Protein AF-0000000078875537 (afdb_homodimer)

pLDDT: mean 70.73, std 30.15, range [18.42, 98.0]

Radius of gyration: 32.85 Å; Cα contacts (8 Å, |Δi|>4): 963; chains: 2; bounding box: 61×87×139 Å

Solvent-accessible surface area (backbone atoms only — not comparable to full-atom values): 28571 Å² total; per-residue (Å²): 134,84,76,74,71,64,78,76,60,92,29,44,22,40,39,40,38,36,40,42,31,38,62,34,47,46,41,57,50,47,74,69,33,66,74,47,46,72,65,50,61,87,44,77,54,30,42,36,34,29,27,39,42,40,36,41,31,33,35,23,41,70,82,70,40,75,40,61,62,53,31,36,33,41,36,37,43,33,34,56,36,34,37,30,53,78,42,52,61,49,38,50,48,15,60,77,70,70,38,72,66,43,34,52,36,59,41,50,73,33,67,45,42,37,36,34,46,82,30,28,36,38,36,49,75,37,62,46,57,32,84,64,25,36,34,36,41,30,37,36,29,35,69,88,37,44,38,46,32,42,35,33,45,11,39,66,87,88,21,50,49,21,35,38,31,44,32,32,48,30,72,91,54,62,40,81,42,79,50,72,74,38,64,65,59,72,86,70,70,71,72,67,80,73,60,62,80,70,60,74,81,68,77,76,68,73,79,72,76,76,80,80,75,77,76,72,79,72,75,80,77,73,81,81,72,73,81,69,84,68,77,75,78,76,77,82,78,83,83,75,86,81,86,84,81,85,82,84,82,80,81,138,134,85,77,73,71,64,78,76,62,91,28,44,24,43,39,42,39,37,40,41,32,39,63,32,46,45,42,56,51,49,73,68,33,66,75,47,47,73,66,50,62,88,43,76,53,31,42,37,33,30,26,39,40,40,37,42,30,31,35,24,41,72,81,68,41,76,39,62,62,53,31,36,34,41,36,36,43,33,34,55,37,34,36,31,52,77,42,51,61,50,38,51,48,15,60,76,69,70,38,71,67,44,36,52,35,57,42,52,72,33,66,46,42,37,34,33,46,81,30,28,37,37,37,49,74,37,63,46,55,33,84,58,25,37,34,36,41,31,36,36,30,36,69,88,36,43,38,47,33,42,34,32,46,11,41,66,89,77,24,48,49,20,35,40,32,42,34,33,48,29,72,92,54,61,40,79,43,78,49,72,76,38,63,64,60,75,86,70,69,70,72,67,80,73,62,65,80,70,60,76,79,70,76,76,69,73,80,72,75,75,79,78,77,78,74,72,78,70,75,78,77,73,80,80,75,78,74,70,82,68,78,73,77,78,80,79,79,82,81,77,88,82,83,84,80,87,82,84,82,82,80,134

Organism: Nematostella vectensis (NCBI:txid45351)

InterPro domains:
  IPR052894 AsmA-related [PTHR30441] (9-179)

Foldseek 3Di:
DCPCPPPLDPQKDKDKDWDWFFFDWLCVVCVPDVLCVLQPVLCPQKTGTKIWTKIKIAMAGNVRHGPQQGIWMWTKIFFAWIFRAPQPVQCVVCVVVVNCQSHRWIWHGWIWIWIRHRQKIWIDWTWTDTNQWIKIKTAIAGSVFWDFIWMWIQDPDPRQWIWIWTWTDGSVDIDIDIDDTDGPDPPPPPPPCPVPVPPPPPVPPPPPPDPDDPPPPDPPPDDDPPPPDPPPPDDPDDDDDDDDDDDDDDDD/DCPCPPPLDPQKDKDKDWDWFAFDWLCVVCVPDVLCVLQPVLCPQKTGTKIWTKIKIAMAGNVRHGPQQGIWMWTKIWFAWIWRAPQPVQCVVCVVVVNCQSHRWIWHGWIWIWIRHRQKIWIDWTWTDGNQWIKIKTAIAGSVFWDWIWMWTQDPNPRQWIWIWTWTDGSVDIDIDIDDTDGPDPPPPPPPCPPPVPPPPPVPPPPPPDPDPPPPPPPPPDDDPPPPPPDPPDDPDPDDDDDDDPDPDPDD

Sequence (504 aa):
MNAMYKNEGKQKAYFDYAIKANDFDIKRAYNEINMFKEIVTAAENAEGIVSLDYKLKGVLNQNMEPVLPSLEGNGTLSVKQVKMKGFKLLNSVAQKTENDAIKDPDISKVAIKSTIKNNLLTIERFKFKVSGFRLRFEGQSSLDGKLNLKMRVGLPPLGLIGIPIKVTGTKDNPNINLGKKSDDLEETEYVDGVSPLTNPTDSTAVPVPAISKDSVPMPKTNPEEKVKDSVPMPKVPNDSIPKKKAEYFFCCMNAMYKNEGKQKAYFDYAIKANDFDIKRAYNEINMFKEIVTAAENAEGIVSLDYKLKGVLNQNMEPVLPSLEGNGTLSVKQVKMKGFKLLNSVAQKTENDAIKDPDISKVAIKSTIKNNLLTIERFKFKVSGFRLRFEGQSSLDGKLNLKMRVGLPPLGLIGIPIKVTGTKDNPNINLGKKSDDLEETEYVDGVSPLTNPTDSTAVPVPAISKDSVPMPKTNPEEKVKDSVPMPKVPNDSIPKKKAEYFFCC

Secondary structure (DSSP, 8-state):
---------S--EEEEEEEEEEEEEHHHHHHH-HHHHHH-GGGTTEEEEEEEEEEEEEEE-TTS-B-GGG-EEEEEEEEEEEEETT-HHHHHHHHHHT-GGGSS-EEEEEEEEEEEETTEEEEEEEEEEETTEEEEEEEEEETTSBEEEEEEEEPTTTT-EEEEEEEEEBSSSEEEEE---EE--S-----S------------------------------------------------------------/---------S--EEEEEEEEEEEEEHHHHHHH-HHHHHH-GGGTTEEEEEEEEEEEEEEE-TTS-B-GGG-EEEEEEEEEEEEETT-HHHHHHHHHHT-GGGSS-EEEEEEEEEEEETTEEEEEEEEEEETTEEEEEEEEEETTSBEEEEEEEEPTTT--EEEEEEEEEBSSSEEEEE---EE--S-----S------------------------------------------------------------

Structure (mmCIF, N/CA/C/O backbone):
data_AF-0000000078875537-model_v1
#
loop_
_entity.id
_entity.type
_entity.pdbx_description
1 polymer 'AsmA-like C-terminal domain-containing protein'
#
loop_
_atom_site.group_PDB
_atom_site.id
_atom_site.type_symbol
_atom_site.label_atom_id
_atom_site.label_alt_id
_atom_site.label_comp_id
_atom_site.label_asym_id
_atom_site.label_entity_id
_atom_site.label_seq_id
_atom_site.pdbx_PDB_ins_code
_atom_site.Cartn_x
_atom_site.Cartn_y
_atom_site.Cartn_z
_atom_site.occupancy
_atom_site.B_iso_or_equiv
_atom_site.auth_seq_id
_atom_site.auth_comp_id
_atom_site.auth_asym_id
_atom_site.auth_atom_id
_atom_site.pdbx_PDB_model_num
ATOM 1 N N . MET A 1 1 ? 5.023 25.688 -22.719 1 19.22 1 MET A N 1
ATOM 2 C CA . MET A 1 1 ? 5.785 24.578 -22.141 1 19.22 1 MET A CA 1
ATOM 3 C C . MET A 1 1 ? 5.09 23.25 -22.422 1 19.22 1 MET A C 1
ATOM 5 O O . MET A 1 1 ? 3.877 23.125 -22.25 1 19.22 1 MET A O 1
ATOM 9 N N . ASN A 1 2 ? 5.43 22.328 -23.344 1 20.16 2 ASN A N 1
ATOM 10 C CA . ASN A 1 2 ? 4.82 21.234 -24.094 1 20.16 2 ASN A CA 1
ATOM 11 C C . ASN A 1 2 ? 4.57 20.016 -23.203 1 20.16 2 ASN A C 1
ATOM 13 O O . ASN A 1 2 ? 5.512 19.438 -22.656 1 20.16 2 ASN A O 1
ATOM 17 N N . ALA A 1 3 ? 3.611 20.125 -22.312 1 25.53 3 ALA A N 1
ATOM 18 C CA . ALA A 1 3 ? 3.135 19.078 -21.406 1 25.53 3 ALA A CA 1
ATOM 19 C C . ALA A 1 3 ? 2.98 17.75 -22.141 1 25.53 3 ALA A C 1
ATOM 21 O O . ALA A 1 3 ? 2.072 17.578 -22.969 1 25.53 3 ALA A O 1
ATOM 22 N N . MET A 1 4 ? 4.031 17.266 -22.75 1 24.45 4 MET A N 1
ATOM 23 C CA . MET A 1 4 ? 4.078 15.961 -23.406 1 24.45 4 MET A CA 1
ATOM 24 C C . MET A 1 4 ? 3.371 14.906 -22.562 1 24.45 4 MET A C 1
ATOM 26 O O . MET A 1 4 ? 3.842 14.555 -21.484 1 24.45 4 MET A O 1
ATOM 30 N N . TYR A 1 5 ? 2.055 15.062 -22.297 1 28.66 5 TYR A N 1
ATOM 31 C CA . TYR A 1 5 ? 1.154 14 -21.859 1 28.66 5 TYR A CA 1
ATOM 32 C C . TYR A 1 5 ? 1.493 12.68 -22.547 1 28.66 5 TYR A C 1
ATOM 34 O O . TYR A 1 5 ? 1.204 12.492 -23.734 1 28.66 5 TYR A O 1
ATOM 42 N N . LYS A 1 6 ? 2.682 12.281 -22.406 1 33.56 6 LYS A N 1
ATOM 43 C CA . LYS A 1 6 ? 2.945 10.984 -23.031 1 33.56 6 LYS A CA 1
ATOM 44 C C . LYS A 1 6 ? 1.793 10.016 -22.797 1 33.56 6 LYS A C 1
ATOM 46 O O . LYS A 1 6 ? 1.137 10.062 -21.75 1 33.56 6 LYS A O 1
ATOM 51 N N . ASN A 1 7 ? 1.089 9.516 -23.766 1 32.88 7 ASN A N 1
ATOM 52 C CA . ASN A 1 7 ? 0.224 8.352 -23.922 1 32.88 7 ASN A CA 1
ATOM 53 C C . ASN A 1 7 ? 0.443 7.336 -22.812 1 32.88 7 ASN A C 1
ATOM 55 O O . ASN A 1 7 ? 1.449 6.621 -22.797 1 32.88 7 ASN A O 1
ATOM 59 N N . GLU A 1 8 ? 0.305 7.781 -21.516 1 41.09 8 GLU A N 1
ATOM 60 C CA . GLU A 1 8 ? 0.505 6.777 -20.484 1 41.09 8 GLU A CA 1
ATOM 61 C C . GLU A 1 8 ? -0.157 5.453 -20.859 1 41.09 8 GLU A C 1
ATOM 63 O O . GLU A 1 8 ? -1.349 5.418 -21.172 1 41.09 8 GLU A O 1
ATOM 68 N N . GLY A 1 9 ? 0.345 4.68 -21.609 1 45.47 9 GLY A N 1
ATOM 69 C CA . GLY A 1 9 ? -0.008 3.389 -22.188 1 45.47 9 GLY A CA 1
ATOM 70 C C . GLY A 1 9 ? -1.012 2.619 -21.344 1 45.47 9 GLY A C 1
ATOM 71 O O . GLY A 1 9 ? -1.398 3.07 -20.266 1 45.47 9 GLY A O 1
ATOM 72 N N . LYS A 1 10 ? -1.907 1.575 -21.891 1 57.06 10 LYS A N 1
ATOM 73 C CA . LYS A 1 10 ? -2.883 0.563 -21.5 1 57.06 10 LYS A CA 1
ATOM 74 C C . LYS A 1 10 ? -2.506 -0.07 -20.156 1 57.06 10 LYS A C 1
ATOM 76 O O . LYS A 1 10 ? -3.301 -0.801 -19.578 1 57.06 10 LYS A O 1
ATOM 81 N N . GLN A 1 11 ? -1.413 0.36 -19.594 1 66.56 11 GLN A N 1
ATOM 82 C CA . GLN A 1 11 ? -0.936 -0.355 -18.406 1 66.56 11 GLN A CA 1
ATOM 83 C C . GLN A 1 11 ? -1.129 0.478 -17.156 1 66.56 11 GLN A C 1
ATOM 85 O O . GLN A 1 11 ? -0.236 1.229 -16.75 1 66.56 11 GLN A O 1
ATOM 90 N N . LYS A 1 12 ? -2.438 0.54 -16.656 1 81.31 12 LYS A N 1
ATOM 91 C CA . LYS A 1 12 ? -2.787 1.233 -15.43 1 81.31 12 LYS A CA 1
ATOM 92 C C . LYS A 1 12 ? -3.426 0.278 -14.422 1 81.31 12 LYS A C 1
ATOM 94 O O . LYS A 1 12 ? -3.973 -0.758 -14.805 1 81.31 12 LYS A O 1
ATOM 99 N N . ALA A 1 13 ? -3.168 0.619 -13.133 1 89.31 13 ALA A N 1
ATOM 100 C CA . ALA A 1 13 ? -3.826 -0.09 -12.039 1 89.31 13 ALA A CA 1
ATOM 101 C C . ALA A 1 13 ? -4.723 0.85 -11.242 1 89.31 13 ALA A C 1
ATOM 103 O O . ALA A 1 13 ? -4.363 2.006 -11 1 89.31 13 ALA A O 1
ATOM 104 N N . TYR A 1 14 ? -5.895 0.365 -10.992 1 91.94 14 TYR A N 1
ATOM 105 C CA . TYR A 1 14 ? -6.801 1.078 -10.102 1 91.94 14 TYR A CA 1
ATOM 106 C C . TYR A 1 14 ? -6.746 0.5 -8.688 1 91.94 14 TYR A C 1
ATOM 108 O O . TYR A 1 14 ? -6.695 -0.719 -8.516 1 91.94 14 TYR A O 1
ATOM 116 N N . PHE A 1 15 ? -6.742 1.416 -7.754 1 91.44 15 PHE A N 1
ATOM 117 C CA . PHE A 1 15 ? -6.719 0.916 -6.383 1 91.44 15 PHE A CA 1
ATOM 118 C C . PHE A 1 15 ? -7.711 1.678 -5.512 1 91.44 15 PHE A C 1
ATOM 120 O O . PHE A 1 15 ? -8.086 2.807 -5.832 1 91.44 15 PHE A O 1
ATOM 127 N N . ASP A 1 16 ? -8.164 1.045 -4.48 1 93 16 ASP A N 1
ATOM 128 C CA . ASP A 1 16 ? -8.938 1.573 -3.361 1 93 16 ASP A CA 1
ATOM 129 C C . ASP A 1 16 ? -8.352 1.119 -2.027 1 93 16 ASP A C 1
ATOM 131 O O . ASP A 1 16 ? -8.18 -0.079 -1.794 1 93 16 ASP A O 1
ATOM 135 N N . TYR A 1 17 ? -8.078 2.08 -1.206 1 92.69 17 TYR A N 1
ATOM 136 C CA . TYR A 1 17 ? -7.391 1.799 0.048 1 92.69 17 TYR A CA 1
ATOM 137 C C . TYR A 1 17 ? -8.086 2.49 1.218 1 92.69 17 TYR A C 1
ATOM 139 O O . TYR A 1 17 ? -8.453 3.664 1.122 1 92.69 17 TYR A O 1
ATOM 147 N N . ALA A 1 18 ? -8.312 1.793 2.283 1 94.69 18 ALA A N 1
ATOM 148 C CA . ALA A 1 18 ? -8.781 2.322 3.562 1 94.69 18 ALA A CA 1
ATOM 149 C C . ALA A 1 18 ? -7.871 1.876 4.703 1 94.69 18 ALA A C 1
ATOM 151 O O . ALA A 1 18 ? -7.484 0.707 4.777 1 94.69 18 ALA A O 1
ATOM 152 N N . ILE A 1 19 ? -7.551 2.82 5.555 1 92.5 19 ILE A N 1
ATOM 153 C CA . ILE A 1 19 ? -6.672 2.484 6.672 1 92.5 19 ILE A CA 1
ATOM 154 C C . ILE A 1 19 ? -7.168 3.174 7.941 1 92.5 19 ILE A C 1
ATOM 156 O O . ILE A 1 19 ? -7.617 4.32 7.898 1 92.5 19 ILE A O 1
ATOM 160 N N . LYS A 1 20 ? -7.211 2.492 8.961 1 94.44 20 LYS A N 1
ATOM 161 C CA . LYS A 1 20 ? -7.414 2.986 10.32 1 94.44 20 LYS A CA 1
ATOM 162 C C . LYS A 1 20 ? -6.281 2.535 11.242 1 94.44 20 LYS A C 1
ATOM 164 O O . LYS A 1 20 ? -6.207 1.36 11.609 1 94.44 20 LYS A O 1
ATOM 169 N N . ALA A 1 21 ? -5.418 3.424 11.57 1 92.75 21 ALA A N 1
ATOM 170 C CA . ALA A 1 21 ? -4.25 3.146 12.406 1 92.75 21 ALA A CA 1
ATOM 171 C C . ALA A 1 21 ? -4.277 3.979 13.68 1 92.75 21 ALA A C 1
ATOM 173 O O . ALA A 1 21 ? -4.469 5.195 13.633 1 92.75 21 ALA A O 1
ATOM 174 N N . ASN A 1 22 ? -4.094 3.326 14.812 1 92.69 22 ASN A N 1
ATOM 175 C CA . ASN A 1 22 ? -4.117 4.023 16.094 1 92.69 22 ASN A CA 1
ATOM 176 C C . ASN A 1 22 ? -2.73 4.066 16.734 1 92.69 22 ASN A C 1
ATOM 178 O O . ASN A 1 22 ? -2.053 3.045 16.828 1 92.69 22 ASN A O 1
ATOM 182 N N . ASP A 1 23 ? -2.314 5.301 17.078 1 92.44 23 ASP A N 1
ATOM 183 C CA . ASP A 1 23 ? -1.137 5.547 17.906 1 92.44 23 ASP A CA 1
ATOM 184 C C . ASP A 1 23 ? 0.118 4.957 17.266 1 92.44 23 ASP A C 1
ATOM 186 O O . ASP A 1 23 ? 0.854 4.207 17.906 1 92.44 23 ASP A O 1
ATOM 190 N N . PHE A 1 24 ? 0.362 5.289 16.141 1 89.75 24 PHE A N 1
ATOM 191 C CA . PHE A 1 24 ? 1.556 4.82 15.445 1 89.75 24 PHE A CA 1
ATOM 192 C C . PHE A 1 24 ? 2.637 5.895 15.438 1 89.75 24 PHE A C 1
ATOM 194 O O . PHE A 1 24 ? 2.338 7.082 15.586 1 89.75 24 PHE A O 1
ATOM 201 N N . ASP A 1 25 ? 3.82 5.457 15.32 1 90.56 25 ASP A N 1
ATOM 202 C CA . ASP A 1 25 ? 4.969 6.348 15.195 1 90.56 25 ASP A CA 1
ATOM 203 C C . ASP A 1 25 ? 5.117 6.871 13.773 1 90.56 25 ASP A C 1
ATOM 205 O O . ASP A 1 25 ? 5.352 6.094 12.844 1 90.56 25 ASP A O 1
ATOM 209 N N . ILE A 1 26 ? 5.027 8.148 13.578 1 89.12 26 ILE A N 1
ATOM 210 C CA . ILE A 1 26 ? 4.961 8.734 12.234 1 89.12 26 ILE A CA 1
ATOM 211 C C . ILE A 1 26 ? 6.32 8.609 11.555 1 89.12 26 ILE A C 1
ATOM 213 O O . ILE A 1 26 ? 6.395 8.469 10.328 1 89.12 26 ILE A O 1
ATOM 217 N N . LYS A 1 27 ? 7.387 8.711 12.25 1 87.38 27 LYS A N 1
ATOM 218 C CA . LYS A 1 27 ? 8.711 8.547 11.664 1 87.38 27 LYS A CA 1
ATOM 219 C C . LYS A 1 27 ? 8.898 7.141 11.102 1 87.38 27 LYS A C 1
ATOM 221 O O . LYS A 1 27 ? 9.445 6.969 10.008 1 87.38 27 LYS A O 1
ATOM 226 N N . ARG A 1 28 ? 8.453 6.234 11.836 1 83.88 28 ARG A N 1
ATOM 227 C CA . ARG A 1 28 ? 8.539 4.848 11.391 1 83.88 28 ARG A CA 1
ATOM 228 C C . ARG A 1 28 ? 7.691 4.617 10.141 1 83.88 28 ARG A C 1
ATOM 230 O O . ARG A 1 28 ? 8.133 3.959 9.203 1 83.88 28 ARG A O 1
ATOM 237 N N . ALA A 1 29 ? 6.449 5.133 10.203 1 83.19 29 ALA A N 1
ATOM 238 C CA . ALA A 1 29 ? 5.566 4.988 9.047 1 83.19 29 ALA A CA 1
ATOM 239 C C . ALA A 1 29 ? 6.199 5.59 7.797 1 83.19 29 ALA A C 1
ATOM 241 O O . ALA A 1 29 ? 6.141 4.992 6.719 1 83.19 29 ALA A O 1
ATOM 242 N N . TYR A 1 30 ? 6.773 6.691 7.902 1 82.19 30 TYR A N 1
ATOM 243 C CA . TYR A 1 30 ? 7.41 7.383 6.789 1 82.19 30 TYR A CA 1
ATOM 244 C C . TYR A 1 30 ? 8.555 6.555 6.211 1 82.19 30 TYR A C 1
ATOM 246 O O . TYR A 1 30 ? 8.711 6.477 4.992 1 82.19 30 TYR A O 1
ATOM 254 N N . ASN A 1 31 ? 9.289 5.902 7.027 1 76.75 31 ASN A N 1
ATOM 255 C CA . ASN A 1 31 ? 10.469 5.152 6.594 1 76.75 31 ASN A CA 1
ATOM 256 C C . ASN A 1 31 ? 10.086 3.809 5.98 1 76.75 31 ASN A C 1
ATOM 258 O O . ASN A 1 31 ? 10.781 3.307 5.098 1 76.75 31 ASN A O 1
ATOM 262 N N . GLU A 1 32 ? 8.977 3.301 6.383 1 73.25 32 GLU A N 1
ATOM 263 C CA . GLU A 1 32 ? 8.641 1.931 6.008 1 73.25 32 GLU A CA 1
ATOM 264 C C . GLU A 1 32 ? 7.746 1.9 4.773 1 73.25 32 GLU A C 1
ATOM 266 O O . GLU A 1 32 ? 7.707 0.902 4.051 1 73.25 32 GLU A O 1
ATOM 271 N N . ILE A 1 33 ? 7.051 2.936 4.578 1 74.5 33 ILE A N 1
ATOM 272 C CA . ILE A 1 33 ? 6.062 2.91 3.502 1 74.5 33 ILE A CA 1
ATOM 273 C C . ILE A 1 33 ? 6.461 3.902 2.412 1 74.5 33 ILE A C 1
ATOM 275 O O . ILE A 1 33 ? 6.195 5.102 2.527 1 74.5 33 ILE A O 1
ATOM 279 N N . ASN A 1 34 ? 6.93 3.453 1.329 1 68.69 34 ASN A N 1
ATOM 280 C CA . ASN A 1 34 ? 7.426 4.289 0.241 1 68.69 34 ASN A CA 1
ATOM 281 C C . ASN A 1 34 ? 6.312 5.148 -0.356 1 68.69 34 ASN A C 1
ATOM 283 O O . ASN A 1 34 ? 6.527 6.32 -0.673 1 68.69 34 ASN A O 1
ATOM 287 N N . MET A 1 35 ? 5.121 4.531 -0.555 1 66.81 35 MET A N 1
ATOM 288 C CA . MET A 1 35 ? 4.02 5.281 -1.149 1 66.81 35 MET A CA 1
ATOM 289 C C . MET A 1 35 ? 3.693 6.52 -0.32 1 66.81 35 MET A C 1
ATOM 291 O O . MET A 1 35 ? 3.346 7.566 -0.869 1 66.81 35 MET A O 1
ATOM 295 N N . PHE A 1 36 ? 3.891 6.477 0.918 1 73.12 36 PHE A N 1
ATOM 296 C CA . PHE A 1 36 ? 3.609 7.605 1.799 1 73.12 36 PHE A CA 1
ATOM 297 C C . PHE A 1 36 ? 4.66 8.695 1.632 1 73.12 36 PHE A C 1
ATOM 299 O O . PHE A 1 36 ? 4.336 9.891 1.666 1 73.12 36 PHE A O 1
ATOM 306 N N . LYS A 1 37 ? 5.855 8.289 1.404 1 70.56 37 LYS A N 1
ATOM 307 C CA . LYS A 1 37 ? 6.93 9.258 1.216 1 70.56 37 LYS A CA 1
ATOM 308 C C . LYS A 1 37 ? 6.637 10.18 0.038 1 70.56 37 LYS A C 1
ATOM 310 O O . LYS A 1 37 ? 6.977 11.367 0.075 1 70.56 37 LYS A O 1
ATOM 315 N N . GLU A 1 38 ? 6.02 9.641 -0.873 1 64.5 38 GLU A N 1
ATOM 316 C CA . GLU A 1 38 ? 5.766 10.383 -2.104 1 64.5 38 GLU A CA 1
ATOM 317 C C . GLU A 1 38 ? 4.598 11.352 -1.932 1 64.5 38 GLU A C 1
ATOM 319 O O . GLU A 1 38 ? 4.52 12.367 -2.625 1 64.5 38 GLU A O 1
ATOM 324 N N . ILE A 1 39 ? 3.748 10.992 -0.978 1 63.97 39 ILE A N 1
ATOM 325 C CA . ILE A 1 39 ? 2.527 11.781 -0.867 1 63.97 39 ILE A CA 1
ATOM 326 C C . ILE A 1 39 ? 2.674 12.805 0.258 1 63.97 39 ILE A C 1
ATOM 328 O O . ILE A 1 39 ? 2.244 13.953 0.122 1 63.97 39 ILE A O 1
ATOM 332 N N . VAL A 1 40 ? 3.207 12.32 1.312 1 65.31 40 VAL A N 1
ATOM 333 C CA . VAL A 1 40 ? 3.199 13.188 2.484 1 65.31 40 VAL A CA 1
ATOM 334 C C . VAL A 1 40 ? 4.613 13.695 2.756 1 65.31 40 VAL A C 1
ATOM 336 O O . VAL A 1 40 ? 5.328 13.148 3.598 1 65.31 40 VAL A O 1
ATOM 339 N N . THR A 1 41 ? 5.023 14.727 2.223 1 62 41 THR A N 1
ATOM 340 C CA . THR A 1 41 ? 6.398 15.195 2.355 1 62 41 THR A CA 1
ATOM 341 C C . THR A 1 41 ? 6.566 16.016 3.629 1 62 41 THR A C 1
ATOM 343 O O . THR A 1 41 ? 7.672 16.141 4.16 1 62 41 THR A O 1
ATOM 346 N N . ALA A 1 42 ? 5.57 16.5 4.141 1 61.84 42 ALA A N 1
ATOM 347 C CA . ALA A 1 42 ? 5.699 17.375 5.309 1 61.84 42 ALA A CA 1
ATOM 348 C C . ALA A 1 42 ? 6.125 16.578 6.539 1 61.84 42 ALA A C 1
ATOM 350 O O . ALA A 1 42 ? 6.594 17.156 7.523 1 61.84 42 ALA A O 1
ATOM 351 N N . ALA A 1 43 ? 6.164 15.219 6.359 1 65.62 43 ALA A N 1
ATOM 352 C CA . ALA A 1 43 ? 6.332 14.391 7.551 1 65.62 43 ALA A CA 1
ATOM 353 C C . ALA A 1 43 ? 7.762 13.859 7.652 1 65.62 43 ALA A C 1
ATOM 355 O O . ALA A 1 43 ? 8.094 13.117 8.578 1 65.62 43 ALA A O 1
ATOM 356 N N . GLU A 1 44 ? 8.57 14.266 6.836 1 71.06 44 GLU A N 1
ATOM 357 C CA . GLU A 1 44 ? 9.906 13.688 6.766 1 71.06 44 GLU A CA 1
ATOM 358 C C . GLU A 1 44 ? 10.656 13.852 8.086 1 71.06 44 GLU A C 1
ATOM 360 O O . GLU A 1 44 ? 11.328 12.93 8.547 1 71.06 44 GLU A O 1
ATOM 365 N N . ASN A 1 45 ? 10.43 14.922 8.773 1 78.75 45 ASN A N 1
ATOM 366 C CA . ASN A 1 45 ? 11.18 15.172 10 1 78.75 45 ASN A CA 1
ATOM 367 C C . ASN A 1 45 ? 10.281 15.141 11.227 1 78.75 45 ASN A C 1
ATOM 369 O O . ASN A 1 45 ? 10.695 15.539 12.32 1 78.75 45 ASN A O 1
ATOM 373 N N . ALA A 1 46 ? 9.102 14.711 11.055 1 88 46 ALA A N 1
ATOM 374 C CA . ALA A 1 46 ? 8.148 14.633 12.156 1 88 46 ALA A CA 1
ATOM 375 C C . ALA A 1 46 ? 8.398 13.391 13.016 1 88 46 ALA A C 1
ATOM 377 O O . ALA A 1 46 ? 8.711 12.32 12.492 1 88 46 ALA A O 1
ATOM 378 N N . GLU A 1 47 ? 8.445 13.617 14.336 1 93 47 GLU A N 1
ATOM 379 C CA . GLU A 1 47 ? 8.578 12.523 15.289 1 93 47 GLU A CA 1
ATOM 380 C C . GLU A 1 47 ? 7.469 12.562 16.328 1 93 47 GLU A C 1
ATOM 382 O O . GLU A 1 47 ? 7.215 13.602 16.938 1 93 47 GLU A O 1
ATOM 387 N N . GLY A 1 48 ? 6.852 11.445 16.453 1 94.19 48 GLY A N 1
ATOM 388 C CA . GLY A 1 48 ? 5.789 11.391 17.453 1 94.19 48 GLY A CA 1
ATOM 389 C C . GLY A 1 48 ? 4.711 10.375 17.109 1 94.19 48 GLY A C 1
ATOM 390 O O . GLY A 1 48 ? 4.914 9.5 16.266 1 94.19 48 GLY A O 1
ATOM 391 N N . ILE A 1 49 ? 3.619 10.484 17.875 1 93.38 49 ILE A N 1
ATOM 392 C CA . ILE A 1 49 ? 2.553 9.492 17.797 1 93.38 49 ILE A CA 1
ATOM 393 C C . ILE A 1 49 ? 1.316 10.109 17.156 1 93.38 49 ILE A C 1
ATOM 395 O O . ILE A 1 49 ? 0.864 11.18 17.578 1 93.38 49 ILE A O 1
ATOM 399 N N . VAL A 1 50 ? 0.842 9.406 16.141 1 93.69 50 VAL A N 1
ATOM 400 C CA . VAL A 1 50 ? -0.348 9.875 15.445 1 93.69 50 VAL A CA 1
ATOM 401 C C . VAL A 1 50 ? -1.311 8.711 15.227 1 93.69 50 VAL A C 1
ATOM 403 O O . VAL A 1 50 ? -0.928 7.543 15.359 1 93.69 50 VAL A O 1
ATOM 406 N N . SER A 1 51 ? -2.539 9.008 15 1 94 51 SER A N 1
ATOM 407 C CA . SER A 1 51 ? -3.553 8.094 14.492 1 94 51 SER A CA 1
ATOM 408 C C . SER A 1 51 ? -4.082 8.547 13.133 1 94 51 SER A C 1
ATOM 410 O O . SER A 1 51 ? -4.191 9.742 12.875 1 94 51 SER A O 1
ATOM 412 N N . LEU A 1 52 ? -4.375 7.594 12.328 1 94 52 LEU A N 1
ATOM 413 C CA . LEU A 1 52 ? -4.844 7.883 10.984 1 94 52 LEU A CA 1
ATOM 414 C C . LEU A 1 52 ? -6.121 7.109 10.672 1 94 52 LEU A C 1
ATOM 416 O O . LEU A 1 52 ? -6.211 5.914 10.961 1 94 52 LEU A O 1
ATOM 420 N N . ASP A 1 53 ? -7.133 7.789 10.25 1 95.94 53 ASP A N 1
ATOM 421 C CA . ASP A 1 53 ? -8.336 7.254 9.609 1 95.94 53 ASP A CA 1
ATOM 422 C C . ASP A 1 53 ? -8.539 7.867 8.227 1 95.94 53 ASP A C 1
ATOM 424 O O . ASP A 1 53 ? -9.008 9 8.109 1 95.94 53 ASP A O 1
ATOM 428 N N . TYR A 1 54 ? -8.203 7.086 7.145 1 94.38 54 TYR A N 1
ATOM 429 C CA . TYR A 1 54 ? -8.156 7.691 5.82 1 94.38 54 TYR A CA 1
ATOM 430 C C . TYR A 1 54 ? -8.609 6.703 4.754 1 94.38 54 TYR A C 1
ATOM 432 O O . TYR A 1 54 ? -8.344 5.504 4.859 1 94.38 54 TYR A O 1
ATOM 440 N N . LYS A 1 55 ? -9.273 7.172 3.77 1 96.5 55 LYS A N 1
ATOM 441 C CA . LYS A 1 55 ? -9.617 6.453 2.547 1 96.5 55 LYS A CA 1
ATOM 442 C C . LYS A 1 55 ? -9.031 7.137 1.319 1 96.5 55 LYS A C 1
ATOM 444 O O . LYS A 1 55 ? -9.055 8.367 1.215 1 96.5 55 LYS A O 1
ATOM 449 N N . LEU A 1 56 ? -8.453 6.348 0.448 1 94.44 56 LEU A N 1
ATOM 450 C CA . LEU A 1 56 ? -7.793 6.871 -0.744 1 94.44 56 LEU A CA 1
ATOM 451 C C . LEU A 1 56 ? -8.023 5.949 -1.938 1 94.44 56 LEU A C 1
ATOM 453 O O . LEU A 1 56 ? -7.957 4.727 -1.806 1 94.44 56 LEU A O 1
ATOM 457 N N . LYS A 1 57 ? -8.336 6.469 -3.041 1 95.31 57 LYS A N 1
ATOM 458 C CA . LYS A 1 57 ? -8.414 5.711 -4.285 1 95.31 57 LYS A CA 1
ATOM 459 C C . LYS A 1 57 ? -7.742 6.461 -5.434 1 95.31 57 LYS A C 1
ATOM 461 O O . LYS A 1 57 ? -7.602 7.684 -5.383 1 95.31 57 LYS A O 1
ATOM 466 N N . GLY A 1 58 ? -7.289 5.734 -6.406 1 94.38 58 GLY A N 1
ATOM 467 C CA . GLY A 1 58 ? -6.629 6.383 -7.531 1 94.38 58 GLY A CA 1
ATOM 468 C C . GLY A 1 58 ? -6.043 5.398 -8.523 1 94.38 58 GLY A C 1
ATOM 469 O O . GLY A 1 58 ? -6.484 4.25 -8.609 1 94.38 58 GLY A O 1
ATOM 470 N N . VAL A 1 59 ? -5.191 5.977 -9.32 1 92.25 59 VAL A N 1
ATOM 471 C CA . VAL A 1 59 ? -4.582 5.215 -10.406 1 92.25 59 VAL A CA 1
ATOM 472 C C . VAL A 1 59 ? -3.074 5.117 -10.188 1 92.25 59 VAL A C 1
ATOM 474 O O . VAL A 1 59 ? -2.441 6.082 -9.75 1 92.25 59 VAL A O 1
ATOM 477 N N . LEU A 1 60 ? -2.553 3.926 -10.328 1 88.5 60 LEU A N 1
ATOM 478 C CA . LEU A 1 60 ? -1.109 3.729 -10.414 1 88.5 60 LEU A CA 1
ATOM 479 C C . LEU A 1 60 ? -0.664 3.615 -11.867 1 88.5 60 LEU A C 1
ATOM 481 O O . LEU A 1 60 ? -1.35 2.998 -12.688 1 88.5 60 LEU A O 1
ATOM 485 N N . ASN A 1 61 ? 0.46 4.199 -12.156 1 87.38 61 ASN A N 1
ATOM 486 C CA . ASN A 1 61 ? 0.994 4.105 -13.508 1 87.38 61 ASN A CA 1
ATOM 487 C C . ASN A 1 61 ? 1.743 2.795 -13.727 1 87.38 61 ASN A C 1
ATOM 489 O O . ASN A 1 61 ? 1.704 1.903 -12.875 1 87.38 61 ASN A O 1
ATOM 493 N N . GLN A 1 62 ? 2.412 2.652 -14.852 1 81.88 62 GLN A N 1
ATOM 494 C CA . GLN A 1 62 ? 3.088 1.419 -15.242 1 81.88 62 GLN A CA 1
ATOM 495 C C . GLN A 1 62 ? 4.215 1.078 -14.273 1 81.88 62 GLN A C 1
ATOM 497 O O . GLN A 1 62 ? 4.586 -0.088 -14.125 1 81.88 62 GLN A O 1
ATOM 502 N N . ASN A 1 63 ? 4.707 2.127 -13.641 1 78.69 63 ASN A N 1
ATOM 503 C CA . ASN A 1 63 ? 5.777 1.942 -12.672 1 78.69 63 ASN A CA 1
ATOM 504 C C . ASN A 1 63 ? 5.227 1.762 -11.258 1 78.69 63 ASN A C 1
ATOM 506 O O . ASN A 1 63 ? 5.98 1.779 -10.289 1 78.69 63 ASN A O 1
ATOM 510 N N . MET A 1 64 ? 3.914 1.604 -11.094 1 81.38 64 MET A N 1
ATOM 511 C CA . MET A 1 64 ? 3.211 1.414 -9.828 1 81.38 64 MET A CA 1
ATOM 512 C C . MET A 1 64 ? 3.367 2.637 -8.93 1 81.38 64 MET A C 1
ATOM 514 O O . MET A 1 64 ? 3.461 2.508 -7.707 1 81.38 64 MET A O 1
ATOM 518 N N . GLU A 1 65 ? 3.504 3.723 -9.562 1 83.12 65 GLU A N 1
ATOM 519 C CA . GLU A 1 65 ? 3.486 5 -8.859 1 83.12 65 GLU A CA 1
ATOM 520 C C . GLU A 1 65 ? 2.111 5.66 -8.945 1 83.12 65 GLU A C 1
ATOM 522 O O . GLU A 1 65 ? 1.442 5.578 -9.977 1 83.12 65 GLU A O 1
ATOM 527 N N . PRO A 1 66 ? 1.764 6.305 -7.887 1 85.94 66 PRO A N 1
ATOM 528 C CA . PRO A 1 66 ? 0.457 6.965 -7.945 1 85.94 66 PRO A CA 1
ATOM 529 C C . PRO A 1 66 ? 0.419 8.109 -8.953 1 85.94 66 PRO A C 1
ATOM 531 O O . PRO A 1 66 ? 1.377 8.883 -9.055 1 85.94 66 PRO A O 1
ATOM 534 N N . VAL A 1 67 ? -0.586 8.133 -9.75 1 90.31 67 VAL A N 1
ATOM 535 C CA . VAL A 1 67 ? -0.91 9.289 -10.578 1 90.31 67 VAL A CA 1
ATOM 536 C C . VAL A 1 67 ? -1.622 10.344 -9.727 1 90.31 67 VAL A C 1
ATOM 538 O O . VAL A 1 67 ? -2.83 10.25 -9.5 1 90.31 67 VAL A O 1
ATOM 541 N N . LEU A 1 68 ? -0.996 11.344 -9.359 1 90 68 LEU A N 1
ATOM 542 C CA . LEU A 1 68 ? -1.409 12.258 -8.297 1 90 68 LEU A CA 1
ATOM 543 C C . LEU A 1 68 ? -2.76 12.891 -8.625 1 90 68 LEU A C 1
ATOM 545 O O . LEU A 1 68 ? -3.668 12.883 -7.789 1 90 68 LEU A O 1
ATOM 549 N N . PRO A 1 69 ? -3.02 13.414 -9.875 1 93.06 69 PRO A N 1
ATOM 550 C CA . PRO A 1 69 ? -4.316 14.047 -10.141 1 93.06 69 PRO A CA 1
ATOM 551 C C . PRO A 1 69 ? -5.48 13.062 -10.055 1 93.06 69 PRO A C 1
ATOM 553 O O . PRO A 1 69 ? -6.641 13.469 -10.016 1 93.06 69 PRO A O 1
ATOM 556 N N . SER A 1 70 ? -5.172 11.75 -10.062 1 93.94 70 SER A N 1
ATOM 557 C CA . SER A 1 70 ? -6.223 10.742 -10.031 1 93.94 70 SER A CA 1
ATOM 558 C C . SER A 1 70 ? -6.703 10.484 -8.609 1 93.94 70 SER A C 1
ATOM 560 O O . SER A 1 70 ? -7.75 9.867 -8.406 1 93.94 70 SER A O 1
ATOM 562 N N . LEU A 1 71 ? -5.957 10.898 -7.648 1 94 71 LEU A N 1
ATOM 563 C CA . LEU A 1 71 ? -6.207 10.523 -6.262 1 94 71 LEU A CA 1
ATOM 564 C C . LEU A 1 71 ? -7.453 11.219 -5.727 1 94 71 LEU A C 1
ATOM 566 O O . LEU A 1 71 ? -7.672 12.406 -5.996 1 94 71 LEU A O 1
ATOM 570 N N . GLU A 1 72 ? -8.297 10.453 -5.113 1 97.31 72 GLU A N 1
ATOM 571 C CA . GLU A 1 72 ? -9.461 10.93 -4.371 1 97.31 72 GLU A CA 1
ATOM 572 C C . GLU A 1 72 ? -9.539 10.266 -2.996 1 97.31 72 GLU A C 1
ATOM 574 O O . GLU A 1 72 ? -9.367 9.055 -2.871 1 97.31 72 GLU A O 1
ATOM 579 N N . GLY A 1 73 ? -9.797 11.094 -2.008 1 96.94 73 GLY A N 1
ATOM 580 C CA . GLY A 1 73 ? -9.852 10.531 -0.669 1 96.94 73 GLY A CA 1
ATOM 581 C C . GLY A 1 73 ? -10.195 11.555 0.396 1 96.94 73 GLY A C 1
ATOM 582 O O . GLY A 1 73 ? -10.469 12.719 0.085 1 96.94 73 GLY A O 1
ATOM 583 N N . ASN A 1 74 ? -10.328 11.117 1.555 1 97.88 74 ASN A N 1
ATOM 584 C CA . ASN A 1 74 ? -10.57 11.953 2.727 1 97.88 74 ASN A CA 1
ATOM 585 C C . ASN A 1 74 ? -10.266 11.203 4.02 1 97.88 74 ASN A C 1
ATOM 587 O O . ASN A 1 74 ? -10.188 9.977 4.027 1 97.88 74 ASN A O 1
ATOM 591 N N . GLY A 1 75 ? -10.07 12 5.059 1 97.5 75 GLY A N 1
ATOM 592 C CA . GLY A 1 75 ? -9.82 11.375 6.348 1 97.5 75 GLY A CA 1
ATOM 593 C C . GLY A 1 75 ? -9.32 12.359 7.395 1 97.5 75 GLY A C 1
ATOM 594 O O . GLY A 1 75 ? -9.445 13.57 7.227 1 97.5 75 GLY A O 1
ATOM 595 N N . THR A 1 76 ? -8.906 11.758 8.484 1 97.94 76 THR A N 1
ATOM 596 C CA . THR A 1 76 ? -8.453 12.547 9.633 1 97.94 76 THR A CA 1
ATOM 597 C C . THR A 1 76 ? -7.109 12.039 10.141 1 97.94 76 THR A C 1
ATOM 599 O O . THR A 1 76 ? -6.934 10.836 10.344 1 97.94 76 THR A O 1
ATOM 602 N N . LEU A 1 77 ? -6.188 12.898 10.203 1 95.12 77 LEU A N 1
ATOM 603 C CA . LEU A 1 77 ? -4.957 12.672 10.953 1 95.12 77 LEU A CA 1
ATOM 604 C C . LEU A 1 77 ? -5.059 13.25 12.359 1 95.12 77 LEU A C 1
ATOM 606 O O . LEU A 1 77 ? -5.227 14.461 12.523 1 95.12 77 LEU A O 1
ATOM 610 N N . SER A 1 78 ? -5.004 12.359 13.32 1 96.62 78 SER A N 1
ATOM 611 C CA . SER A 1 78 ? -5.055 12.789 14.711 1 96.62 78 SER A CA 1
ATOM 612 C C . SER A 1 78 ? -3.668 12.781 15.344 1 96.62 78 SER A C 1
ATOM 614 O O . SER A 1 78 ? -3.07 11.719 15.523 1 96.62 78 SER A O 1
ATOM 616 N N . VAL A 1 79 ? -3.248 13.914 15.742 1 95.88 79 VAL A N 1
ATOM 617 C CA . VAL A 1 79 ? -1.93 14.062 16.344 1 95.88 79 VAL A CA 1
ATOM 618 C C . VAL A 1 79 ? -2.043 13.93 17.875 1 95.88 79 VAL A C 1
ATOM 620 O O . VAL A 1 79 ? -2.697 14.75 18.516 1 95.88 79 VAL A O 1
ATOM 623 N N . LYS A 1 80 ? -1.459 12.938 18.375 1 95.81 80 LYS A N 1
ATOM 624 C CA . LYS A 1 80 ? -1.385 12.812 19.828 1 95.81 80 LYS A CA 1
ATOM 625 C C . LYS A 1 80 ? -0.263 13.68 20.406 1 95.81 80 LYS A C 1
ATOM 627 O O . LYS A 1 80 ? -0.493 14.492 21.297 1 95.81 80 LYS A O 1
ATOM 632 N N . GLN A 1 81 ? 0.941 13.453 19.891 1 95.25 81 GLN A N 1
ATOM 633 C CA . GLN A 1 81 ? 2.111 14.258 20.219 1 95.25 81 GLN A CA 1
ATOM 634 C C . GLN A 1 81 ? 3.18 14.141 19.141 1 95.25 81 GLN A C 1
ATOM 636 O O . GLN A 1 81 ? 3.686 13.047 18.875 1 95.25 81 GLN A O 1
ATOM 641 N N . VAL A 1 82 ? 3.541 15.297 18.547 1 94.88 82 VAL A N 1
ATOM 642 C CA . VAL A 1 82 ? 4.516 15.273 17.469 1 94.88 82 VAL A CA 1
ATOM 643 C C . VAL A 1 82 ? 5.453 16.469 17.578 1 94.88 82 VAL A C 1
ATOM 645 O O . VAL A 1 82 ? 5.012 17.594 17.844 1 94.88 82 VAL A O 1
ATOM 648 N N . LYS A 1 83 ? 6.664 16.188 17.469 1 94.38 83 LYS A N 1
ATOM 649 C CA . LYS A 1 83 ? 7.684 17.234 17.328 1 94.38 83 LYS A CA 1
ATOM 650 C C . LYS A 1 83 ? 8.047 17.453 15.859 1 94.38 83 LYS A C 1
ATOM 652 O O . LYS A 1 83 ? 8.391 16.5 15.156 1 94.38 83 LYS A O 1
ATOM 657 N N . MET A 1 84 ? 7.965 18.625 15.477 1 91.12 84 MET A N 1
ATOM 658 C CA . MET A 1 84 ? 8.242 18.938 14.07 1 91.12 84 MET A CA 1
ATOM 659 C C . MET A 1 84 ? 9.508 19.766 13.938 1 91.12 84 MET A C 1
ATOM 661 O O . MET A 1 84 ? 9.445 20.953 13.617 1 91.12 84 MET A O 1
ATOM 665 N N . LYS A 1 85 ? 10.594 19.094 13.953 1 88.75 85 LYS A N 1
ATOM 666 C CA . LYS A 1 85 ? 11.867 19.781 13.789 1 88.75 85 LYS A CA 1
ATOM 667 C C . LYS A 1 85 ? 12.117 20.156 12.328 1 88.75 85 LYS A C 1
ATOM 669 O O . LYS A 1 85 ? 11.914 19.328 11.438 1 88.75 85 LYS A O 1
ATOM 674 N N . GLY A 1 86 ? 12.453 21.344 12.094 1 84.19 86 GLY A N 1
ATOM 675 C CA . GLY A 1 86 ? 12.812 21.766 10.75 1 84.19 86 GLY A CA 1
ATOM 676 C C . GLY A 1 86 ? 11.609 22.062 9.867 1 84.19 86 GLY A C 1
ATOM 677 O O . GLY A 1 86 ? 11.75 22.234 8.656 1 84.19 86 GLY A O 1
ATOM 678 N N . PHE A 1 87 ? 10.445 22.094 10.461 1 88.44 87 PHE A N 1
ATOM 679 C CA . PHE A 1 87 ? 9.266 22.438 9.672 1 88.44 87 PHE A CA 1
ATOM 680 C C . PHE A 1 87 ? 9.383 23.844 9.086 1 88.44 87 PHE A C 1
ATOM 682 O O . PHE A 1 87 ? 9.109 24.828 9.773 1 88.44 87 PHE A O 1
ATOM 689 N N . LYS A 1 88 ? 9.656 23.953 7.84 1 88.38 88 LYS A N 1
ATOM 690 C CA . LYS A 1 88 ? 10.055 25.203 7.191 1 88.38 88 LYS A CA 1
ATOM 691 C C . LYS A 1 88 ? 8.945 26.25 7.27 1 88.38 88 LYS A C 1
ATOM 693 O O . LYS A 1 88 ? 9.219 27.438 7.441 1 88.38 88 LYS A O 1
ATOM 698 N N . LEU A 1 89 ? 7.715 25.812 7.141 1 89.44 89 LEU A N 1
ATOM 699 C CA . LEU A 1 89 ? 6.602 26.75 7.16 1 89.44 89 LEU A CA 1
ATOM 700 C C . LEU A 1 89 ? 6.566 27.516 8.477 1 89.44 89 LEU A C 1
ATOM 702 O O . LEU A 1 89 ? 6.633 28.75 8.484 1 89.44 89 LEU A O 1
ATOM 706 N N . LEU A 1 90 ? 6.504 26.828 9.586 1 91.62 90 LEU A N 1
ATOM 707 C CA . LEU A 1 90 ? 6.371 27.5 10.875 1 91.62 90 LEU A CA 1
ATOM 708 C C . LEU A 1 90 ? 7.664 28.219 11.25 1 91.62 90 LEU A C 1
ATOM 710 O O . LEU A 1 90 ? 7.633 29.25 11.906 1 91.62 90 LEU A O 1
ATOM 714 N N . ASN A 1 91 ? 8.828 27.656 10.797 1 93.12 91 ASN A N 1
ATOM 715 C CA . ASN A 1 91 ? 10.094 28.359 11.039 1 93.12 91 ASN A CA 1
ATOM 716 C C . ASN A 1 91 ? 10.148 29.688 10.305 1 93.12 91 ASN A C 1
ATOM 718 O O . ASN A 1 91 ? 10.656 30.672 10.844 1 93.12 91 ASN A O 1
ATOM 722 N N . SER A 1 92 ? 9.625 29.719 9.086 1 93.5 92 SER A N 1
ATOM 723 C CA . SER A 1 92 ? 9.547 30.969 8.336 1 93.5 92 SER A CA 1
ATOM 724 C C . SER A 1 92 ? 8.594 31.953 9.008 1 93.5 92 SER A C 1
ATOM 726 O O . SER A 1 92 ? 8.867 33.156 9.055 1 93.5 92 SER A O 1
ATOM 728 N N . VAL A 1 93 ? 7.496 31.453 9.477 1 93.81 93 VAL A N 1
ATOM 729 C CA . VAL A 1 93 ? 6.539 32.312 10.188 1 93.81 93 VAL A CA 1
ATOM 730 C C . VAL A 1 93 ? 7.184 32.875 11.445 1 93.81 93 VAL A C 1
ATOM 732 O O . VAL A 1 93 ? 7.027 34.062 11.75 1 93.81 93 VAL A O 1
ATOM 735 N N . ALA A 1 94 ? 7.855 32 12.164 1 94.88 94 ALA A N 1
ATOM 736 C CA . ALA A 1 94 ? 8.562 32.438 13.375 1 94.88 94 ALA A CA 1
ATOM 737 C C . ALA A 1 94 ? 9.523 33.562 13.07 1 94.88 94 ALA A C 1
ATOM 739 O O . ALA A 1 94 ? 9.586 34.562 13.812 1 94.88 94 ALA A O 1
ATOM 740 N N . GLN A 1 95 ? 10.234 33.438 12.008 1 94.56 95 GLN A N 1
ATOM 741 C CA . GLN A 1 95 ? 11.203 34.438 11.594 1 94.56 95 GLN A CA 1
ATOM 742 C C . GLN A 1 95 ? 10.516 35.75 11.234 1 94.56 95 GLN A C 1
ATOM 744 O O . GLN A 1 95 ? 10.914 36.812 11.703 1 94.56 95 GLN A O 1
ATOM 749 N N . LYS A 1 96 ? 9.453 35.75 10.453 1 93.88 96 LYS A N 1
ATOM 750 C CA . LYS A 1 96 ? 8.773 36.938 9.945 1 93.88 96 LYS A CA 1
ATOM 751 C C . LYS A 1 96 ? 8.031 37.656 11.062 1 93.88 96 LYS A C 1
ATOM 753 O O . LYS A 1 96 ? 7.898 38.875 11.039 1 93.88 96 LYS A O 1
ATOM 758 N N . THR A 1 97 ? 7.547 36.906 11.945 1 92.12 97 THR A N 1
ATOM 759 C CA . THR A 1 97 ? 6.805 37.5 13.047 1 92.12 97 THR A CA 1
ATOM 760 C C . THR A 1 97 ? 7.73 37.781 14.227 1 92.12 97 THR A C 1
ATOM 762 O O . THR A 1 97 ? 7.301 38.375 15.234 1 92.12 97 THR A O 1
ATOM 765 N N . GLU A 1 98 ? 9.031 37.344 14.188 1 92.56 98 GLU A N 1
ATOM 766 C CA . GLU A 1 98 ? 10.031 37.5 15.242 1 92.56 98 GLU A CA 1
ATOM 767 C C . GLU A 1 98 ? 9.57 36.812 16.531 1 92.56 98 GLU A C 1
ATOM 769 O O . GLU A 1 98 ? 9.656 37.406 17.609 1 92.56 98 GLU A O 1
ATOM 774 N N . ASN A 1 99 ? 9.016 35.688 16.406 1 92.56 99 ASN A N 1
ATOM 775 C CA . ASN A 1 99 ? 8.586 34.844 17.531 1 92.56 99 ASN A CA 1
ATOM 776 C C . ASN A 1 99 ? 9.234 33.469 17.484 1 92.56 99 ASN A C 1
ATOM 778 O O . ASN A 1 99 ? 8.617 32.5 17.031 1 92.56 99 ASN A O 1
ATOM 782 N N . ASP A 1 100 ? 10.398 33.25 18.109 1 92.44 100 ASP A N 1
ATOM 783 C CA . ASP A 1 100 ? 11.203 32.031 18.062 1 92.44 100 ASP A CA 1
ATOM 784 C C . ASP A 1 100 ? 10.516 30.875 18.797 1 92.44 100 ASP A C 1
ATOM 786 O O . ASP A 1 100 ? 10.844 29.719 18.594 1 92.44 100 ASP A O 1
ATOM 790 N N . ALA A 1 101 ? 9.539 31.203 19.609 1 91.88 101 ALA A N 1
ATOM 791 C CA . ALA A 1 101 ? 8.867 30.203 20.438 1 91.88 101 ALA A CA 1
ATOM 792 C C . ALA A 1 101 ? 8.047 29.25 19.562 1 91.88 101 ALA A C 1
ATOM 794 O O . ALA A 1 101 ? 7.703 28.156 19.984 1 91.88 101 ALA A O 1
ATOM 795 N N . ILE A 1 102 ? 7.77 29.688 18.359 1 93.06 102 ILE A N 1
ATOM 796 C CA . ILE A 1 102 ? 6.91 28.859 17.531 1 93.06 102 ILE A CA 1
ATOM 797 C C . ILE A 1 102 ? 7.766 27.969 16.625 1 93.06 102 ILE A C 1
ATOM 799 O O . ILE A 1 102 ? 7.254 27.062 15.977 1 93.06 102 ILE A O 1
ATOM 803 N N . LYS A 1 103 ? 9.102 28.188 16.641 1 93.12 103 LYS A N 1
ATOM 804 C CA . LYS A 1 103 ? 10.016 27.344 15.875 1 93.12 103 LYS A CA 1
ATOM 805 C C . LYS A 1 103 ? 9.992 25.906 16.375 1 93.12 103 LYS A C 1
ATOM 807 O O . LYS A 1 103 ? 9.922 25.656 17.578 1 93.12 103 LYS A O 1
ATOM 812 N N . ASP A 1 104 ? 10.133 24.953 15.414 1 91.75 104 ASP A N 1
ATOM 813 C CA . ASP A 1 104 ? 10.211 23.531 15.727 1 91.75 104 ASP A CA 1
ATOM 814 C C . ASP A 1 104 ? 9.156 23.141 16.766 1 91.75 104 ASP A C 1
ATOM 816 O O . ASP A 1 104 ? 9.5 22.625 17.844 1 91.75 104 ASP A O 1
ATOM 820 N N . PRO A 1 105 ? 7.926 23.297 16.391 1 92.5 105 PRO A N 1
ATOM 821 C CA . PRO A 1 105 ? 6.832 23.172 17.375 1 92.5 105 PRO A CA 1
ATOM 822 C C . PRO A 1 105 ? 6.645 21.75 17.875 1 92.5 105 PRO A C 1
ATOM 824 O O . PRO A 1 105 ? 6.926 20.797 17.156 1 92.5 105 PRO A O 1
ATOM 827 N N . ASP A 1 106 ? 6.188 21.672 19.141 1 93.44 106 ASP A N 1
ATOM 828 C CA . ASP A 1 106 ? 5.582 20.469 19.703 1 93.44 106 ASP A CA 1
ATOM 829 C C . ASP A 1 106 ? 4.059 20.547 19.656 1 93.44 106 ASP A C 1
ATOM 831 O O . ASP A 1 106 ? 3.449 21.391 20.312 1 93.44 106 ASP A O 1
ATOM 835 N N . ILE A 1 107 ? 3.51 19.703 18.891 1 93.44 107 ILE A N 1
ATOM 836 C CA . ILE A 1 107 ? 2.072 19.766 18.656 1 93.44 107 ILE A CA 1
ATOM 837 C C . ILE A 1 107 ? 1.396 18.547 19.297 1 93.44 107 ILE A C 1
ATOM 839 O O . ILE A 1 107 ? 1.88 17.422 19.172 1 93.44 107 ILE A O 1
ATOM 843 N N . SER A 1 108 ? 0.324 18.781 20.031 1 94.88 108 SER A N 1
ATOM 844 C CA . SER A 1 108 ? -0.406 17.688 20.641 1 94.88 108 SER A CA 1
ATOM 845 C C . SER A 1 108 ? -1.913 17.891 20.531 1 94.88 108 SER A C 1
ATOM 847 O O . SER A 1 108 ? -2.389 19.031 20.469 1 94.88 108 SER A O 1
ATOM 849 N N . LYS A 1 109 ? -2.627 16.812 20.484 1 94.94 109 LYS A N 1
ATOM 850 C CA . LYS A 1 109 ? -4.082 16.766 20.594 1 94.94 109 LYS A CA 1
ATOM 851 C C . LYS A 1 109 ? -4.742 17.609 19.5 1 94.94 109 LYS A C 1
ATOM 853 O O . LYS A 1 109 ? -5.57 18.469 19.781 1 94.94 109 LYS A O 1
ATOM 858 N N . VAL A 1 110 ? -4.398 17.312 18.281 1 96.44 110 VAL A N 1
ATOM 859 C CA . VAL A 1 110 ? -4.984 18 17.141 1 96.44 110 VAL A CA 1
ATOM 860 C C . VAL A 1 110 ? -5.531 16.969 16.141 1 96.44 110 VAL A C 1
ATOM 862 O O . VAL A 1 110 ? -4.898 15.945 15.891 1 96.44 110 VAL A O 1
ATOM 865 N N . ALA A 1 111 ? -6.695 17.219 15.656 1 97.12 111 ALA A N 1
ATOM 866 C CA . ALA A 1 111 ? -7.254 16.453 14.547 1 97.12 111 ALA A CA 1
ATOM 867 C C . ALA A 1 111 ? -7.234 17.266 13.25 1 97.12 111 ALA A C 1
ATOM 869 O O . ALA A 1 111 ? -7.766 18.375 13.195 1 97.12 111 ALA A O 1
ATOM 870 N N . ILE A 1 112 ? -6.613 16.766 12.273 1 95.88 112 ILE A N 1
ATOM 871 C CA . ILE A 1 112 ? -6.512 17.406 10.969 1 95.88 112 ILE A CA 1
ATOM 872 C C . ILE A 1 112 ? -7.387 16.656 9.961 1 95.88 112 ILE A C 1
ATOM 874 O O . ILE A 1 112 ? -7.039 15.562 9.531 1 95.88 112 ILE A O 1
ATOM 878 N N . LYS A 1 113 ? -8.445 17.266 9.602 1 97.94 113 LYS A N 1
ATOM 879 C CA . LYS A 1 113 ? -9.336 16.703 8.586 1 97.94 113 LYS A CA 1
ATOM 880 C C . LYS A 1 113 ? -8.992 17.234 7.199 1 97.94 113 LYS A C 1
ATOM 882 O O . LYS A 1 113 ? -8.773 18.438 7.023 1 97.94 113 LYS A O 1
ATOM 887 N N . SER A 1 114 ? -8.922 16.328 6.219 1 96.81 114 SER A N 1
ATOM 888 C CA . SER A 1 114 ? -8.57 16.766 4.871 1 96.81 114 SER A CA 1
ATOM 889 C C . SER A 1 114 ? -9.289 15.93 3.816 1 96.81 114 SER A C 1
ATOM 891 O O . SER A 1 114 ? -9.844 14.867 4.125 1 96.81 114 SER A O 1
ATOM 893 N N . THR A 1 115 ? -9.414 16.484 2.662 1 98 115 THR A N 1
ATOM 894 C CA . THR A 1 115 ? -9.953 15.812 1.483 1 98 115 THR A CA 1
ATOM 895 C C . THR A 1 115 ? -9.016 15.969 0.293 1 98 115 THR A C 1
ATOM 897 O O . THR A 1 115 ? -8.398 17.016 0.119 1 98 115 THR A O 1
ATOM 900 N N . ILE A 1 116 ? -8.852 14.938 -0.438 1 96.25 116 ILE A N 1
ATOM 901 C CA . ILE A 1 116 ? -8.07 14.953 -1.668 1 96.25 116 ILE A CA 1
ATOM 902 C C . ILE A 1 116 ? -9 14.82 -2.873 1 96.25 116 ILE A C 1
ATOM 904 O O . ILE A 1 116 ? -9.75 13.852 -2.98 1 96.25 116 ILE A O 1
ATOM 908 N N . LYS A 1 117 ? -8.953 15.82 -3.713 1 96.56 117 LYS A N 1
ATOM 909 C CA . LYS A 1 117 ? -9.734 15.805 -4.945 1 96.56 117 LYS A CA 1
ATOM 910 C C . LYS A 1 117 ? -9.156 16.766 -5.98 1 96.56 117 LYS A C 1
ATOM 912 O O . LYS A 1 117 ? -8.75 17.875 -5.645 1 96.56 117 LYS A O 1
ATOM 917 N N . ASN A 1 118 ? -9.117 16.328 -7.266 1 93.88 118 ASN A N 1
ATOM 918 C CA . ASN A 1 118 ? -8.703 17.203 -8.359 1 93.88 118 ASN A CA 1
ATOM 919 C C . ASN A 1 118 ? -7.301 17.766 -8.125 1 93.88 118 ASN A C 1
ATOM 921 O O . ASN A 1 118 ? -7.078 18.969 -8.258 1 93.88 118 ASN A O 1
ATOM 925 N N . ASN A 1 119 ? -6.484 16.891 -7.629 1 93.75 119 ASN A N 1
ATOM 926 C CA . ASN A 1 119 ? -5.074 17.203 -7.422 1 93.75 119 ASN A CA 1
ATOM 927 C C . ASN A 1 119 ? -4.879 18.188 -6.266 1 93.75 119 ASN A C 1
ATOM 929 O O . ASN A 1 119 ? -3.82 18.797 -6.137 1 93.75 119 ASN A O 1
ATOM 933 N N . LEU A 1 120 ? -5.938 18.281 -5.445 1 94.69 120 LEU A N 1
ATOM 934 C CA . LEU A 1 120 ? -5.848 19.203 -4.32 1 94.69 120 LEU A CA 1
ATOM 935 C C . LEU A 1 120 ? -6.098 18.484 -3.002 1 94.69 120 LEU A C 1
ATOM 937 O O . LEU A 1 120 ? -7.027 17.672 -2.9 1 94.69 120 LEU A O 1
ATOM 941 N N . LEU A 1 121 ? -5.207 18.734 -2.127 1 95.62 121 LEU A N 1
ATOM 942 C CA . LEU A 1 121 ? -5.445 18.438 -0.722 1 95.62 121 LEU A CA 1
ATOM 943 C C . LEU A 1 121 ? -6.078 19.625 -0.008 1 95.62 121 LEU A C 1
ATOM 945 O O . LEU A 1 121 ? -5.477 20.703 0.072 1 95.62 121 LEU A O 1
ATOM 949 N N . THR A 1 122 ? -7.305 19.484 0.417 1 97.38 122 THR A N 1
ATOM 950 C CA . THR A 1 122 ? -7.992 20.531 1.166 1 97.38 122 THR A CA 1
ATOM 951 C C . THR A 1 122 ? -7.973 20.219 2.662 1 97.38 122 THR A C 1
ATOM 953 O O . THR A 1 122 ? -8.445 19.172 3.092 1 97.38 122 THR A O 1
ATOM 956 N N . ILE A 1 123 ? -7.43 21.109 3.357 1 96.75 123 ILE A N 1
ATOM 957 C CA . ILE A 1 123 ? -7.312 20.953 4.805 1 96.75 123 ILE A CA 1
ATOM 958 C C . ILE A 1 123 ? -8.352 21.828 5.5 1 96.75 123 ILE A C 1
ATOM 960 O O . ILE A 1 123 ? -8.367 23.047 5.324 1 96.75 123 ILE A O 1
ATOM 964 N N . GLU A 1 124 ? -9.164 21.234 6.301 1 97.81 124 GLU A N 1
ATOM 965 C CA . GLU A 1 124 ? -10.141 21.969 7.086 1 97.81 124 GLU A CA 1
ATOM 966 C C . GLU A 1 124 ? -9.461 22.766 8.203 1 97.81 124 GLU A C 1
ATOM 968 O O . GLU A 1 124 ? -8.375 22.406 8.656 1 97.81 124 GLU A O 1
ATOM 973 N N . ARG A 1 125 ? -10.164 23.766 8.594 1 97.69 125 ARG A N 1
ATOM 974 C CA . ARG A 1 125 ? -9.609 24.609 9.633 1 97.69 125 ARG A CA 1
ATOM 975 C C . ARG A 1 125 ? -9.406 23.828 10.93 1 97.69 125 ARG A C 1
ATOM 977 O O . ARG A 1 125 ? -10.266 23.047 11.32 1 97.69 125 ARG A O 1
ATOM 984 N N . PHE A 1 126 ? -8.234 24.047 11.492 1 96.25 126 PHE A N 1
ATOM 985 C CA . PHE A 1 126 ? -7.973 23.5 12.812 1 96.25 126 PHE A CA 1
ATOM 986 C C . PHE A 1 126 ? -7.117 24.438 13.641 1 96.25 126 PHE A C 1
ATOM 988 O O . PHE A 1 126 ? -6.492 25.359 13.094 1 96.25 126 PHE A O 1
ATOM 995 N N . LYS A 1 127 ? -7.172 24.25 14.906 1 95.56 127 LYS A N 1
ATOM 996 C CA . LYS A 1 127 ? -6.422 25.062 15.859 1 95.56 127 LYS A CA 1
ATOM 997 C C . LYS A 1 127 ? -5.473 24.203 16.688 1 95.56 127 LYS A C 1
ATOM 999 O O . LYS A 1 127 ? -5.738 23.031 16.938 1 95.56 127 LYS A O 1
ATOM 1004 N N . PHE A 1 128 ? -4.387 24.812 17.031 1 93.88 128 PHE A N 1
ATOM 1005 C CA . PHE A 1 128 ? -3.465 24.109 17.922 1 93.88 128 PHE A CA 1
ATOM 1006 C C . PHE A 1 128 ? -2.633 25.109 18.719 1 93.88 128 PHE A C 1
ATOM 1008 O O . PHE A 1 128 ? -2.586 26.297 18.375 1 93.88 128 PHE A O 1
ATOM 1015 N N . LYS A 1 129 ? -2.119 24.609 19.75 1 93.44 129 LYS A N 1
ATOM 1016 C CA . LYS A 1 129 ? -1.344 25.469 20.641 1 93.44 129 LYS A CA 1
ATOM 1017 C C . LYS A 1 129 ? 0.141 25.125 20.594 1 93.44 129 LYS A C 1
ATOM 1019 O O . LYS A 1 129 ? 0.509 23.953 20.547 1 93.44 129 LYS A O 1
ATOM 1024 N N . VAL A 1 130 ? 0.958 26.125 20.5 1 92.56 130 VAL A N 1
ATOM 1025 C CA . VAL A 1 130 ? 2.408 25.953 20.531 1 92.56 130 VAL A CA 1
ATOM 1026 C C . VAL A 1 130 ? 3.029 27.016 21.453 1 92.56 130 VAL A C 1
ATOM 1028 O O . VAL A 1 130 ? 3 28.203 21.125 1 92.56 130 VAL A O 1
ATOM 1031 N N . SER A 1 131 ? 3.641 26.547 22.562 1 92.25 131 SER A N 1
ATOM 1032 C CA . SER A 1 131 ? 4.391 27.453 23.422 1 92.25 131 SER A CA 1
ATOM 1033 C C . SER A 1 131 ? 3.566 28.688 23.766 1 92.25 131 SER A C 1
ATOM 1035 O O . SER A 1 131 ? 4.055 29.812 23.672 1 92.25 131 SER A O 1
ATOM 1037 N N . GLY A 1 132 ? 2.328 28.547 24.078 1 91.62 132 GLY A N 1
ATOM 1038 C CA . GLY A 1 132 ? 1.451 29.625 24.516 1 91.62 132 GLY A CA 1
ATOM 1039 C C . GLY A 1 132 ? 0.731 30.312 23.375 1 91.62 132 GLY A C 1
ATOM 1040 O O . GLY A 1 132 ? -0.238 31.047 23.594 1 91.62 132 GLY A O 1
ATOM 1041 N N . PHE A 1 133 ? 1.191 30.125 22.141 1 94.69 133 PHE A N 1
ATOM 1042 C CA . PHE A 1 133 ? 0.539 30.719 20.984 1 94.69 133 PHE A CA 1
ATOM 1043 C C . PHE A 1 133 ? -0.631 29.844 20.531 1 94.69 133 PHE A C 1
ATOM 1045 O O . PHE A 1 133 ? -0.572 28.625 20.609 1 94.69 133 PHE A O 1
ATOM 1052 N N . ARG A 1 134 ? -1.636 30.453 20.047 1 95.19 134 ARG A N 1
ATOM 1053 C CA . ARG A 1 134 ? -2.783 29.75 19.453 1 95.19 134 ARG A CA 1
ATOM 1054 C C . ARG A 1 134 ? -2.805 29.906 17.938 1 95.19 134 ARG A C 1
ATOM 1056 O O . ARG A 1 134 ? -3.084 31 17.422 1 95.19 134 ARG A O 1
ATOM 1063 N N . LEU A 1 135 ? -2.561 28.828 17.344 1 95.38 135 LEU A N 1
ATOM 1064 C CA . LEU A 1 135 ? -2.457 28.891 15.891 1 95.38 135 LEU A CA 1
ATOM 1065 C C . LEU A 1 135 ? -3.689 28.281 15.234 1 95.38 135 LEU A C 1
ATOM 1067 O O . LEU A 1 135 ? -4.277 27.328 15.766 1 95.38 135 LEU A O 1
ATOM 1071 N N . ARG A 1 136 ? -4.062 28.828 14.188 1 96.06 136 ARG A N 1
ATOM 1072 C CA . ARG A 1 136 ? -5.129 28.328 13.328 1 96.06 136 ARG A CA 1
ATOM 1073 C C . ARG A 1 136 ? -4.637 28.141 11.898 1 96.06 136 ARG A C 1
ATOM 1075 O O . ARG A 1 136 ? -3.879 28.984 11.391 1 96.06 136 ARG A O 1
ATOM 1082 N N . PHE A 1 137 ? -5.066 26.953 11.359 1 94.25 137 PHE A N 1
ATOM 1083 C CA . PHE A 1 137 ? -4.59 26.609 10.023 1 94.25 137 PHE A CA 1
ATOM 1084 C C . PHE A 1 137 ? -5.738 26.109 9.148 1 94.25 137 PHE A C 1
ATOM 1086 O O . PHE A 1 137 ? -6.609 25.375 9.625 1 94.25 137 PHE A O 1
ATOM 1093 N N . GLU A 1 138 ? -5.766 26.578 7.848 1 97.19 138 GLU A N 1
ATOM 1094 C CA . GLU A 1 138 ? -6.668 26.047 6.832 1 97.19 138 GLU A CA 1
ATOM 1095 C C . GLU A 1 138 ? -6.156 26.344 5.426 1 97.19 138 GLU A C 1
ATOM 1097 O O . GLU A 1 138 ? -5.293 27.203 5.242 1 97.19 138 GLU A O 1
ATOM 1102 N N . GLY A 1 139 ? -6.652 25.516 4.469 1 96.69 139 GLY A N 1
ATOM 1103 C CA . GLY A 1 139 ? -6.324 25.875 3.098 1 96.69 139 GLY A CA 1
ATOM 1104 C C . GLY A 1 139 ? -6.121 24.656 2.203 1 96.69 139 GLY A C 1
ATOM 1105 O O . GLY A 1 139 ? -6.754 23.625 2.404 1 96.69 139 GLY A O 1
ATOM 1106 N N . GLN A 1 140 ? -5.301 24.969 1.165 1 95.88 140 GLN A N 1
ATOM 1107 C CA . GLN A 1 140 ? -5.137 23.922 0.163 1 95.88 140 GLN A CA 1
ATOM 1108 C C . GLN A 1 140 ? -3.672 23.781 -0.241 1 95.88 140 GLN A C 1
ATOM 1110 O O . GLN A 1 140 ? -2.906 24.734 -0.185 1 95.88 140 GLN A O 1
ATOM 1115 N N . SER A 1 141 ? -3.391 22.547 -0.528 1 93.44 141 SER A N 1
ATOM 1116 C CA . SER A 1 141 ? -2.123 22.234 -1.179 1 93.44 141 SER A CA 1
ATOM 1117 C C . SER A 1 141 ? -2.34 21.359 -2.408 1 93.44 141 SER A C 1
ATOM 1119 O O . SER A 1 141 ? -3.15 20.422 -2.379 1 93.44 141 SER A O 1
ATOM 1121 N N . SER A 1 142 ? -1.702 21.781 -3.502 1 92.75 142 SER A N 1
ATOM 1122 C CA . SER A 1 142 ? -1.679 20.812 -4.582 1 92.75 142 SER A CA 1
ATOM 1123 C C . SER A 1 142 ? -0.835 19.594 -4.211 1 92.75 142 SER A C 1
ATOM 1125 O O . SER A 1 142 ? 0.029 19.672 -3.334 1 92.75 142 SER A O 1
ATOM 1127 N N . LEU A 1 143 ? -1.056 18.5 -4.828 1 90.44 143 LEU A N 1
ATOM 1128 C CA . LEU A 1 143 ? -0.34 17.266 -4.48 1 90.44 143 LEU A CA 1
ATOM 1129 C C . LEU A 1 143 ? 1.122 17.359 -4.902 1 90.44 143 LEU A C 1
ATOM 1131 O O . LEU A 1 143 ? 1.956 16.578 -4.43 1 90.44 143 LEU A O 1
ATOM 1135 N N . ASP A 1 144 ? 1.425 18.344 -5.805 1 85.19 144 ASP A N 1
ATOM 1136 C CA . ASP A 1 144 ? 2.818 18.562 -6.18 1 85.19 144 ASP A CA 1
ATOM 1137 C C . ASP A 1 144 ? 3.471 19.609 -5.277 1 85.19 144 ASP A C 1
ATOM 1139 O O . ASP A 1 144 ? 4.645 19.938 -5.453 1 85.19 144 ASP A O 1
ATOM 1143 N N . GLY A 1 145 ? 2.725 20.156 -4.402 1 88.5 145 GLY A N 1
ATOM 1144 C CA . GLY A 1 145 ? 3.396 20.859 -3.32 1 88.5 145 GLY A CA 1
ATOM 1145 C C . GLY A 1 145 ? 3.152 22.344 -3.338 1 88.5 145 GLY A C 1
ATOM 1146 O O . GLY A 1 145 ? 3.709 23.078 -2.52 1 88.5 145 GLY A O 1
ATOM 1147 N N . LYS A 1 146 ? 2.348 22.859 -4.207 1 92.25 146 LYS A N 1
ATOM 1148 C CA . LYS A 1 146 ? 2 24.281 -4.168 1 92.25 146 LYS A CA 1
ATOM 1149 C C . LYS A 1 146 ? 1.026 24.578 -3.029 1 92.25 146 LYS A C 1
ATOM 1151 O O . LYS A 1 146 ? 0.072 23.828 -2.811 1 92.25 146 LYS A O 1
ATOM 1156 N N . LEU A 1 147 ? 1.305 25.703 -2.43 1 94.5 147 LEU A N 1
ATOM 1157 C CA . LEU A 1 147 ? 0.561 25.984 -1.208 1 94.5 147 LEU A CA 1
ATOM 1158 C C . LEU A 1 147 ? -0.364 27.188 -1.402 1 94.5 147 LEU A C 1
ATOM 1160 O O . LEU A 1 147 ? -0.014 28.141 -2.104 1 94.5 147 LEU A O 1
ATOM 1164 N N . ASN A 1 148 ? -1.553 27.156 -0.878 1 96.44 148 ASN A N 1
ATOM 1165 C CA . ASN A 1 148 ? -2.508 28.219 -0.633 1 96.44 148 ASN A CA 1
ATOM 1166 C C . ASN A 1 148 ? -3.184 28.078 0.727 1 96.44 148 ASN A C 1
ATOM 1168 O O . ASN A 1 148 ? -4.281 27.516 0.822 1 96.44 148 ASN A O 1
ATOM 1172 N N . LEU A 1 149 ? -2.514 28.625 1.679 1 96.25 149 LEU A N 1
ATOM 1173 C CA . LEU A 1 149 ? -2.922 28.391 3.061 1 96.25 149 LEU A CA 1
ATOM 1174 C C . LEU A 1 149 ? -3.215 29.719 3.77 1 96.25 149 LEU A C 1
ATOM 1176 O O . LEU A 1 149 ? -2.648 30.75 3.42 1 96.25 149 LEU A O 1
ATOM 1180 N N . LYS A 1 150 ? -4.102 29.641 4.711 1 96.81 150 LYS A N 1
ATOM 1181 C CA . LYS A 1 150 ? -4.398 30.703 5.656 1 96.81 150 LYS A CA 1
ATOM 1182 C C . LYS A 1 150 ? -4.082 30.281 7.09 1 96.81 150 LYS A C 1
ATOM 1184 O O . LYS A 1 150 ? -4.449 29.188 7.508 1 96.81 150 LYS A O 1
ATOM 1189 N N . MET A 1 151 ? -3.381 31.172 7.672 1 95.75 151 MET A N 1
ATOM 1190 C CA . MET A 1 151 ? -3 30.906 9.055 1 95.75 151 MET A CA 1
ATOM 1191 C C . MET A 1 151 ? -3.258 32.125 9.938 1 95.75 151 MET A C 1
ATOM 1193 O O . MET A 1 151 ? -3.369 33.25 9.438 1 95.75 151 MET A O 1
ATOM 1197 N N . ARG A 1 152 ? -3.426 31.891 11.227 1 96.19 152 ARG A N 1
ATOM 1198 C CA . ARG A 1 152 ? -3.475 32.969 12.234 1 96.19 152 ARG A CA 1
ATOM 1199 C C . ARG A 1 152 ? -2.609 32.594 13.438 1 96.19 152 ARG A C 1
ATOM 1201 O O . ARG A 1 152 ? -2.705 31.5 13.977 1 96.19 152 ARG A O 1
ATOM 1208 N N . VAL A 1 153 ? -1.802 33.531 13.766 1 95.81 153 VAL A N 1
ATOM 1209 C CA . VAL A 1 153 ? -0.982 33.375 14.961 1 95.81 153 VAL A CA 1
ATOM 1210 C C . VAL A 1 153 ? -1.542 34.25 16.094 1 95.81 153 VAL A C 1
ATOM 1212 O O . VAL A 1 153 ? -1.286 35.469 16.141 1 95.81 153 VAL A O 1
ATOM 1215 N N . GLY A 1 154 ? -2.283 33.625 16.984 1 94.5 154 GLY A N 1
ATOM 1216 C CA . GLY A 1 154 ? -2.734 34.312 18.172 1 94.5 154 GLY A CA 1
ATOM 1217 C C . GLY A 1 154 ? -1.643 34.5 19.203 1 94.5 154 GLY A C 1
ATOM 1218 O O . GLY A 1 154 ? -0.96 33.531 19.562 1 94.5 154 GLY A O 1
ATOM 1219 N N . LEU A 1 155 ? -1.428 35.719 19.656 1 93.38 155 LEU A N 1
ATOM 1220 C CA . LEU A 1 155 ? -0.347 36.031 20.578 1 93.38 155 LEU A CA 1
ATOM 1221 C C . LEU A 1 155 ? -0.733 35.656 22.016 1 93.38 155 LEU A C 1
ATOM 1223 O O . LEU A 1 155 ? -1.898 35.781 22.391 1 93.38 155 LEU A O 1
ATOM 1227 N N . PRO A 1 156 ? 0.309 35.156 22.672 1 89.69 156 PRO A N 1
ATOM 1228 C CA . PRO A 1 156 ? 0.017 34.906 24.094 1 89.69 156 PRO A CA 1
ATOM 1229 C C . PRO A 1 156 ? -0.388 36.188 24.844 1 89.69 156 PRO A C 1
ATOM 1231 O O . PRO A 1 156 ? 0.059 37.281 24.5 1 89.69 156 PRO A O 1
ATOM 1234 N N . PRO A 1 157 ? -1.324 36.375 26.203 1 79.44 1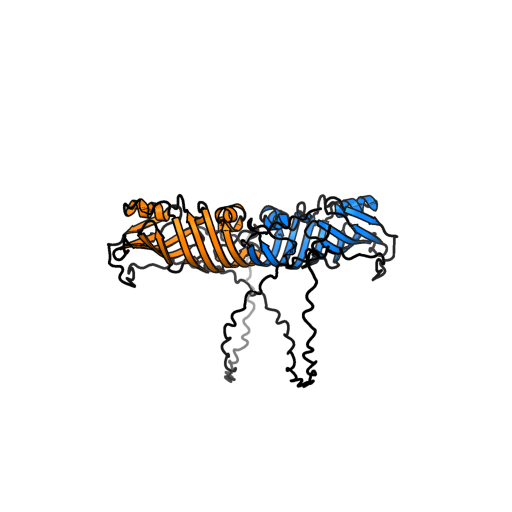57 PRO A N 1
ATOM 1235 C CA . PRO A 1 157 ? -2.02 35.188 26.734 1 79.44 157 PRO A CA 1
ATOM 1236 C C . PRO A 1 157 ? -3.385 34.969 26.094 1 79.44 157 PRO A C 1
ATOM 1238 O O . PRO A 1 157 ? -3.941 35.875 25.484 1 79.44 157 PRO A O 1
ATOM 1241 N N . LEU A 1 158 ? -3.906 34.062 25.531 1 84.31 158 LEU A N 1
ATOM 1242 C CA . LEU A 1 158 ? -5.266 33.656 25.156 1 84.31 158 LEU A CA 1
ATOM 1243 C C . LEU A 1 158 ? -5.426 33.625 23.641 1 84.31 158 LEU A C 1
ATOM 1245 O O . LEU A 1 158 ? -6.355 33 23.125 1 84.31 158 LEU A O 1
ATOM 1249 N N . GLY A 1 159 ? -4.52 34.469 22.891 1 85.31 159 GLY A N 1
ATOM 1250 C CA . GLY A 1 159 ? -4.578 34.438 21.438 1 85.31 159 GLY A CA 1
ATOM 1251 C C . GLY A 1 159 ? -5.66 35.344 20.875 1 85.31 159 GLY A C 1
ATOM 1252 O O . GLY A 1 159 ? -6.117 35.125 19.75 1 85.31 159 GLY A O 1
ATOM 1253 N N . LEU A 1 160 ? -6.254 36.375 21.656 1 87.06 160 LEU A N 1
ATOM 1254 C CA . LEU A 1 160 ? -7.312 37.25 21.172 1 87.06 160 LEU A CA 1
ATOM 1255 C C . LEU A 1 160 ? -6.812 38.156 20.047 1 87.06 160 LEU A C 1
ATOM 1257 O O . LEU A 1 160 ? -7.547 38.438 19.094 1 87.06 160 LEU A O 1
ATOM 1261 N N . ILE A 1 161 ? -5.574 38.688 20.344 1 90.94 161 ILE A N 1
ATOM 1262 C CA . ILE A 1 161 ? -4.914 39.438 19.281 1 90.94 161 ILE A CA 1
ATOM 1263 C C . ILE A 1 161 ? -4.035 38.5 18.453 1 90.94 161 ILE A C 1
ATOM 1265 O O . ILE A 1 161 ? -3.314 37.656 19.016 1 90.94 161 ILE A O 1
ATOM 1269 N N . GLY A 1 162 ? -4.207 38.5 17.125 1 93.31 162 GLY A N 1
ATOM 1270 C CA . GLY A 1 162 ? -3.424 37.594 16.297 1 93.31 162 GLY A CA 1
ATOM 1271 C C . GLY A 1 162 ? -2.996 38.188 14.984 1 93.31 162 GLY A C 1
ATOM 1272 O O . GLY A 1 162 ? -3.434 39.312 14.633 1 93.31 162 GLY A O 1
ATOM 1273 N N . ILE A 1 163 ? -2.1 37.594 14.414 1 95.19 163 ILE A N 1
ATOM 1274 C CA . ILE A 1 163 ? -1.557 38.031 13.125 1 95.19 163 ILE A CA 1
ATOM 1275 C C . ILE A 1 163 ? -2.037 37.062 12.031 1 95.19 163 ILE A C 1
ATOM 1277 O O . ILE A 1 163 ? -1.682 35.875 12.023 1 95.19 163 ILE A O 1
ATOM 1281 N N . PRO A 1 164 ? -2.896 37.5 11.109 1 96 164 PRO A N 1
ATOM 1282 C CA . PRO A 1 164 ? -3.256 36.656 9.961 1 96 164 PRO A CA 1
ATOM 1283 C C . PRO A 1 164 ? -2.113 36.531 8.961 1 96 164 PRO A C 1
ATOM 1285 O O . PRO A 1 164 ? -1.379 37.469 8.711 1 96 164 PRO A O 1
ATOM 1288 N N . ILE A 1 165 ? -2.016 35.312 8.461 1 96.56 165 ILE A N 1
ATOM 1289 C CA . ILE A 1 165 ? -0.92 35.031 7.539 1 96.56 165 ILE A CA 1
ATOM 1290 C C . ILE A 1 165 ? -1.452 34.312 6.316 1 96.56 165 ILE A C 1
ATOM 1292 O O . ILE A 1 165 ? -2.213 33.344 6.445 1 96.56 165 ILE A O 1
ATOM 1296 N N . LYS A 1 166 ? -1.129 34.781 5.156 1 96.38 166 LYS A N 1
ATOM 1297 C CA . LYS A 1 166 ? -1.357 34.031 3.914 1 96.38 166 LYS A CA 1
ATOM 1298 C C . LYS A 1 166 ? -0.079 33.344 3.436 1 96.38 166 LYS A C 1
ATOM 1300 O O . LYS A 1 166 ? 0.978 33.969 3.363 1 96.38 166 LYS A O 1
ATOM 1305 N N . VAL A 1 167 ? -0.229 32.125 3.189 1 95.75 167 VAL A N 1
ATOM 1306 C CA . VAL A 1 167 ? 0.941 31.359 2.76 1 95.75 167 VAL A CA 1
ATOM 1307 C C . VAL A 1 167 ? 0.728 30.844 1.338 1 95.75 167 VAL A C 1
ATOM 1309 O O . VAL A 1 167 ? -0.26 30.156 1.061 1 95.75 167 VAL A O 1
ATOM 1312 N N . THR A 1 168 ? 1.64 31.156 0.428 1 96.69 168 THR A N 1
ATOM 1313 C CA . THR A 1 168 ? 1.689 30.625 -0.929 1 96.69 168 THR A CA 1
ATOM 1314 C C . THR A 1 168 ? 3.061 30.016 -1.223 1 96.69 168 THR A C 1
ATOM 1316 O O . THR A 1 168 ? 3.807 29.688 -0.3 1 96.69 168 THR A O 1
ATOM 1319 N N . GLY A 1 169 ? 3.371 29.688 -2.43 1 95.12 169 GLY A N 1
ATOM 1320 C CA . GLY A 1 169 ? 4.637 29.062 -2.762 1 95.12 169 GLY A CA 1
ATOM 1321 C C . GLY A 1 169 ? 4.613 27.547 -2.576 1 95.12 169 GLY A C 1
ATOM 1322 O O . GLY A 1 169 ? 3.609 26.906 -2.867 1 95.12 169 GLY A O 1
ATOM 1323 N N . THR A 1 170 ? 5.805 26.984 -2.176 1 92.31 170 THR A N 1
ATOM 1324 C CA . THR A 1 170 ? 5.922 25.531 -2.012 1 92.31 170 THR A CA 1
ATOM 1325 C C . THR A 1 170 ? 6.418 25.188 -0.611 1 92.31 170 THR A C 1
ATOM 1327 O O . THR A 1 170 ? 6.824 26.078 0.146 1 92.31 170 THR A O 1
ATOM 1330 N N . LYS A 1 171 ? 6.309 23.875 -0.318 1 86.75 171 LYS A N 1
ATOM 1331 C CA . LYS A 1 171 ? 6.75 23.391 0.99 1 86.75 171 LYS A CA 1
ATOM 1332 C C . LYS A 1 171 ? 8.195 23.797 1.261 1 86.75 171 LYS A C 1
ATOM 1334 O O . LYS A 1 171 ? 8.555 24.109 2.396 1 86.75 171 LYS A O 1
ATOM 1339 N N . ASP A 1 172 ? 9.023 23.766 0.19 1 85.69 172 ASP A N 1
ATOM 1340 C CA . ASP A 1 172 ? 10.453 24.031 0.34 1 85.69 172 ASP A CA 1
ATOM 1341 C C . ASP A 1 172 ? 10.742 25.531 0.273 1 85.69 172 ASP A C 1
ATOM 1343 O O . ASP A 1 172 ? 11.789 25.984 0.735 1 85.69 172 ASP A O 1
ATOM 1347 N N . ASN A 1 173 ? 9.828 26.25 -0.341 1 91.38 173 ASN A N 1
ATOM 1348 C CA . ASN A 1 173 ? 9.961 27.688 -0.474 1 91.38 173 ASN A CA 1
ATOM 1349 C C . ASN A 1 173 ? 8.641 28.406 -0.202 1 91.38 173 ASN A C 1
ATOM 1351 O O . ASN A 1 173 ? 8.039 28.984 -1.11 1 91.38 173 ASN A O 1
ATOM 1355 N N . PRO A 1 174 ? 8.266 28.438 1.042 1 93.25 174 PRO A N 1
ATOM 1356 C CA . PRO A 1 174 ? 6.996 29.094 1.361 1 93.25 174 PRO A CA 1
ATOM 1357 C C . PRO A 1 174 ? 7.094 30.625 1.299 1 93.25 174 PRO A C 1
ATOM 1359 O O . PRO A 1 174 ? 8.117 31.188 1.695 1 93.25 174 PRO A O 1
ATOM 1362 N N . ASN A 1 175 ? 6.109 31.266 0.674 1 95.75 175 ASN A N 1
ATOM 1363 C CA . ASN A 1 175 ? 5.93 32.719 0.673 1 95.75 175 ASN A CA 1
ATOM 1364 C C . ASN A 1 175 ? 4.969 33.156 1.771 1 95.75 175 ASN A C 1
ATOM 1366 O O . ASN A 1 175 ? 3.773 32.844 1.717 1 95.75 175 ASN A O 1
ATOM 1370 N N . ILE A 1 176 ? 5.508 33.938 2.67 1 96.12 176 ILE A N 1
ATOM 1371 C CA . ILE A 1 176 ? 4.742 34.312 3.854 1 96.12 176 ILE A CA 1
ATOM 1372 C C . ILE A 1 176 ? 4.32 35.781 3.752 1 96.12 176 ILE A C 1
ATOM 1374 O O . ILE A 1 176 ? 5.168 36.656 3.691 1 96.12 176 ILE A O 1
ATOM 1378 N N . ASN A 1 177 ? 3.045 36.031 3.791 1 95.75 177 ASN A N 1
ATOM 1379 C CA . ASN A 1 177 ? 2.504 37.375 3.809 1 95.75 177 ASN A CA 1
ATOM 1380 C C . ASN A 1 177 ? 1.764 37.688 5.109 1 95.75 177 ASN A C 1
ATOM 1382 O O . ASN A 1 177 ? 0.745 37.062 5.406 1 95.75 177 ASN A O 1
ATOM 1386 N N . LEU A 1 178 ? 2.264 38.656 5.816 1 94.25 178 LEU A N 1
ATOM 1387 C CA . LEU A 1 178 ? 1.667 39 7.098 1 94.25 178 LEU A CA 1
ATOM 1388 C C . LEU A 1 178 ? 0.579 40.062 6.918 1 94.25 178 LEU A C 1
ATOM 1390 O O . LEU A 1 178 ? 0.75 41 6.152 1 94.25 178 LEU A O 1
ATOM 1394 N N . GLY A 1 179 ? -0.501 39.719 7.539 1 90.5 179 GLY A N 1
ATOM 1395 C CA . GLY A 1 179 ? -1.521 40.75 7.633 1 90.5 179 GLY A CA 1
ATOM 1396 C C . GLY A 1 179 ? -1.389 41.594 8.883 1 90.5 179 GLY A C 1
ATOM 1397 O O . GLY A 1 179 ? -0.445 41.438 9.656 1 90.5 179 GLY A O 1
ATOM 1398 N N . LYS A 1 180 ? -2.297 42.625 8.969 1 86 180 LYS A N 1
ATOM 1399 C CA . LYS A 1 180 ? -2.318 43.5 10.141 1 86 180 LYS A CA 1
ATOM 1400 C C . LYS A 1 180 ? -2.902 42.781 11.352 1 86 180 LYS A C 1
ATOM 1402 O O . LYS A 1 180 ? -3.883 42.031 11.227 1 86 180 LYS A O 1
ATOM 1407 N N . LYS A 1 181 ? -2.188 43.062 12.453 1 85.69 181 LYS A N 1
ATOM 1408 C CA . LYS A 1 181 ? -2.689 42.531 13.711 1 85.69 181 LYS A CA 1
ATOM 1409 C C . LYS A 1 181 ? -4.16 42.875 13.914 1 85.69 181 LYS A C 1
ATOM 1411 O O . LYS A 1 181 ? -4.574 44 13.656 1 85.69 181 LYS A O 1
ATOM 1416 N N . SER A 1 182 ? -4.941 41.812 14.211 1 80.88 182 SER A N 1
ATOM 1417 C CA . SER A 1 182 ? -6.371 42.031 14.406 1 80.88 182 SER A CA 1
ATOM 1418 C C . SER A 1 182 ? -6.934 41.125 15.5 1 80.88 182 SER A C 1
ATOM 1420 O O . SER A 1 182 ? -6.301 40.156 15.891 1 80.88 182 SER A O 1
ATOM 1422 N N . ASP A 1 183 ? -8.039 41.656 16.188 1 76.06 183 ASP A N 1
ATOM 1423 C CA . ASP A 1 183 ? -8.75 40.812 17.156 1 76.06 183 ASP A CA 1
ATOM 1424 C C . ASP A 1 183 ? -9.328 39.562 16.5 1 76.06 183 ASP A C 1
ATOM 1426 O O . ASP A 1 183 ? -9.5 39.531 15.273 1 76.06 183 ASP A O 1
ATOM 1430 N N . ASP A 1 184 ? -9.148 38.531 17.203 1 63 184 ASP A N 1
ATOM 1431 C CA . ASP A 1 184 ? -9.672 37.25 16.688 1 63 184 ASP A CA 1
ATOM 1432 C C . ASP A 1 184 ? -11.086 37.438 16.125 1 63 184 ASP A C 1
ATOM 1434 O O . ASP A 1 184 ? -12.062 37.375 16.875 1 63 184 ASP A O 1
ATOM 1438 N N . LEU A 1 185 ? -11.336 38.438 15.352 1 52.28 185 LEU A N 1
ATOM 1439 C CA . LEU A 1 185 ? -12.695 38.531 14.82 1 52.28 185 LEU A CA 1
ATOM 1440 C C . LEU A 1 185 ? -13.047 37.281 14.031 1 52.28 185 LEU A C 1
ATOM 1442 O O . LEU A 1 185 ? -12.164 36.625 13.477 1 52.28 185 LEU A O 1
ATOM 1446 N N . GLU A 1 186 ? -14.219 36.531 14.312 1 47.72 186 GLU A N 1
ATOM 1447 C CA . GLU A 1 186 ? -14.648 35.469 13.43 1 47.72 186 GLU A CA 1
ATOM 1448 C C . GLU A 1 186 ? -14.094 35.625 12.023 1 47.72 186 GLU A C 1
ATOM 1450 O O . GLU A 1 186 ? -13.211 36.469 11.797 1 47.72 186 GLU A O 1
ATOM 1455 N N . GLU A 1 187 ? -15.055 35.625 10.945 1 39.28 187 GLU A N 1
ATOM 1456 C CA . GLU A 1 187 ? -14.891 35.312 9.523 1 39.28 187 GLU A CA 1
ATOM 1457 C C . GLU A 1 187 ? -14.094 36.406 8.82 1 39.28 187 GLU A C 1
ATOM 1459 O O . GLU A 1 187 ? -14.641 37.438 8.445 1 39.28 187 GLU A O 1
ATOM 1464 N N . THR A 1 188 ? -13.172 37 9.359 1 37.25 188 THR A N 1
ATOM 1465 C CA . THR A 1 188 ? -12.672 38 8.414 1 37.25 188 THR A CA 1
ATOM 1466 C C . THR A 1 188 ? -12.242 37.344 7.109 1 37.25 188 THR A C 1
ATOM 1468 O O . THR A 1 188 ? -11.375 36.438 7.105 1 37.25 188 THR A O 1
ATOM 1471 N N . GLU A 1 189 ? -13.141 37.344 6.191 1 33.12 189 GLU A N 1
ATOM 1472 C CA . GLU A 1 189 ? -12.867 36.969 4.805 1 33.12 189 GLU A CA 1
ATOM 1473 C C . GLU A 1 189 ? -11.602 37.656 4.297 1 33.12 189 GLU A C 1
ATOM 1475 O O . GLU A 1 189 ? -11.5 38.875 4.305 1 33.12 189 GLU A O 1
ATOM 1480 N N . TYR A 1 190 ? -10.492 37.125 4.535 1 37.56 190 TYR A N 1
ATOM 1481 C CA . TYR A 1 190 ? -9.414 37.625 3.693 1 37.56 190 TYR A CA 1
ATOM 1482 C C . TYR A 1 190 ? -9.93 38 2.301 1 37.56 190 TYR A C 1
ATOM 1484 O O . TYR A 1 190 ? -10.453 37.125 1.593 1 37.56 190 TYR A O 1
ATOM 1492 N N . VAL A 1 191 ? -10.594 39.062 2.137 1 32.62 191 VAL A N 1
ATOM 1493 C CA . VAL A 1 191 ? -11.047 39.5 0.828 1 32.62 191 VAL A CA 1
ATOM 1494 C C . VAL A 1 191 ? -9.953 39.281 -0.211 1 32.62 191 VAL A C 1
ATOM 1496 O O . VAL A 1 191 ? -10.102 39.656 -1.375 1 32.62 191 VAL A O 1
ATOM 1499 N N . ASP A 1 192 ? -8.789 39.156 0.092 1 33.88 192 ASP A N 1
ATOM 1500 C CA . ASP A 1 192 ? -8.117 39.094 -1.204 1 33.88 192 ASP A CA 1
ATOM 1501 C C . ASP A 1 192 ? -8.453 37.812 -1.951 1 33.88 192 ASP A C 1
ATOM 1503 O O . ASP A 1 192 ? -8.781 36.781 -1.333 1 33.88 192 ASP A O 1
ATOM 1507 N N . GLY A 1 193 ? -8.539 37.781 -3.436 1 29.42 193 GLY A N 1
ATOM 1508 C CA . GLY A 1 193 ? -8.852 36.844 -4.516 1 29.42 193 GLY A CA 1
ATOM 1509 C C . GLY A 1 193 ? -8.188 35.5 -4.359 1 29.42 193 GLY A C 1
ATOM 1510 O O . GLY A 1 193 ? -7.027 35.312 -4.734 1 29.42 193 GLY A O 1
ATOM 1511 N N . VAL A 1 194 ? -8.438 34.812 -3.264 1 35.81 194 VAL A N 1
ATOM 1512 C CA . VAL A 1 194 ? -7.949 33.469 -3.436 1 35.81 194 VAL A CA 1
ATOM 1513 C C . VAL A 1 194 ? -8.336 32.938 -4.82 1 35.81 194 VAL A C 1
ATOM 1515 O O . VAL A 1 194 ? -9.516 32.719 -5.105 1 35.81 194 VAL A O 1
ATOM 1518 N N . SER A 1 195 ? -7.723 33.375 -5.793 1 33.03 195 SER A N 1
ATOM 1519 C CA . SER A 1 195 ? -8 32.688 -7.051 1 33.03 195 SER A CA 1
ATOM 1520 C C . SER A 1 195 ? -7.824 31.188 -6.914 1 33.03 195 SER A C 1
ATOM 1522 O O . SER A 1 195 ? -6.793 30.719 -6.43 1 33.03 195 SER A O 1
ATOM 1524 N N . PRO A 1 196 ? -8.938 30.516 -6.535 1 37.59 196 PRO A N 1
ATOM 1525 C CA . PRO A 1 196 ? -8.727 29.078 -6.648 1 37.59 196 PRO A CA 1
ATOM 1526 C C . PRO A 1 196 ? -7.547 28.719 -7.555 1 37.59 196 PRO A C 1
ATOM 1528 O O . PRO A 1 196 ? -7.305 29.406 -8.555 1 37.59 196 PRO A O 1
ATOM 1531 N N . LEU A 1 197 ? -6.559 28.203 -6.883 1 43.62 197 LEU A N 1
ATOM 1532 C CA . LEU A 1 197 ? -5.566 27.688 -7.828 1 43.62 197 LEU A CA 1
ATOM 1533 C C . LEU A 1 197 ? -6.238 27.172 -9.094 1 43.62 197 LEU A C 1
ATOM 1535 O O . LEU A 1 197 ? -7.047 26.25 -9.039 1 43.62 197 LEU A O 1
ATOM 1539 N N . THR A 1 198 ? -6.797 28.141 -10 1 35.62 198 THR A N 1
ATOM 1540 C CA . THR A 1 198 ? -7.316 27.656 -11.273 1 35.62 198 THR A CA 1
ATOM 1541 C C . THR A 1 198 ? -6.418 26.562 -11.844 1 35.62 198 THR A C 1
ATOM 1543 O O . THR A 1 198 ? -5.215 26.766 -12.008 1 35.62 198 THR A O 1
ATOM 1546 N N . ASN A 1 199 ? -6.781 25.5 -11.508 1 35.84 199 ASN A N 1
ATOM 1547 C CA . ASN A 1 199 ? -6.18 24.375 -12.203 1 35.84 199 ASN A CA 1
ATOM 1548 C C . ASN A 1 199 ? -6.102 24.625 -13.711 1 35.84 199 ASN A C 1
ATOM 1550 O O . ASN A 1 199 ? -7.09 25.016 -14.328 1 35.84 199 ASN A O 1
ATOM 1554 N N . PRO A 1 200 ? -5.102 24.984 -14.352 1 31.12 200 PRO A N 1
ATOM 1555 C CA . PRO A 1 200 ? -5.312 24.891 -15.797 1 31.12 200 PRO A CA 1
ATOM 1556 C C . PRO A 1 200 ? -6.184 23.703 -16.188 1 31.12 200 PRO A C 1
ATOM 1558 O O . PRO A 1 200 ? -6.152 22.656 -15.516 1 31.12 200 PRO A O 1
ATOM 1561 N N . THR A 1 201 ? -7.422 24 -16.656 1 29.88 201 THR A N 1
ATOM 1562 C CA . THR A 1 201 ? -8.383 23.031 -17.156 1 29.88 201 THR A CA 1
ATOM 1563 C C . THR A 1 201 ? -7.668 21.844 -17.797 1 29.88 201 THR A C 1
ATOM 1565 O O . THR A 1 201 ? -7.109 21.953 -18.891 1 29.88 201 THR A O 1
ATOM 1568 N N . ASP A 1 202 ? -6.883 21.234 -17.141 1 29.8 202 ASP A N 1
ATOM 1569 C CA . ASP A 1 202 ? -6.367 20.047 -17.812 1 29.8 202 ASP A CA 1
ATOM 1570 C C . ASP A 1 202 ? -7.492 19.078 -18.141 1 29.8 202 ASP A C 1
ATOM 1572 O O . ASP A 1 202 ? -8.203 18.609 -17.25 1 29.8 202 ASP A O 1
ATOM 1576 N N . SER A 1 203 ? -8.125 19.156 -19.312 1 28.91 203 SER A N 1
ATOM 1577 C CA . SER A 1 203 ? -9.195 18.422 -19.969 1 28.91 203 SER A CA 1
ATOM 1578 C C . SER A 1 203 ? -9.062 16.922 -19.719 1 28.91 203 SER A C 1
ATOM 1580 O O . SER A 1 203 ? -9.922 16.141 -20.125 1 28.91 203 SER A O 1
ATOM 1582 N N . THR A 1 204 ? -7.805 16.438 -19.562 1 29.8 204 THR A N 1
ATOM 1583 C CA . THR A 1 204 ? -7.777 15.023 -19.922 1 29.8 204 THR A CA 1
ATOM 1584 C C . THR A 1 204 ? -8.297 14.164 -18.766 1 29.8 204 THR A C 1
ATOM 1586 O O . THR A 1 204 ? -7.531 13.766 -17.891 1 29.8 204 THR A O 1
ATOM 1589 N N . ALA A 1 205 ? -9.352 14.555 -18.188 1 32.75 205 ALA A N 1
ATOM 1590 C CA . ALA A 1 205 ? -9.914 13.688 -17.172 1 32.75 205 ALA A CA 1
ATOM 1591 C C . ALA A 1 205 ? -10.078 12.258 -17.688 1 32.75 205 ALA A C 1
ATOM 1593 O O . ALA A 1 205 ? -10.695 12.047 -18.734 1 32.75 205 ALA A O 1
ATOM 1594 N N . VAL A 1 206 ? -9.117 11.383 -17.484 1 33.5 206 VAL A N 1
ATOM 1595 C CA . VAL A 1 206 ? -9.32 9.984 -17.859 1 33.5 206 VAL A CA 1
ATOM 1596 C C . VAL A 1 206 ? -10.539 9.43 -17.125 1 33.5 206 VAL A C 1
ATOM 1598 O O . VAL A 1 206 ? -10.664 9.578 -15.906 1 33.5 206 VAL A O 1
ATOM 1601 N N . PRO A 1 207 ? -11.633 9.156 -17.766 1 28.2 207 PRO A N 1
ATOM 1602 C CA . PRO A 1 207 ? -12.812 8.594 -17.109 1 28.2 207 PRO A CA 1
ATOM 1603 C C . PRO A 1 207 ? -12.508 7.289 -16.359 1 28.2 207 PRO A C 1
ATOM 1605 O O . PRO A 1 207 ? -11.836 6.41 -16.906 1 28.2 207 PRO A O 1
ATOM 1608 N N . VAL A 1 208 ? -12.297 7.301 -15.133 1 35.91 208 VAL A N 1
ATOM 1609 C CA . VAL A 1 208 ? -12.203 6.074 -14.344 1 35.91 208 VAL A CA 1
ATOM 1610 C C . VAL A 1 208 ? -13.438 5.207 -14.594 1 35.91 208 VAL A C 1
ATOM 1612 O O . VAL A 1 208 ? -14.57 5.668 -14.445 1 35.91 208 VAL A O 1
ATOM 1615 N N . PRO A 1 209 ? -13.352 4.211 -15.445 1 27.73 209 PRO A N 1
ATOM 1616 C CA . PRO A 1 209 ? -14.57 3.422 -15.602 1 27.73 209 PRO A CA 1
ATOM 1617 C C . PRO A 1 209 ? -15.125 2.926 -14.266 1 27.73 209 PRO A C 1
ATOM 1619 O O . PRO A 1 209 ? -14.359 2.627 -13.352 1 27.73 209 PRO A O 1
ATOM 1622 N N . ALA A 1 210 ? -16.281 3.227 -14.039 1 31.47 210 ALA A N 1
ATOM 1623 C CA . ALA A 1 210 ? -17.031 2.783 -12.867 1 31.47 210 ALA A CA 1
ATOM 1624 C C . ALA A 1 210 ? -17 1.264 -12.742 1 31.47 210 ALA A C 1
ATOM 1626 O O . ALA A 1 210 ? -17.266 0.548 -13.711 1 31.47 210 ALA A O 1
ATOM 1627 N N . ILE A 1 211 ? -16.203 0.563 -11.938 1 32.12 211 ILE A N 1
ATOM 1628 C CA . ILE A 1 211 ? -16.281 -0.862 -11.641 1 32.12 211 ILE A CA 1
ATOM 1629 C C . ILE A 1 211 ? -17.734 -1.251 -11.391 1 32.12 211 ILE A C 1
ATOM 1631 O O . ILE A 1 211 ? -18.406 -0.648 -10.547 1 32.12 211 ILE A O 1
ATOM 1635 N N . SER A 1 212 ? -18.422 -1.928 -12.367 1 23.97 212 SER A N 1
ATOM 1636 C CA . SER A 1 212 ? -19.797 -2.412 -12.266 1 23.97 212 SER A CA 1
ATOM 1637 C C . SER A 1 212 ? -19.984 -3.27 -11.023 1 23.97 212 SER A C 1
ATOM 1639 O O . SER A 1 212 ? -19.219 -4.207 -10.781 1 23.97 212 SER A O 1
ATOM 1641 N N . LYS A 1 213 ? -20.688 -2.836 -10.039 1 29.16 213 LYS A N 1
ATOM 1642 C CA . LYS A 1 213 ? -21.172 -3.539 -8.859 1 29.16 213 LYS A CA 1
ATOM 1643 C C . LYS A 1 213 ? -22.062 -4.719 -9.25 1 29.16 213 LYS A C 1
ATOM 1645 O O . LYS A 1 213 ? -23.125 -4.535 -9.836 1 29.16 213 LYS A O 1
ATOM 1650 N N . ASP A 1 214 ? -21.609 -5.906 -9.648 1 24.69 214 ASP A N 1
ATOM 1651 C CA . ASP A 1 214 ? -22.531 -7.031 -9.742 1 24.69 214 ASP A CA 1
ATOM 1652 C C . ASP A 1 214 ? -23.422 -7.117 -8.5 1 24.69 214 ASP A C 1
ATOM 1654 O O . ASP A 1 214 ? -22.938 -7.031 -7.371 1 24.69 214 ASP A O 1
ATOM 1658 N N . SER A 1 215 ? -24.703 -6.902 -8.672 1 25.11 215 SER A N 1
ATOM 1659 C CA . SER A 1 215 ? -25.828 -6.883 -7.738 1 25.11 215 SER A CA 1
ATOM 1660 C C . SER A 1 215 ? -26.016 -8.25 -7.086 1 25.11 215 SER A C 1
ATOM 1662 O O . SER A 1 215 ? -26.422 -9.211 -7.746 1 25.11 215 SER A O 1
ATOM 1664 N N . VAL A 1 216 ? -25.109 -8.828 -6.379 1 23.58 216 VAL A N 1
ATOM 1665 C CA . VAL A 1 216 ? -25.516 -10.086 -5.77 1 23.58 216 VAL A CA 1
ATOM 1666 C C . VAL A 1 216 ? -26.875 -9.93 -5.098 1 23.58 216 VAL A C 1
ATOM 1668 O O . VAL A 1 216 ? -27.094 -8.992 -4.324 1 23.58 216 VAL A O 1
ATOM 1671 N N . PRO A 1 217 ? -27.875 -10.617 -5.586 1 23.42 217 PRO A N 1
ATOM 1672 C CA . PRO A 1 217 ? -29.25 -10.547 -5.125 1 23.42 217 PRO A CA 1
ATOM 1673 C C . PRO A 1 217 ? -29.391 -10.859 -3.637 1 23.42 217 PRO A C 1
ATOM 1675 O O . PRO A 1 217 ? -28.797 -11.82 -3.143 1 23.42 217 PRO A O 1
ATOM 1678 N N . MET A 1 218 ? -29.5 -9.898 -2.844 1 24.16 218 MET A N 1
ATOM 1679 C CA . MET A 1 218 ? -29.656 -10.008 -1.396 1 24.16 218 MET A CA 1
ATOM 1680 C C . MET A 1 218 ? -30.859 -10.883 -1.044 1 24.16 218 MET A C 1
ATOM 1682 O O . MET A 1 218 ? -31.969 -10.656 -1.543 1 24.16 218 MET A O 1
ATOM 1686 N N . PRO A 1 219 ? -30.594 -12.156 -0.771 1 22.53 219 PRO A N 1
ATOM 1687 C CA . PRO A 1 219 ? -31.766 -12.977 -0.466 1 22.53 219 PRO A CA 1
ATOM 1688 C C . PRO A 1 219 ? -32.688 -12.328 0.556 1 22.53 219 PRO A C 1
ATOM 1690 O O . PRO A 1 219 ? -32.25 -11.578 1.423 1 22.53 219 PRO A O 1
ATOM 1693 N N . LYS A 1 220 ? -33.938 -12.203 0.197 1 22.03 220 LYS A N 1
ATOM 1694 C CA . LYS A 1 220 ? -35.094 -11.641 0.926 1 22.03 220 LYS A CA 1
ATOM 1695 C C . LYS A 1 220 ? -35.25 -12.32 2.285 1 22.03 220 LYS A C 1
ATOM 1697 O O . LYS A 1 220 ? -35.469 -13.531 2.359 1 22.03 220 LYS A O 1
ATOM 1702 N N . THR A 1 221 ? -34.438 -11.883 3.307 1 23.33 221 THR A N 1
ATOM 1703 C CA . THR A 1 221 ? -34.562 -12.438 4.648 1 23.33 221 THR A CA 1
ATOM 1704 C C . THR A 1 221 ? -36 -12.305 5.16 1 23.33 221 THR A C 1
ATOM 1706 O O . THR A 1 221 ? -36.594 -11.234 5.035 1 23.33 221 THR A O 1
ATOM 1709 N N . ASN A 1 222 ? -36.688 -13.383 5.027 1 21.67 222 ASN A N 1
ATOM 1710 C CA . ASN A 1 222 ? -38.062 -13.562 5.484 1 21.67 222 ASN A CA 1
ATOM 1711 C C . ASN A 1 222 ? -38.25 -13.047 6.91 1 21.67 222 ASN A C 1
ATOM 1713 O O . ASN A 1 222 ? -37.312 -13.062 7.707 1 21.67 222 ASN A O 1
ATOM 1717 N N . PRO A 1 223 ? -39.406 -12.5 7.141 1 20.44 223 PRO A N 1
ATOM 1718 C CA . PRO A 1 223 ? -39.969 -11.766 8.273 1 20.44 223 PRO A CA 1
ATOM 1719 C C . PRO A 1 223 ? -39.812 -12.508 9.594 1 20.44 223 PRO A C 1
ATOM 1721 O O . PRO A 1 223 ? -39.625 -13.727 9.609 1 20.44 223 PRO A O 1
ATOM 1724 N N . GLU A 1 224 ? -39.562 -11.805 10.656 1 22.69 224 GLU A N 1
ATOM 1725 C CA . GLU A 1 224 ? -39.281 -11.891 12.078 1 22.69 224 GLU A CA 1
ATOM 1726 C C . GLU A 1 224 ? -40.375 -12.648 12.828 1 22.69 224 GLU A C 1
ATOM 1728 O O . GLU A 1 224 ? -41.531 -12.203 12.891 1 22.69 224 GLU A O 1
ATOM 1733 N N . GLU A 1 225 ? -40.5 -13.938 12.539 1 18.52 225 GLU A N 1
ATOM 1734 C CA . GLU A 1 225 ? -41.594 -14.445 13.344 1 18.52 225 GLU A CA 1
ATOM 1735 C C . GLU A 1 225 ? -41.344 -14.219 14.828 1 18.52 225 GLU A C 1
ATOM 1737 O O . GLU A 1 225 ? -40.219 -14.297 15.297 1 18.52 225 GLU A O 1
ATOM 1742 N N . LYS A 1 226 ? -42.438 -13.805 15.555 1 19.73 226 LYS A N 1
ATOM 1743 C CA . LYS A 1 226 ? -42.812 -13.336 16.891 1 19.73 226 LYS A CA 1
ATOM 1744 C C . LYS A 1 226 ? -42.5 -14.391 17.953 1 19.73 226 LYS A C 1
ATOM 1746 O O . LYS A 1 226 ? -43.031 -14.336 19.062 1 19.73 226 LYS A O 1
ATOM 1751 N N . VAL A 1 227 ? -41.344 -15.141 17.812 1 18.77 227 VAL A N 1
ATOM 1752 C CA . VAL A 1 227 ? -41.625 -16.219 18.766 1 18.77 227 VAL A CA 1
ATOM 1753 C C . VAL A 1 227 ? -41.688 -15.648 20.188 1 18.77 227 VAL A C 1
ATOM 1755 O O . VAL A 1 227 ? -40.844 -14.859 20.578 1 18.77 227 VAL A O 1
ATOM 1758 N N . LYS A 1 228 ? -42.812 -15.883 20.891 1 18.73 228 LYS A N 1
ATOM 1759 C CA . LYS A 1 228 ? -43.5 -15.57 22.141 1 18.73 228 LYS A CA 1
ATOM 1760 C C . LYS A 1 228 ? -42.688 -16.047 23.359 1 18.73 228 LYS A C 1
ATOM 1762 O O . LYS A 1 228 ? -43.031 -15.734 24.5 1 18.73 228 LYS A O 1
ATOM 1767 N N . ASP A 1 229 ? -41.594 -16.969 23.203 1 18.94 229 ASP A N 1
ATOM 1768 C CA . ASP A 1 229 ? -41.781 -17.844 24.359 1 18.94 229 ASP A CA 1
ATOM 1769 C C . ASP A 1 229 ? -41.344 -17.141 25.641 1 18.94 229 ASP A C 1
ATOM 1771 O O . ASP A 1 229 ? -40.219 -16.594 25.703 1 18.94 229 ASP A O 1
ATOM 1775 N N . SER A 1 230 ? -42.25 -16.719 26.5 1 19.77 230 SER A N 1
ATOM 1776 C CA . SER A 1 230 ? -42.375 -16.078 27.797 1 19.77 230 SER A CA 1
ATOM 1777 C C . SER A 1 230 ? -41.594 -16.844 28.859 1 19.77 230 SER A C 1
ATOM 1779 O O . SER A 1 230 ? -41.75 -16.562 30.062 1 19.77 230 SER A O 1
ATOM 1781 N N . VAL A 1 231 ? -40.469 -17.672 28.5 1 20.28 231 VAL A N 1
ATOM 1782 C CA . VAL A 1 231 ? -40.406 -18.547 29.672 1 20.28 231 VAL A CA 1
ATOM 1783 C C . VAL A 1 231 ? -39.938 -17.75 30.875 1 20.28 231 VAL A C 1
ATOM 1785 O O . VAL A 1 231 ? -39 -16.938 30.781 1 20.28 231 VAL A O 1
ATOM 1788 N N . PRO A 1 232 ? -40.656 -17.844 31.969 1 20.94 232 PRO A N 1
ATOM 1789 C CA . PRO A 1 232 ? -40.656 -17.156 33.25 1 20.94 232 PRO A CA 1
ATOM 1790 C C . PRO A 1 232 ? -39.406 -17.469 34.094 1 20.94 232 PRO A C 1
ATOM 1792 O O . PRO A 1 232 ? -39.156 -18.625 34.438 1 20.94 232 PRO A O 1
ATOM 1795 N N . MET A 1 233 ? -38.156 -17.109 33.594 1 20.44 233 MET A N 1
ATOM 1796 C CA . MET A 1 233 ? -37.062 -17.672 34.406 1 20.44 233 MET A CA 1
ATOM 1797 C C . MET A 1 233 ? -37.25 -17.344 35.875 1 20.44 233 MET A C 1
ATOM 1799 O O . MET A 1 233 ? -37.594 -16.219 36.219 1 20.44 233 MET A O 1
ATOM 1803 N N . PRO A 1 234 ? -37.219 -18.469 36.625 1 19.36 234 PRO A N 1
ATOM 1804 C CA . PRO A 1 234 ? -37.531 -18.469 38.062 1 19.36 234 PRO A CA 1
ATOM 1805 C C . PRO A 1 234 ? -36.594 -17.594 38.875 1 19.36 234 PRO A C 1
ATOM 1807 O O . PRO A 1 234 ? -35.5 -17.281 38.406 1 19.36 234 PRO A O 1
ATOM 1810 N N . LYS A 1 235 ? -36.969 -17.344 40.062 1 19.33 235 LYS A N 1
ATOM 1811 C CA . LYS A 1 235 ? -36.875 -16.438 41.188 1 19.33 235 LYS A CA 1
ATOM 1812 C C . LYS A 1 235 ? -35.594 -16.703 42 1 19.33 235 LYS A C 1
ATOM 1814 O O . LYS A 1 235 ? -35.406 -16.141 43.094 1 19.33 235 LYS A O 1
ATOM 1819 N N . VAL A 1 236 ? -34.344 -16.984 41.344 1 20.69 236 VAL A N 1
ATOM 1820 C CA . VAL A 1 236 ? -33.469 -17.625 42.344 1 20.69 236 VAL A CA 1
ATOM 1821 C C . VAL A 1 236 ? -33.188 -16.625 43.469 1 20.69 236 VAL A C 1
ATOM 1823 O O . VAL A 1 236 ? -32.938 -15.445 43.219 1 20.69 236 VAL A O 1
ATOM 1826 N N . PRO A 1 237 ? -33.25 -17.109 44.781 1 19.72 237 PRO A N 1
ATOM 1827 C CA . PRO A 1 237 ? -33.281 -16.422 46.094 1 19.72 237 PRO A CA 1
ATOM 1828 C C . PRO A 1 237 ? -31.953 -15.82 46.469 1 19.72 237 PRO A C 1
ATOM 1830 O O . PRO A 1 237 ? -30.906 -16.219 45.938 1 19.72 237 PRO A O 1
ATOM 1833 N N . ASN A 1 238 ? -31.938 -14.766 47.281 1 19.25 238 ASN A N 1
ATOM 1834 C CA . ASN A 1 238 ? -31.172 -13.672 47.875 1 19.25 238 ASN A CA 1
ATOM 1835 C C . ASN A 1 238 ? -30.109 -14.195 48.844 1 19.25 238 ASN A C 1
ATOM 1837 O O . ASN A 1 238 ? -29.562 -13.422 49.625 1 19.25 238 ASN A O 1
ATOM 1841 N N . ASP A 1 239 ? -29.531 -15.555 48.812 1 20.56 239 ASP A N 1
ATOM 1842 C CA . ASP A 1 239 ? -29.078 -15.883 50.156 1 20.56 239 ASP A CA 1
ATOM 1843 C C . ASP A 1 239 ? -27.844 -15.047 50.531 1 20.56 239 ASP A C 1
ATOM 1845 O O . ASP A 1 239 ? -27.031 -14.727 49.656 1 20.56 239 ASP A O 1
ATOM 1849 N N . SER A 1 240 ? -27.625 -14.602 51.906 1 20.05 240 SER A N 1
ATOM 1850 C CA . SER A 1 240 ? -27 -13.664 52.844 1 20.05 240 SER A CA 1
ATOM 1851 C C . SER A 1 240 ? -25.562 -14.086 53.156 1 20.05 240 SER A C 1
ATOM 1853 O O . SER A 1 240 ? -24.969 -13.555 54.094 1 20.05 240 SER A O 1
ATOM 1855 N N . ILE A 1 241 ? -24.672 -14.734 52.344 1 22.17 241 ILE A N 1
ATOM 1856 C CA . ILE A 1 241 ? -23.641 -15.414 53.125 1 22.17 241 ILE A CA 1
ATOM 1857 C C . ILE A 1 241 ? -22.75 -14.383 53.781 1 22.17 241 ILE A C 1
ATOM 1859 O O . ILE A 1 241 ? -22.297 -13.422 53.156 1 22.17 241 ILE A O 1
ATOM 1863 N N . PRO A 1 242 ? -22.328 -14.68 55.156 1 21.3 242 PRO A N 1
ATOM 1864 C CA . PRO A 1 242 ? -21.703 -13.883 56.188 1 21.3 242 PRO A CA 1
ATOM 1865 C C . PRO A 1 242 ? -20.203 -13.672 55.969 1 21.3 242 PRO A C 1
ATOM 1867 O O . PRO A 1 242 ? -19.578 -14.438 55.219 1 21.3 242 PRO A O 1
ATOM 1870 N N . LYS A 1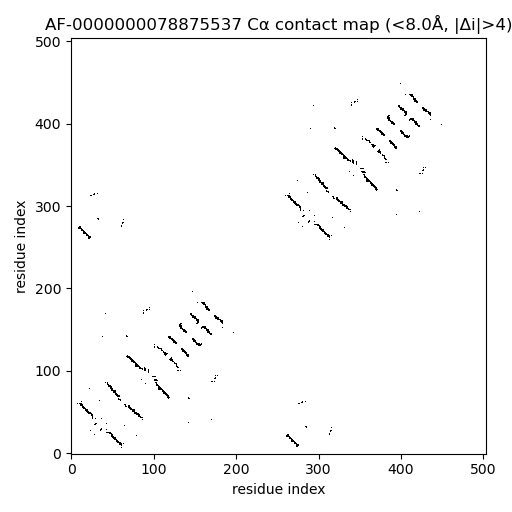 243 ? -19.5 -12.586 56.594 1 21.17 243 LYS A N 1
ATOM 1871 C CA . LYS A 1 243 ? -18.25 -11.812 56.594 1 21.17 243 LYS A CA 1
ATOM 1872 C C . LYS A 1 243 ? -17.188 -12.523 57.438 1 21.17 243 LYS A C 1
ATOM 1874 O O . LYS A 1 243 ? -17.25 -12.547 58.656 1 21.17 243 LYS A O 1
ATOM 1879 N N . LYS A 1 244 ? -16.594 -13.734 57.25 1 19.06 244 LYS A N 1
ATOM 1880 C CA . LYS A 1 244 ? -15.688 -14.281 58.25 1 19.06 244 LYS A CA 1
ATOM 1881 C C . LYS A 1 244 ? -14.391 -13.484 58.312 1 19.06 244 LYS A C 1
ATOM 1883 O O . LYS A 1 244 ? -13.727 -13.281 57.281 1 19.06 244 LYS A O 1
ATOM 1888 N N . LYS A 1 245 ? -13.969 -12.875 59.531 1 20.34 245 LYS A N 1
ATOM 1889 C CA . LYS A 1 245 ? -12.898 -12.055 60.094 1 20.34 245 LYS A CA 1
ATOM 1890 C C . LYS A 1 245 ? -11.633 -12.883 60.312 1 20.34 245 LYS A C 1
ATOM 1892 O O . LYS A 1 245 ? -11.602 -13.781 61.156 1 20.34 245 LYS A O 1
ATOM 1897 N N . ALA A 1 246 ? -10.836 -13.484 59.406 1 19.75 246 ALA A N 1
ATOM 1898 C CA . ALA A 1 246 ? -9.727 -14.344 59.812 1 19.75 246 ALA A CA 1
ATOM 1899 C C . ALA A 1 246 ? -8.633 -13.531 60.5 1 19.75 246 ALA A C 1
ATOM 1901 O O . ALA A 1 246 ? -8.258 -12.453 60.031 1 19.75 246 ALA A O 1
ATOM 1902 N N . GLU A 1 247 ? -8.312 -13.773 61.844 1 21.47 247 GLU A N 1
ATOM 1903 C CA . GLU A 1 247 ? -7.426 -13.414 62.938 1 21.47 247 GLU A CA 1
ATOM 1904 C C . GLU A 1 247 ? -5.973 -13.75 62.625 1 21.47 247 GLU A C 1
ATOM 1906 O O . GLU A 1 247 ? -5.637 -14.914 62.406 1 21.47 247 GLU A O 1
ATOM 1911 N N . TYR A 1 248 ? -5.18 -13.047 61.812 1 21.42 248 TYR A N 1
ATOM 1912 C CA . TYR A 1 248 ? -3.754 -13.25 61.594 1 21.42 248 TYR A CA 1
ATOM 1913 C C . TYR A 1 248 ? -2.988 -13.172 62.906 1 21.42 248 TYR A C 1
ATOM 1915 O O . TYR A 1 248 ? -3.176 -12.227 63.688 1 21.42 248 TYR A O 1
ATOM 1923 N N . PHE A 1 249 ? -2.518 -14.234 63.625 1 21.7 249 PHE A N 1
ATOM 1924 C CA . PHE A 1 249 ? -1.687 -14.555 64.812 1 21.7 249 PHE A CA 1
ATOM 1925 C C . PHE A 1 249 ? -0.284 -13.984 64.625 1 21.7 249 PHE A C 1
ATOM 1927 O O . PHE A 1 249 ? 0.378 -14.227 63.625 1 21.7 249 PHE A O 1
ATOM 1934 N N . PHE A 1 250 ? 0.199 -12.875 65.312 1 22.45 250 PHE A N 1
ATOM 1935 C CA . PHE A 1 250 ? 1.422 -12.125 65.625 1 22.45 250 PHE A CA 1
ATOM 1936 C C . PHE A 1 250 ? 2.463 -13 66.25 1 22.45 250 PHE A C 1
ATOM 1938 O O . PHE A 1 250 ? 2.312 -13.359 67.438 1 22.45 250 PHE A O 1
ATOM 1945 N N . CYS A 1 251 ? 3.057 -14.07 65.875 1 21.95 251 CYS A N 1
ATOM 1946 C CA . CYS A 1 251 ? 4.207 -14.586 66.625 1 21.95 251 CYS A CA 1
ATOM 1947 C C . CYS A 1 251 ? 5.195 -13.477 66.938 1 21.95 251 CYS A C 1
ATOM 1949 O O . CYS A 1 251 ? 5.184 -12.422 66.312 1 21.95 251 CYS A O 1
ATOM 1951 N N . CYS A 1 252 ? 6.703 -13.789 67.688 1 22.69 252 CYS A N 1
ATOM 1952 C CA . CYS A 1 252 ? 7.785 -13.188 68.438 1 22.69 252 CYS A CA 1
ATOM 1953 C C . CYS A 1 252 ? 8.578 -12.203 67.562 1 22.69 252 CYS A C 1
ATOM 1955 O O . CYS A 1 252 ? 8.742 -12.414 66.375 1 22.69 252 CYS A O 1
ATOM 1957 N N . MET B 1 1 ? 8.086 -25.062 23.469 1 19.41 1 MET B N 1
ATOM 1958 C CA . MET B 1 1 ? 8.641 -23.984 22.641 1 19.41 1 MET B CA 1
ATOM 1959 C C . MET B 1 1 ? 7.863 -22.688 22.844 1 19.41 1 MET 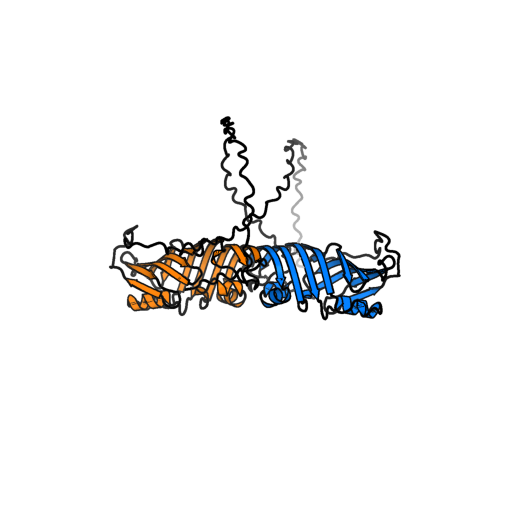B C 1
ATOM 1961 O O . MET B 1 1 ? 6.633 -22.672 22.781 1 19.41 1 MET B O 1
ATOM 1965 N N . ASN B 1 2 ? 8.164 -21.641 23.656 1 20.41 2 ASN B N 1
ATOM 1966 C CA . ASN B 1 2 ? 7.516 -20.578 24.406 1 20.41 2 ASN B CA 1
ATOM 1967 C C . ASN B 1 2 ? 7.055 -19.453 23.5 1 20.41 2 ASN B C 1
ATOM 1969 O O . ASN B 1 2 ? 7.871 -18.812 22.828 1 20.41 2 ASN B O 1
ATOM 1973 N N . ALA B 1 3 ? 6.016 -19.719 22.734 1 25.48 3 ALA B N 1
ATOM 1974 C CA . ALA B 1 3 ? 5.32 -18.812 21.828 1 25.48 3 ALA B CA 1
ATOM 1975 C C . ALA B 1 3 ? 5.102 -17.453 22.469 1 25.48 3 ALA B C 1
ATOM 1977 O O . ALA B 1 3 ? 4.254 -17.297 23.344 1 25.48 3 ALA B O 1
ATOM 1978 N N . MET B 1 4 ? 6.152 -16.859 22.969 1 24.59 4 MET B N 1
ATOM 1979 C CA . MET B 1 4 ? 6.09 -15.516 23.547 1 24.59 4 MET B CA 1
ATOM 1980 C C . MET B 1 4 ? 5.25 -14.586 22.688 1 24.59 4 MET B C 1
ATOM 1982 O O . MET B 1 4 ? 5.656 -14.219 21.578 1 24.59 4 MET B O 1
ATOM 1986 N N . TYR B 1 5 ? 3.938 -14.898 22.438 1 28.44 5 TYR B N 1
ATOM 1987 C CA . TYR B 1 5 ? 2.904 -13.984 21.984 1 28.44 5 TYR B CA 1
ATOM 1988 C C . TYR B 1 5 ? 3.096 -12.594 22.594 1 28.44 5 TYR B C 1
ATOM 1990 O O . TYR B 1 5 ? 2.805 -12.383 23.766 1 28.44 5 TYR B O 1
ATOM 1998 N N . LYS B 1 6 ? 4.238 -12.078 22.438 1 33.56 6 LYS B N 1
ATOM 1999 C CA . LYS B 1 6 ? 4.363 -10.742 23 1 33.56 6 LYS B CA 1
ATOM 2000 C C . LYS B 1 6 ? 3.107 -9.914 22.75 1 33.56 6 LYS B C 1
ATOM 2002 O O . LYS B 1 6 ? 2.459 -10.062 21.703 1 33.56 6 LYS B O 1
ATOM 2007 N N . ASN B 1 7 ? 2.316 -9.469 23.719 1 32.84 7 ASN B N 1
ATOM 2008 C CA . ASN B 1 7 ? 1.317 -8.414 23.844 1 32.84 7 ASN B CA 1
ATOM 2009 C C . ASN B 1 7 ? 1.417 -7.402 22.719 1 32.84 7 ASN B C 1
ATOM 2011 O O . ASN B 1 7 ? 2.33 -6.574 22.688 1 32.84 7 ASN B O 1
ATOM 2015 N N . GLU B 1 8 ? 1.325 -7.91 21.469 1 41.12 8 GLU B N 1
ATOM 2016 C CA . GLU B 1 8 ? 1.387 -6.906 20.406 1 41.12 8 GLU B CA 1
ATOM 2017 C C . GLU B 1 8 ? 0.576 -5.664 20.766 1 41.12 8 GLU B C 1
ATOM 2019 O O . GLU B 1 8 ? -0.61 -5.766 21.094 1 41.12 8 GLU B O 1
ATOM 2024 N N . GLY B 1 9 ? 0.971 -4.836 21.547 1 45.62 9 GLY B N 1
ATOM 2025 C CA . GLY B 1 9 ? 0.473 -3.59 22.109 1 45.62 9 GLY B CA 1
ATOM 2026 C C . GLY B 1 9 ? -0.601 -2.939 21.266 1 45.62 9 GLY B C 1
ATOM 2027 O O . GLY B 1 9 ? -0.923 -3.432 20.172 1 45.62 9 GLY B O 1
ATOM 2028 N N . LYS B 1 10 ? -1.612 -1.99 21.797 1 57.44 10 LYS B N 1
ATOM 2029 C CA . LYS B 1 10 ? -2.691 -1.093 21.391 1 57.44 10 LYS B CA 1
ATOM 2030 C C . LYS B 1 10 ? -2.375 -0.42 20.062 1 57.44 10 LYS B C 1
ATOM 2032 O O . LYS B 1 10 ? -3.242 0.219 19.469 1 57.44 10 LYS B O 1
ATOM 2037 N N . GLN B 1 11 ? -1.237 -0.726 19.516 1 66.06 11 GLN B N 1
ATOM 2038 C CA . GLN B 1 11 ? -0.827 0.033 18.344 1 66.06 11 GLN B CA 1
ATOM 2039 C C . GLN B 1 11 ? -0.931 -0.815 17.078 1 66.06 11 GLN B C 1
ATOM 2041 O O . GLN B 1 11 ? 0.038 -1.466 16.672 1 66.06 11 GLN B O 1
ATOM 2046 N N . LYS B 1 12 ? -2.215 -1.018 16.594 1 81.12 12 LYS B N 1
ATOM 2047 C CA . LYS B 1 12 ? -2.494 -1.743 15.352 1 81.12 12 LYS B CA 1
ATOM 2048 C C . LYS B 1 12 ? -3.242 -0.863 14.352 1 81.12 12 LYS B C 1
ATOM 2050 O O . LYS B 1 12 ? -3.893 0.11 14.742 1 81.12 12 LYS B O 1
ATOM 2055 N N . ALA B 1 13 ? -2.953 -1.176 13.078 1 89.56 13 ALA B N 1
ATOM 2056 C CA . ALA B 1 13 ? -3.695 -0.546 11.984 1 89.56 13 ALA B CA 1
ATOM 2057 C C . ALA B 1 13 ? -4.496 -1.578 11.203 1 89.56 13 ALA B C 1
ATOM 2059 O O . ALA B 1 13 ? -4.023 -2.693 10.961 1 89.56 13 ALA B O 1
ATOM 2060 N N . TYR B 1 14 ? -5.738 -1.215 10.977 1 92.12 14 TYR B N 1
ATOM 2061 C CA . TYR B 1 14 ? -6.57 -2.021 10.094 1 92.12 14 TYR B CA 1
ATOM 2062 C C . TYR B 1 14 ? -6.586 -1.444 8.68 1 92.12 14 TYR B C 1
ATOM 2064 O O . TYR B 1 14 ? -6.66 -0.227 8.5 1 92.12 14 TYR B O 1
ATOM 2072 N N . PHE B 1 15 ? -6.473 -2.344 7.738 1 91.5 15 PHE B N 1
ATOM 2073 C CA . PHE B 1 15 ? -6.512 -1.851 6.367 1 91.5 15 PHE B CA 1
ATOM 2074 C C . PHE B 1 15 ? -7.426 -2.713 5.508 1 91.5 15 PHE B C 1
ATOM 2076 O O . PHE B 1 15 ? -7.68 -3.875 5.832 1 91.5 15 PHE B O 1
ATOM 2083 N N . ASP B 1 16 ? -7.965 -2.133 4.465 1 93.12 16 ASP B N 1
ATOM 2084 C CA . ASP B 1 16 ? -8.695 -2.742 3.357 1 93.12 16 ASP B CA 1
ATOM 2085 C C . ASP B 1 16 ? -8.172 -2.234 2.014 1 93.12 16 ASP B C 1
ATOM 2087 O O . ASP B 1 16 ? -8.133 -1.025 1.775 1 93.12 16 ASP B O 1
ATOM 2091 N N . TYR B 1 17 ? -7.781 -3.16 1.203 1 92.56 17 TYR B N 1
ATOM 2092 C CA . TYR B 1 17 ? -7.133 -2.812 -0.056 1 92.56 17 TYR B CA 1
ATOM 2093 C C . TYR B 1 17 ? -7.754 -3.578 -1.219 1 92.56 17 TYR B C 1
ATOM 2095 O O . TYR B 1 17 ? -8 -4.781 -1.116 1 92.56 17 TYR B O 1
ATOM 2103 N N . ALA B 1 18 ? -8.062 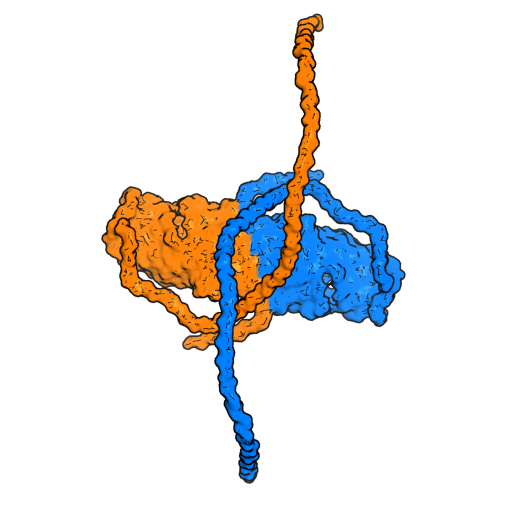-2.889 -2.285 1 95.06 18 ALA B N 1
ATOM 2104 C CA . ALA B 1 18 ? -8.477 -3.469 -3.561 1 95.06 18 ALA B CA 1
ATOM 2105 C C . ALA B 1 18 ? -7.629 -2.932 -4.711 1 95.06 18 ALA B C 1
ATOM 2107 O O . ALA B 1 18 ? -7.363 -1.73 -4.785 1 95.06 18 ALA B O 1
ATOM 2108 N N . ILE B 1 19 ? -7.211 -3.836 -5.562 1 92.44 19 ILE B N 1
ATOM 2109 C CA . ILE B 1 19 ? -6.379 -3.416 -6.688 1 92.44 19 ILE B CA 1
ATOM 2110 C C . ILE B 1 19 ? -6.809 -4.152 -7.953 1 92.44 19 ILE B C 1
ATOM 2112 O O . ILE B 1 19 ? -7.141 -5.34 -7.902 1 92.44 19 ILE B O 1
ATOM 2116 N N . LYS B 1 20 ? -6.934 -3.48 -8.992 1 94.5 20 LYS B N 1
ATOM 2117 C CA . LYS B 1 20 ? -7.09 -3.994 -10.344 1 94.5 20 LYS B CA 1
ATOM 2118 C C . LYS B 1 20 ? -6.02 -3.428 -11.273 1 94.5 20 LYS B C 1
ATOM 2120 O O . LYS B 1 20 ? -6.066 -2.25 -11.641 1 94.5 20 LYS B O 1
ATOM 2125 N N . ALA B 1 21 ? -5.062 -4.227 -11.602 1 92.62 21 ALA B N 1
ATOM 2126 C CA . ALA B 1 21 ? -3.936 -3.828 -12.445 1 92.62 21 ALA B CA 1
ATOM 2127 C C . ALA B 1 21 ? -3.885 -4.66 -13.727 1 92.62 21 ALA B C 1
ATOM 2129 O O . ALA B 1 21 ? -3.939 -5.891 -13.672 1 92.62 21 ALA B O 1
ATOM 2130 N N . ASN B 1 22 ? -3.785 -3.988 -14.852 1 92.56 22 ASN B N 1
ATOM 2131 C CA . ASN B 1 22 ? -3.742 -4.684 -16.125 1 92.56 22 ASN B CA 1
ATOM 2132 C C . ASN B 1 22 ? -2.363 -4.582 -16.781 1 92.56 22 ASN B C 1
ATOM 2134 O O . ASN B 1 22 ? -1.797 -3.49 -16.875 1 92.56 22 ASN B O 1
ATOM 2138 N N . ASP B 1 23 ? -1.823 -5.766 -17.141 1 92.5 23 ASP B N 1
ATOM 2139 C CA . ASP B 1 23 ? -0.632 -5.887 -17.969 1 92.5 23 ASP B CA 1
ATOM 2140 C C . ASP B 1 23 ? 0.557 -5.164 -17.344 1 92.5 23 ASP B C 1
ATOM 2142 O O . ASP B 1 23 ? 1.205 -4.34 -17.984 1 92.5 23 ASP B O 1
ATOM 2146 N N . PHE B 1 24 ? 0.853 -5.465 -16.203 1 89.75 24 PHE B N 1
ATOM 2147 C CA . PHE B 1 24 ? 1.994 -4.875 -15.516 1 89.75 24 PHE B CA 1
ATOM 2148 C C . PHE B 1 24 ? 3.184 -5.824 -15.523 1 89.75 24 PHE B C 1
ATOM 2150 O O . PHE B 1 24 ? 3.016 -7.039 -15.68 1 89.75 24 PHE B O 1
ATOM 2157 N N . ASP B 1 25 ? 4.316 -5.258 -15.406 1 90.5 25 ASP B N 1
ATOM 2158 C CA . ASP B 1 25 ? 5.555 -6.023 -15.297 1 90.5 25 ASP B CA 1
ATOM 2159 C C . ASP B 1 25 ? 5.77 -6.527 -13.875 1 90.5 25 ASP B C 1
ATOM 2161 O O . ASP B 1 25 ? 5.922 -5.73 -12.945 1 90.5 25 ASP B O 1
ATOM 2165 N N . ILE B 1 26 ? 5.82 -7.816 -13.688 1 89.19 26 ILE B N 1
ATOM 2166 C CA . ILE B 1 26 ? 5.828 -8.398 -12.352 1 89.19 26 ILE B CA 1
ATOM 2167 C C . ILE B 1 26 ? 7.172 -8.133 -11.68 1 89.19 26 ILE B C 1
ATOM 2169 O O . ILE B 1 26 ? 7.242 -7.977 -10.453 1 89.19 26 ILE B O 1
ATOM 2173 N N . LYS B 1 27 ? 8.234 -8.094 -12.383 1 87.44 27 LYS B N 1
ATOM 2174 C CA . LYS B 1 27 ? 9.547 -7.797 -11.812 1 87.44 27 LYS B CA 1
ATOM 2175 C C . LYS B 1 27 ? 9.586 -6.375 -11.25 1 87.44 27 LYS B C 1
ATOM 2177 O O . LYS B 1 27 ? 10.125 -6.145 -10.164 1 87.44 27 LYS B O 1
ATOM 2182 N N . ARG B 1 28 ? 9.031 -5.535 -11.969 1 83.75 28 ARG B N 1
ATOM 2183 C CA . ARG B 1 28 ? 8.977 -4.145 -11.523 1 83.75 28 ARG B CA 1
ATOM 2184 C C . ARG B 1 28 ? 8.117 -4.004 -10.273 1 83.75 28 ARG B C 1
ATOM 2186 O O . ARG B 1 28 ? 8.5 -3.299 -9.336 1 83.75 28 ARG B O 1
ATOM 2193 N N . ALA B 1 29 ? 6.941 -4.633 -10.328 1 83.06 29 ALA B N 1
ATOM 2194 C CA . ALA B 1 29 ? 6.059 -4.582 -9.164 1 83.06 29 ALA B CA 1
ATOM 2195 C C . ALA B 1 29 ? 6.762 -5.109 -7.918 1 83.06 29 ALA B C 1
ATOM 2197 O O . ALA B 1 29 ? 6.652 -4.523 -6.836 1 83.06 29 ALA B O 1
ATOM 2198 N N . TYR B 1 30 ? 7.441 -6.156 -8.023 1 81.88 30 TYR B N 1
ATOM 2199 C CA . TYR B 1 30 ? 8.156 -6.773 -6.914 1 81.88 30 TYR B CA 1
ATOM 2200 C C . TYR B 1 30 ? 9.211 -5.828 -6.348 1 81.88 30 TYR B C 1
ATOM 2202 O O . TYR B 1 30 ? 9.375 -5.727 -5.133 1 81.88 30 TYR B O 1
ATOM 2210 N N . ASN B 1 31 ? 9.867 -5.086 -7.176 1 76.69 31 ASN B N 1
ATOM 2211 C CA . ASN B 1 31 ? 10.969 -4.215 -6.758 1 76.69 31 ASN B CA 1
ATOM 2212 C C . ASN B 1 31 ? 10.453 -2.918 -6.145 1 76.69 31 ASN B C 1
ATOM 2214 O O . ASN B 1 31 ? 11.102 -2.34 -5.27 1 76.69 31 ASN B O 1
ATOM 2218 N N . GLU B 1 32 ? 9.281 -2.545 -6.535 1 72.88 32 GLU B N 1
ATOM 2219 C CA . GLU B 1 32 ? 8.812 -1.216 -6.16 1 72.88 32 GLU B CA 1
ATOM 2220 C C . GLU B 1 32 ? 7.926 -1.275 -4.918 1 72.88 32 GLU B C 1
ATOM 2222 O O . GLU B 1 32 ? 7.785 -0.283 -4.199 1 72.88 32 GLU B O 1
ATOM 2227 N N . ILE B 1 33 ? 7.348 -2.365 -4.695 1 74.19 33 ILE B N 1
ATOM 2228 C CA . ILE B 1 33 ? 6.375 -2.438 -3.613 1 74.19 33 ILE B CA 1
ATOM 2229 C C . ILE B 1 33 ? 6.879 -3.381 -2.523 1 74.19 33 ILE B C 1
ATOM 2231 O O . ILE B 1 33 ? 6.742 -4.602 -2.635 1 74.19 33 ILE B O 1
ATOM 2235 N N . ASN B 1 34 ? 7.301 -2.889 -1.443 1 68.31 34 ASN B N 1
ATOM 2236 C CA . ASN B 1 34 ? 7.891 -3.666 -0.359 1 68.31 34 ASN B CA 1
ATOM 2237 C C . ASN B 1 34 ? 6.879 -4.637 0.248 1 68.31 34 ASN B C 1
ATOM 2239 O O . ASN B 1 34 ? 7.219 -5.781 0.558 1 68.31 34 ASN B O 1
ATOM 2243 N N . MET B 1 35 ? 5.637 -4.156 0.449 1 66.69 35 MET B N 1
ATOM 2244 C CA . MET B 1 35 ? 4.629 -5.02 1.059 1 66.69 35 MET B CA 1
ATOM 2245 C C . MET B 1 35 ? 4.426 -6.285 0.234 1 66.69 35 MET B C 1
ATOM 2247 O O . MET B 1 35 ? 4.188 -7.363 0.789 1 66.69 35 MET B O 1
ATOM 2251 N N . PHE B 1 36 ? 4.609 -6.223 -1.011 1 72.75 36 PHE B N 1
ATOM 2252 C CA . PHE B 1 36 ? 4.434 -7.375 -1.887 1 72.75 36 PHE B CA 1
ATOM 2253 C C . PHE B 1 36 ? 5.594 -8.352 -1.737 1 72.75 36 PHE B C 1
ATOM 2255 O O . PHE B 1 36 ? 5.398 -9.562 -1.772 1 72.75 36 PHE B O 1
ATOM 2262 N N . LYS B 1 37 ? 6.738 -7.824 -1.524 1 70.5 37 LYS B N 1
ATOM 2263 C CA . LYS B 1 37 ? 7.91 -8.68 -1.353 1 70.5 37 LYS B CA 1
ATOM 2264 C C . LYS B 1 37 ? 7.73 -9.633 -0.175 1 70.5 37 LYS B C 1
ATOM 2266 O O . LYS B 1 37 ? 8.195 -10.773 -0.217 1 70.5 37 LYS B O 1
ATOM 2271 N N . GLU B 1 38 ? 7.074 -9.148 0.75 1 64.44 38 GLU B N 1
ATOM 2272 C CA . GLU B 1 38 ? 6.914 -9.914 1.981 1 64.44 38 GLU B CA 1
ATOM 2273 C C . GLU B 1 38 ? 5.855 -11 1.823 1 64.44 38 GLU B C 1
ATOM 2275 O O . GLU B 1 38 ? 5.891 -12.016 2.521 1 64.44 38 GLU B O 1
ATOM 2280 N N . ILE B 1 39 ? 4.977 -10.75 0.876 1 63.44 39 ILE B N 1
ATOM 2281 C CA . ILE B 1 39 ? 3.844 -11.664 0.781 1 63.44 39 ILE B CA 1
ATOM 2282 C C . ILE B 1 39 ? 4.082 -12.664 -0.346 1 63.44 39 ILE B C 1
ATOM 2284 O O . ILE B 1 39 ? 3.777 -13.852 -0.205 1 63.44 39 ILE B O 1
ATOM 2288 N N . VAL B 1 40 ? 4.562 -12.125 -1.412 1 65.06 40 VAL B N 1
ATOM 2289 C CA . VAL B 1 40 ? 4.633 -12.992 -2.588 1 65.06 40 VAL B CA 1
ATOM 2290 C C . VAL B 1 40 ? 6.09 -13.359 -2.869 1 65.06 40 VAL B C 1
ATOM 2292 O O . VAL B 1 40 ? 6.734 -12.75 -3.725 1 65.06 40 VAL B O 1
ATOM 2295 N N . THR B 1 41 ? 6.605 -14.32 -2.336 1 61.78 41 THR B N 1
ATOM 2296 C CA . THR B 1 41 ? 8.016 -14.656 -2.473 1 61.78 41 THR B CA 1
ATOM 2297 C C . THR B 1 41 ? 8.258 -15.461 -3.75 1 61.78 41 THR B C 1
ATOM 2299 O O . THR B 1 41 ? 9.367 -15.461 -4.289 1 61.78 41 THR B O 1
ATOM 2302 N N . ALA B 1 42 ? 7.309 -16.031 -4.254 1 61.03 42 ALA B N 1
ATOM 2303 C CA . ALA B 1 42 ? 7.516 -16.891 -5.422 1 61.03 42 ALA B CA 1
ATOM 2304 C C . ALA B 1 42 ? 7.852 -16.062 -6.656 1 61.03 42 ALA B C 1
ATOM 2306 O O . ALA B 1 42 ? 8.367 -16.578 -7.645 1 61.03 42 ALA B O 1
ATOM 2307 N N . ALA B 1 43 ? 7.77 -14.688 -6.484 1 65.62 43 ALA B N 1
ATOM 2308 C CA . ALA B 1 43 ? 7.84 -13.852 -7.676 1 65.62 43 ALA B CA 1
ATOM 2309 C C . ALA B 1 43 ? 9.203 -13.172 -7.789 1 65.62 43 ALA B C 1
ATOM 2311 O O . ALA B 1 43 ? 9.438 -12.398 -8.719 1 65.62 43 ALA B O 1
ATOM 2312 N N . GLU B 1 44 ? 10.07 -13.492 -6.98 1 70.88 44 GLU B N 1
ATOM 2313 C CA . GLU B 1 44 ? 11.344 -12.773 -6.918 1 70.88 44 GLU B CA 1
ATOM 2314 C C . GLU B 1 44 ? 12.094 -12.852 -8.242 1 70.88 44 GLU B C 1
ATOM 2316 O O . GLU B 1 44 ? 12.648 -11.859 -8.711 1 70.88 44 GLU B O 1
ATOM 2321 N N . ASN B 1 45 ? 11.969 -13.93 -8.93 1 78.62 45 ASN B N 1
ATOM 2322 C CA . ASN B 1 45 ? 12.734 -14.102 -10.164 1 78.62 45 ASN B CA 1
ATOM 2323 C C . ASN B 1 45 ? 11.828 -14.164 -11.383 1 78.62 45 ASN B C 1
ATOM 2325 O O . ASN B 1 45 ? 12.273 -14.516 -12.477 1 78.62 45 ASN B O 1
ATOM 2329 N N . ALA B 1 46 ? 10.609 -13.875 -11.203 1 88 46 ALA B N 1
ATOM 2330 C CA . ALA B 1 46 ? 9.648 -13.906 -12.305 1 88 46 ALA B CA 1
ATOM 2331 C C . ALA B 1 46 ? 9.758 -12.648 -13.164 1 88 46 ALA B C 1
ATOM 2333 O O . ALA B 1 46 ? 9.953 -11.547 -12.641 1 88 46 ALA B O 1
ATOM 2334 N N . GLU B 1 47 ? 9.82 -12.875 -14.492 1 92.88 47 GLU B N 1
ATOM 2335 C CA . GLU B 1 47 ? 9.828 -11.773 -15.453 1 92.88 47 GLU B CA 1
ATOM 2336 C C . GLU B 1 47 ? 8.719 -11.93 -16.484 1 92.88 47 GLU B C 1
ATOM 2338 O O . GLU B 1 47 ? 8.562 -12.992 -17.078 1 92.88 47 GLU B O 1
ATOM 2343 N N . GLY B 1 48 ? 7.98 -10.883 -16.594 1 94.06 48 GLY B N 1
ATOM 2344 C CA . GLY B 1 48 ? 6.914 -10.938 -17.578 1 94.06 48 GLY B CA 1
ATOM 2345 C C . GLY B 1 48 ? 5.734 -10.047 -17.234 1 94.06 48 GLY B C 1
ATOM 2346 O O . GLY B 1 48 ? 5.848 -9.164 -16.391 1 94.06 48 GLY B O 1
ATOM 2347 N N . ILE B 1 49 ? 4.645 -10.289 -17.984 1 93.31 49 ILE B N 1
ATOM 2348 C CA . ILE B 1 49 ? 3.482 -9.414 -17.906 1 93.31 49 ILE B CA 1
ATOM 2349 C C . ILE B 1 49 ? 2.322 -10.164 -17.25 1 93.31 49 ILE B C 1
ATOM 2351 O O . ILE B 1 49 ? 1.981 -11.281 -17.656 1 93.31 49 ILE B O 1
ATOM 2355 N N . VAL B 1 50 ? 1.779 -9.523 -16.219 1 93.62 50 VAL B N 1
ATOM 2356 C CA . VAL B 1 50 ? 0.653 -10.109 -15.508 1 93.62 50 VAL B CA 1
ATOM 2357 C C . VAL B 1 50 ? -0.427 -9.055 -15.281 1 93.62 50 VAL B C 1
ATOM 2359 O O . VAL B 1 50 ? -0.172 -7.859 -15.422 1 93.62 50 VAL B O 1
ATOM 2362 N N . SER B 1 51 ? -1.613 -9.492 -15.031 1 93.88 51 SER B N 1
ATOM 2363 C CA . SER B 1 51 ? -2.715 -8.68 -14.523 1 93.88 51 SER B CA 1
ATOM 2364 C C . SER B 1 51 ? -3.184 -9.18 -13.156 1 93.88 51 SER B C 1
ATOM 2366 O O . SER B 1 51 ? -3.164 -10.383 -12.898 1 93.88 51 SER B O 1
ATOM 2368 N N . LEU B 1 52 ? -3.576 -8.266 -12.359 1 93.88 52 LEU B N 1
ATOM 2369 C CA . LEU B 1 52 ? -4 -8.602 -11.008 1 93.88 52 LEU B CA 1
ATOM 2370 C C . LEU B 1 52 ? -5.348 -7.965 -10.688 1 93.88 52 LEU B C 1
ATOM 2372 O O . LEU B 1 52 ? -5.57 -6.789 -10.977 1 93.88 52 LEU B O 1
ATOM 2376 N N . ASP B 1 53 ? -6.285 -8.75 -10.25 1 95.88 53 ASP B N 1
ATOM 2377 C CA . ASP B 1 53 ? -7.531 -8.344 -9.602 1 95.88 53 ASP B CA 1
ATOM 2378 C C . ASP B 1 53 ? -7.664 -8.977 -8.219 1 95.88 53 ASP B C 1
ATOM 2380 O O . ASP B 1 53 ? -8.016 -10.148 -8.094 1 95.88 53 ASP B O 1
ATOM 2384 N N . TYR B 1 54 ? -7.41 -8.148 -7.148 1 94.38 54 TYR B N 1
ATOM 2385 C CA . TYR B 1 54 ? -7.289 -8.75 -5.82 1 94.38 54 TYR B CA 1
ATOM 2386 C C . TYR B 1 54 ? -7.84 -7.812 -4.754 1 94.38 54 TYR B C 1
ATOM 2388 O O . TYR B 1 54 ? -7.707 -6.59 -4.859 1 94.38 54 TYR B O 1
ATOM 2396 N N . LYS B 1 55 ? -8.438 -8.344 -3.77 1 96.31 55 LYS B N 1
ATOM 2397 C CA . LYS B 1 55 ? -8.852 -7.668 -2.545 1 96.31 55 LYS B CA 1
ATOM 2398 C C . LYS B 1 55 ? -8.188 -8.289 -1.319 1 96.31 55 LYS B C 1
ATOM 2400 O O . LYS B 1 55 ? -8.086 -9.516 -1.215 1 96.31 55 LYS B O 1
ATOM 2405 N N . LEU B 1 56 ? -7.719 -7.438 -0.442 1 94.56 56 LEU B N 1
ATOM 2406 C CA . LEU B 1 56 ? -6.996 -7.891 0.743 1 94.56 56 LEU B CA 1
ATOM 2407 C C . LEU B 1 56 ? -7.309 -6.996 1.94 1 94.56 56 LEU B C 1
ATOM 2409 O O . LEU B 1 56 ? -7.363 -5.773 1.81 1 94.56 56 LEU B O 1
ATOM 2413 N N . LYS B 1 57 ? -7.547 -7.551 3.037 1 95.38 57 LYS B N 1
ATOM 2414 C CA . LYS B 1 57 ? -7.703 -6.801 4.281 1 95.38 57 LYS B CA 1
ATOM 2415 C C . LYS B 1 57 ? -6.949 -7.477 5.426 1 95.38 57 LYS B C 1
ATOM 2417 O O . LYS B 1 57 ? -6.688 -8.68 5.379 1 95.38 57 LYS B O 1
ATOM 2422 N N . GLY B 1 58 ? -6.566 -6.703 6.398 1 94.5 58 GLY B N 1
ATOM 2423 C CA . GLY B 1 58 ? -5.836 -7.277 7.516 1 94.5 58 GLY B CA 1
ATOM 2424 C C . GLY B 1 58 ? -5.344 -6.234 8.508 1 94.5 58 GLY B C 1
ATOM 2425 O O . GLY B 1 58 ? -5.906 -5.141 8.586 1 94.5 58 GLY B O 1
ATOM 2426 N N . VAL B 1 59 ? -4.434 -6.707 9.281 1 92.25 59 VAL B N 1
ATOM 2427 C CA . VAL B 1 59 ? -3.898 -5.883 10.359 1 92.25 59 VAL B CA 1
ATOM 2428 C C . VAL B 1 59 ? -2.41 -5.625 10.125 1 92.25 59 VAL B C 1
ATOM 2430 O O . VAL B 1 59 ? -1.683 -6.52 9.688 1 92.25 59 VAL B O 1
ATOM 2433 N N . LEU B 1 60 ? -2.018 -4.398 10.273 1 88.69 60 LEU B N 1
ATOM 2434 C CA . LEU B 1 60 ? -0.601 -4.055 10.352 1 88.69 60 LEU B CA 1
ATOM 2435 C C . LEU B 1 60 ? -0.153 -3.895 11.797 1 88.69 60 LEU B C 1
ATOM 2437 O O . LEU B 1 60 ? -0.89 -3.348 12.617 1 88.69 60 LEU B O 1
ATOM 2441 N N . ASN B 1 61 ? 1.019 -4.355 12.078 1 87.5 61 ASN B N 1
ATOM 2442 C CA . ASN B 1 61 ? 1.554 -4.203 13.43 1 87.5 61 ASN B CA 1
ATOM 2443 C C . ASN B 1 61 ? 2.166 -2.822 13.633 1 87.5 61 ASN B C 1
ATOM 2445 O O . ASN B 1 61 ? 2.029 -1.943 12.781 1 87.5 61 ASN B O 1
ATOM 2449 N N . GLN B 1 62 ? 2.812 -2.609 14.766 1 82.12 62 GLN B N 1
ATOM 2450 C CA . GLN B 1 62 ? 3.361 -1.312 15.148 1 82.12 62 GLN B CA 1
ATOM 2451 C C . GLN B 1 62 ? 4.438 -0.86 14.164 1 82.12 62 GLN B C 1
ATOM 2453 O O . GLN B 1 62 ? 4.691 0.338 14.016 1 82.12 62 GLN B O 1
ATOM 2458 N N . ASN B 1 63 ? 5.043 -1.849 13.531 1 79 63 ASN B N 1
ATOM 2459 C CA . ASN B 1 63 ? 6.082 -1.562 12.547 1 79 63 ASN B CA 1
ATOM 2460 C C . ASN B 1 63 ? 5.504 -1.445 11.141 1 79 63 ASN B C 1
ATOM 2462 O O . ASN B 1 63 ? 6.25 -1.394 10.164 1 79 63 ASN B O 1
ATOM 2466 N N . MET B 1 64 ? 4.188 -1.424 10.984 1 81.38 64 MET B N 1
ATOM 2467 C CA . MET B 1 64 ? 3.461 -1.312 9.727 1 81.38 64 MET B CA 1
ATOM 2468 C C . MET B 1 64 ? 3.734 -2.518 8.828 1 81.38 64 MET B C 1
ATOM 2470 O O . MET B 1 64 ? 3.805 -2.387 7.609 1 81.38 64 MET B O 1
ATOM 2474 N N . GLU B 1 65 ? 3.984 -3.561 9.461 1 83.25 65 GLU B N 1
ATOM 2475 C CA . GLU B 1 65 ? 4.09 -4.836 8.758 1 83.25 65 GLU B CA 1
ATOM 2476 C C . GLU B 1 65 ? 2.791 -5.629 8.844 1 83.25 65 GLU B C 1
ATOM 2478 O O . GLU B 1 65 ? 2.123 -5.617 9.883 1 83.25 65 GLU B O 1
ATOM 2483 N N . PRO B 1 66 ? 2.508 -6.301 7.801 1 86.25 66 PRO B N 1
ATOM 2484 C CA . PRO B 1 66 ? 1.277 -7.094 7.871 1 86.25 66 PRO B CA 1
ATOM 2485 C C . PRO B 1 66 ? 1.365 -8.234 8.875 1 86.25 66 PRO B C 1
ATOM 2487 O O . PRO B 1 66 ? 2.398 -8.906 8.969 1 86.25 66 PRO B O 1
ATOM 2490 N N . VAL B 1 67 ? 0.376 -8.367 9.688 1 90.44 67 VAL B N 1
ATOM 2491 C CA . VAL B 1 67 ? 0.181 -9.555 10.516 1 90.44 67 VAL B CA 1
ATOM 2492 C C . VAL B 1 67 ? -0.423 -10.672 9.672 1 90.44 67 VAL B C 1
ATOM 2494 O O . VAL B 1 67 ? -1.635 -10.703 9.445 1 90.44 67 VAL B O 1
ATOM 2497 N N . LEU B 1 68 ? 0.304 -11.617 9.305 1 90.12 68 LEU B N 1
ATOM 2498 C CA . LEU B 1 68 ? -0.018 -12.57 8.25 1 90.12 68 LEU B CA 1
ATOM 2499 C C . LEU B 1 68 ? -1.29 -13.344 8.578 1 90.12 68 LEU B C 1
ATOM 2501 O O . LEU B 1 68 ? -2.201 -13.438 7.758 1 90.12 68 LEU B O 1
ATOM 2505 N N . PRO B 1 69 ? -1.477 -13.891 9.844 1 93.12 69 PRO B N 1
ATOM 2506 C CA . PRO B 1 69 ? -2.697 -14.648 10.125 1 93.12 69 PRO B CA 1
ATOM 2507 C C . PRO B 1 69 ? -3.957 -13.789 10.047 1 93.12 69 PRO B C 1
ATOM 2509 O O . PRO B 1 69 ? -5.07 -14.312 10.031 1 93.12 69 PRO B O 1
ATOM 2512 N N . SER B 1 70 ? -3.785 -12.461 10.047 1 93.88 70 SER B N 1
ATOM 2513 C CA . SER B 1 70 ? -4.938 -11.562 10.023 1 93.88 70 SER B CA 1
ATOM 2514 C C . SER B 1 70 ? -5.449 -11.359 8.602 1 93.88 70 SER B C 1
ATOM 2516 O O . SER B 1 70 ? -6.559 -10.859 8.406 1 93.88 70 SER B O 1
ATOM 2518 N N . LEU B 1 71 ? -4.68 -11.703 7.629 1 94 71 LEU B N 1
ATOM 2519 C CA . LEU B 1 71 ? -4.977 -11.359 6.242 1 94 71 LEU B CA 1
ATOM 2520 C C . LEU B 1 71 ? -6.148 -12.188 5.723 1 94 71 LEU B C 1
ATOM 2522 O O . LEU B 1 71 ? -6.234 -13.383 5.988 1 94 71 LEU B O 1
ATOM 2526 N N . GLU B 1 72 ? -7.07 -11.492 5.121 1 97.31 72 GLU B N 1
ATOM 2527 C CA . GLU B 1 72 ? -8.18 -12.094 4.383 1 97.31 72 GLU B CA 1
ATOM 2528 C C . GLU B 1 72 ? -8.336 -11.453 3.008 1 97.31 72 GLU B C 1
ATOM 2530 O O . GLU B 1 72 ? -8.305 -10.227 2.879 1 97.31 72 GLU B O 1
ATOM 2535 N N . GLY B 1 73 ? -8.492 -12.305 2.02 1 96.88 73 GLY B N 1
ATOM 2536 C CA . GLY B 1 73 ? -8.602 -11.75 0.68 1 96.88 73 GLY B CA 1
ATOM 2537 C C . GLY B 1 73 ? -8.852 -12.805 -0.383 1 96.88 73 GLY B C 1
ATOM 2538 O O . GLY B 1 73 ? -9 -13.992 -0.068 1 96.88 73 GLY B O 1
ATOM 2539 N N . ASN B 1 74 ? -9.031 -12.398 -1.544 1 97.81 74 ASN B N 1
ATOM 2540 C CA . ASN B 1 74 ? -9.203 -13.25 -2.711 1 97.81 74 ASN B CA 1
ATOM 2541 C C . ASN B 1 74 ? -8.992 -12.484 -4.012 1 97.81 74 ASN B C 1
ATOM 2543 O O . ASN B 1 74 ? -9.031 -11.25 -4.02 1 97.81 74 ASN B O 1
ATOM 2547 N N . GLY B 1 75 ? -8.711 -13.266 -5.047 1 97.44 75 GLY B N 1
ATOM 2548 C CA . GLY B 1 75 ? -8.531 -12.625 -6.336 1 97.44 75 GLY B CA 1
ATOM 2549 C C . GLY B 1 75 ? -7.938 -13.539 -7.387 1 97.44 75 GLY B C 1
ATOM 2550 O O . GLY B 1 75 ? -7.926 -14.766 -7.219 1 97.44 75 GLY B O 1
ATOM 2551 N N . THR B 1 76 ? -7.598 -12.898 -8.484 1 97.94 76 THR B N 1
ATOM 2552 C CA . THR B 1 76 ? -7.074 -13.641 -9.633 1 97.94 76 THR B CA 1
ATOM 2553 C C . THR B 1 76 ? -5.797 -12.984 -10.156 1 97.94 76 THR B C 1
ATOM 2555 O O . THR B 1 76 ? -5.75 -11.773 -10.359 1 97.94 76 THR B O 1
ATOM 2558 N N . LEU B 1 77 ? -4.77 -13.75 -10.227 1 95.12 77 LEU B N 1
ATOM 2559 C CA . LEU B 1 77 ? -3.574 -13.391 -10.984 1 95.12 77 LEU B CA 1
ATOM 2560 C C . LEU B 1 77 ? -3.625 -13.977 -12.391 1 95.12 77 LEU B C 1
ATOM 2562 O O . LEU B 1 77 ? -3.664 -15.203 -12.555 1 95.12 77 LEU B O 1
ATOM 2566 N N . SER B 1 78 ? -3.682 -13.078 -13.352 1 96.69 78 SER B N 1
ATOM 2567 C CA . SER B 1 78 ? -3.697 -13.516 -14.742 1 96.69 78 SER B CA 1
ATOM 2568 C C . SER B 1 78 ? -2.326 -13.352 -15.391 1 96.69 78 SER B C 1
ATOM 2570 O O . SER B 1 78 ? -1.851 -12.234 -15.578 1 96.69 78 SER B O 1
ATOM 2572 N N . VAL B 1 79 ? -1.788 -14.43 -15.789 1 95.88 79 VAL B N 1
ATOM 2573 C CA . VAL B 1 79 ? -0.468 -14.438 -16.406 1 95.88 79 VAL B CA 1
ATOM 2574 C C . VAL B 1 79 ? -0.608 -14.328 -17.922 1 95.88 79 VAL B C 1
ATOM 2576 O O . VAL B 1 79 ? -1.179 -15.211 -18.562 1 95.88 79 VAL B O 1
ATOM 2579 N N . LYS B 1 80 ? -0.121 -13.266 -18.453 1 95.81 80 LYS B N 1
ATOM 2580 C CA . LYS B 1 80 ? -0.073 -13.141 -19.906 1 95.81 80 LYS B CA 1
ATOM 2581 C C . LYS B 1 80 ? 1.132 -13.883 -20.484 1 95.81 80 LYS B C 1
ATOM 2583 O O . LYS B 1 80 ? 0.986 -14.719 -21.375 1 95.81 80 LYS B O 1
ATOM 2588 N N . GLN B 1 81 ? 2.305 -13.539 -19.984 1 95.25 81 GLN B N 1
ATOM 2589 C CA . GLN B 1 81 ? 3.553 -14.219 -20.328 1 95.25 81 GLN B CA 1
ATOM 2590 C C . GLN B 1 81 ? 4.613 -13.977 -19.25 1 95.25 81 GLN B C 1
ATOM 2592 O O . GLN B 1 81 ? 5 -12.836 -19 1 95.25 81 GLN B O 1
ATOM 2597 N N . VAL B 1 82 ? 5.102 -15.102 -18.672 1 94.81 82 VAL B N 1
ATOM 2598 C CA . VAL B 1 82 ? 6.074 -14.961 -17.594 1 94.81 82 VAL B CA 1
ATOM 2599 C C . VAL B 1 82 ? 7.141 -16.047 -17.719 1 94.81 82 VAL B C 1
ATOM 2601 O O . VAL B 1 82 ? 6.82 -17.219 -17.984 1 94.81 82 VAL B O 1
ATOM 2604 N N . LYS B 1 83 ? 8.312 -15.633 -17.594 1 94.31 83 LYS B N 1
ATOM 2605 C CA . LYS B 1 83 ? 9.438 -16.547 -17.469 1 94.31 83 LYS B CA 1
ATOM 2606 C C . LYS B 1 83 ? 9.836 -16.734 -16 1 94.31 83 LYS B C 1
ATOM 2608 O O . LYS B 1 83 ? 10.086 -15.742 -15.305 1 94.31 83 LYS B O 1
ATOM 2613 N N . MET B 1 84 ? 9.883 -17.922 -15.609 1 91.06 84 MET B N 1
ATOM 2614 C CA . MET B 1 84 ? 10.203 -18.188 -14.211 1 91.06 84 MET B CA 1
ATOM 2615 C C . MET B 1 84 ? 11.555 -18.875 -14.086 1 91.06 84 MET B C 1
ATOM 2617 O O . MET B 1 84 ? 11.625 -20.062 -13.789 1 91.06 84 MET B O 1
ATOM 2621 N N . LYS B 1 85 ? 12.562 -18.078 -14.094 1 88.75 85 LYS B N 1
ATOM 2622 C CA . LYS B 1 85 ? 13.906 -18.625 -13.938 1 88.75 85 LYS B CA 1
ATOM 2623 C C . LYS B 1 85 ? 14.195 -18.953 -12.477 1 88.75 85 LYS B C 1
ATOM 2625 O O . LYS B 1 85 ? 13.914 -18.156 -11.586 1 88.75 85 LYS B O 1
ATOM 2630 N N . GLY B 1 86 ? 14.664 -20.109 -12.25 1 84 86 GLY B N 1
ATOM 2631 C CA . GLY B 1 86 ? 15.078 -20.5 -10.914 1 84 86 GLY B CA 1
ATOM 2632 C C . GLY B 1 86 ? 13.922 -20.906 -10.023 1 84 86 GLY B C 1
ATOM 2633 O O . GLY B 1 86 ? 14.086 -21.062 -8.812 1 84 86 GLY B O 1
ATOM 2634 N N . PHE B 1 87 ? 12.773 -21.094 -10.594 1 88.19 87 PHE B N 1
ATOM 2635 C CA . PHE B 1 87 ? 11.641 -21.547 -9.797 1 88.19 87 PHE B CA 1
ATOM 2636 C C . PHE B 1 87 ? 11.914 -22.922 -9.211 1 88.19 87 PHE B C 1
ATOM 2638 O O . PHE B 1 87 ? 11.734 -23.938 -9.891 1 88.19 87 PHE B O 1
ATOM 2645 N N . LYS B 1 88 ? 12.203 -23.016 -7.977 1 88.31 88 LYS B N 1
ATOM 2646 C CA . LYS B 1 88 ? 12.742 -24.203 -7.328 1 88.31 88 LYS B CA 1
ATOM 2647 C C . LYS B 1 88 ? 11.758 -25.359 -7.402 1 88.31 88 LYS B C 1
ATOM 2649 O O . LYS B 1 88 ? 12.156 -26.516 -7.578 1 88.31 88 LYS B O 1
ATOM 2654 N N . LEU B 1 89 ? 10.484 -25.062 -7.258 1 89.5 89 LEU B N 1
ATOM 2655 C CA . LEU B 1 89 ? 9.484 -26.125 -7.27 1 89.5 89 LEU B CA 1
ATOM 2656 C C . LEU B 1 89 ? 9.523 -26.891 -8.586 1 89.5 89 LEU B C 1
ATOM 2658 O O . LEU B 1 89 ? 9.734 -28.109 -8.602 1 89.5 89 LEU B O 1
ATOM 2662 N N . LEU B 1 90 ? 9.375 -26.219 -9.703 1 91.62 90 LEU B N 1
ATOM 2663 C CA . LEU B 1 90 ? 9.32 -26.891 -10.992 1 91.62 90 LEU B CA 1
ATOM 2664 C C . LEU B 1 90 ? 10.68 -27.469 -11.367 1 91.62 90 LEU B C 1
ATOM 2666 O O . LEU B 1 90 ? 10.758 -28.5 -12.023 1 91.62 90 LEU B O 1
ATOM 2670 N N . ASN B 1 91 ? 11.781 -26.781 -10.914 1 93.06 91 ASN B N 1
ATOM 2671 C CA . ASN B 1 91 ? 13.109 -27.328 -11.164 1 93.06 91 ASN B CA 1
ATOM 2672 C C . ASN B 1 91 ? 13.312 -28.656 -10.438 1 93.06 91 ASN B C 1
ATOM 2674 O O . ASN B 1 91 ? 13.93 -29.578 -10.977 1 93.06 91 ASN B O 1
ATOM 2678 N N . SER B 1 92 ? 12.805 -28.734 -9.211 1 93.38 92 SER B N 1
ATOM 2679 C CA . SER B 1 92 ? 12.867 -29.984 -8.461 1 93.38 92 SER B CA 1
ATOM 2680 C C . SER B 1 92 ? 12.031 -31.062 -9.125 1 93.38 92 SER B C 1
ATOM 2682 O O . SER B 1 92 ? 12.438 -32.219 -9.18 1 93.38 92 SER B O 1
ATOM 2684 N N . VAL B 1 93 ? 10.883 -30.703 -9.594 1 93.69 93 VAL B N 1
ATOM 2685 C CA . VAL B 1 93 ? 10.023 -31.656 -10.305 1 93.69 93 VAL B CA 1
ATOM 2686 C C . VAL B 1 93 ? 10.727 -32.156 -11.562 1 93.69 93 VAL B C 1
ATOM 2688 O O . VAL B 1 93 ? 10.703 -33.344 -11.867 1 93.69 93 VAL B O 1
ATOM 2691 N N . ALA B 1 94 ? 11.305 -31.203 -12.297 1 94.69 94 ALA B N 1
ATOM 2692 C CA . ALA B 1 94 ? 12.047 -31.547 -13.5 1 94.69 94 ALA B CA 1
ATOM 2693 C C . ALA B 1 94 ? 13.133 -32.594 -13.195 1 94.69 94 ALA B C 1
ATOM 2695 O O . ALA B 1 94 ? 13.305 -33.562 -13.945 1 94.69 94 ALA B O 1
ATOM 2696 N N . GLN B 1 95 ? 13.82 -32.375 -12.133 1 94.38 95 GLN B N 1
ATOM 2697 C CA . GLN B 1 95 ? 14.898 -33.281 -11.727 1 94.38 95 GLN B CA 1
ATOM 2698 C C . GLN B 1 95 ? 14.359 -34.656 -11.359 1 94.38 95 GLN B C 1
ATOM 2700 O O . GLN B 1 95 ? 14.867 -35.656 -11.836 1 94.38 95 GLN B O 1
ATOM 2705 N N . LYS B 1 96 ? 13.289 -34.75 -10.578 1 93.69 96 LYS B N 1
ATOM 2706 C CA . LYS B 1 96 ? 12.75 -36 -10.07 1 93.69 96 LYS B CA 1
ATOM 2707 C C . LYS B 1 96 ? 12.086 -36.812 -11.188 1 93.69 96 LYS B C 1
ATOM 2709 O O . LYS B 1 96 ? 12.094 -38.031 -11.164 1 93.69 96 LYS B O 1
ATOM 2714 N N . THR B 1 97 ? 11.523 -36.125 -12.07 1 91.88 97 THR B N 1
ATOM 2715 C CA . THR B 1 97 ? 10.852 -36.781 -13.172 1 91.88 97 THR B CA 1
ATOM 2716 C C . THR B 1 97 ? 11.797 -36.969 -14.352 1 91.88 97 THR B C 1
ATOM 2718 O O . THR B 1 97 ? 11.43 -37.594 -15.359 1 91.88 97 THR B O 1
ATOM 2721 N N . GLU B 1 98 ? 13.047 -36.375 -14.312 1 92.19 98 GLU B N 1
ATOM 2722 C CA . GLU B 1 98 ? 14.055 -36.406 -15.367 1 92.19 98 GLU B CA 1
ATOM 2723 C C . GLU B 1 98 ? 13.523 -35.812 -16.656 1 92.19 98 GLU B C 1
ATOM 2725 O O . GLU B 1 98 ? 13.664 -36.375 -17.734 1 92.19 98 GLU B O 1
ATOM 2730 N N . ASN B 1 99 ? 12.844 -34.719 -16.516 1 92.38 99 ASN B N 1
ATOM 2731 C CA . ASN B 1 99 ? 12.32 -33.969 -17.641 1 92.38 99 ASN B CA 1
ATOM 2732 C C . ASN B 1 99 ? 12.805 -32.5 -17.609 1 92.38 99 ASN B C 1
ATOM 2734 O O . ASN B 1 99 ? 12.094 -31.625 -17.141 1 92.38 99 ASN B O 1
ATOM 2738 N N . ASP B 1 100 ? 13.93 -32.156 -18.25 1 92.44 100 ASP B N 1
ATOM 2739 C CA . ASP B 1 100 ? 14.586 -30.859 -18.188 1 92.44 100 ASP B CA 1
ATOM 2740 C C . ASP B 1 100 ? 13.773 -29.797 -18.922 1 92.44 100 ASP B C 1
ATOM 2742 O O . ASP B 1 100 ? 13.984 -28.594 -18.734 1 92.44 100 ASP B O 1
ATOM 2746 N N . ALA B 1 101 ? 12.82 -30.234 -19.734 1 91.94 101 ALA B N 1
ATOM 2747 C CA . ALA B 1 101 ? 12.039 -29.312 -20.547 1 91.94 101 ALA B CA 1
ATOM 2748 C C . ALA B 1 101 ? 11.125 -28.453 -19.672 1 91.94 101 ALA B C 1
ATOM 2750 O O . ALA B 1 101 ? 10.648 -27.406 -20.109 1 91.94 101 ALA B O 1
ATOM 2751 N N . ILE B 1 102 ? 10.898 -28.906 -18.469 1 92.94 102 ILE B N 1
ATOM 2752 C CA . ILE B 1 102 ? 9.953 -28.172 -17.641 1 92.94 102 ILE B CA 1
ATOM 2753 C C . ILE B 1 102 ? 10.719 -27.203 -16.734 1 92.94 102 ILE B C 1
ATOM 2755 O O . ILE B 1 102 ? 10.109 -26.359 -16.062 1 92.94 102 ILE B O 1
ATOM 2759 N N . LYS B 1 103 ? 12.078 -27.281 -16.75 1 93.19 103 LYS B N 1
ATOM 2760 C CA . LYS B 1 103 ? 12.906 -26.344 -16 1 93.19 103 LYS B CA 1
ATOM 2761 C C . LYS B 1 103 ? 12.719 -24.906 -16.5 1 93.19 103 LYS B C 1
ATOM 2763 O O . LYS B 1 103 ? 12.609 -24.672 -17.703 1 93.19 103 LYS B O 1
ATOM 2768 N N . ASP B 1 104 ? 12.75 -23.953 -15.555 1 91.88 104 ASP B N 1
ATOM 2769 C CA . ASP B 1 104 ? 12.664 -22.531 -15.875 1 91.88 104 ASP B CA 1
ATOM 2770 C C . ASP B 1 104 ? 11.578 -22.266 -16.906 1 91.88 104 ASP B C 1
ATOM 2772 O O . ASP B 1 104 ? 11.852 -21.719 -17.984 1 91.88 104 ASP B O 1
ATOM 2776 N N . PRO B 1 105 ? 10.352 -22.547 -16.531 1 92.44 105 PRO B N 1
ATOM 2777 C CA . PRO B 1 105 ? 9.25 -22.547 -17.484 1 92.44 105 PRO B CA 1
ATOM 2778 C C . PRO B 1 105 ? 8.898 -21.156 -18 1 92.44 105 PRO B C 1
ATOM 2780 O O . PRO B 1 105 ? 9.078 -20.172 -17.281 1 92.44 105 PRO B O 1
ATOM 2783 N N . ASP B 1 106 ? 8.43 -21.141 -19.266 1 93.5 106 ASP B N 1
ATOM 2784 C CA . ASP B 1 106 ? 7.695 -20.016 -19.828 1 93.5 106 ASP B CA 1
ATOM 2785 C C . ASP B 1 106 ? 6.191 -20.25 -19.766 1 93.5 106 ASP B C 1
ATOM 2787 O O . ASP B 1 106 ? 5.672 -21.156 -20.422 1 93.5 106 ASP B O 1
ATOM 2791 N N . ILE B 1 107 ? 5.559 -19.484 -19.016 1 93.44 107 ILE B N 1
ATOM 2792 C CA . ILE B 1 107 ? 4.141 -19.688 -18.766 1 93.44 107 ILE B CA 1
ATOM 2793 C C . ILE B 1 107 ? 3.33 -18.562 -19.406 1 93.44 107 ILE B C 1
ATOM 2795 O O . ILE B 1 107 ? 3.689 -17.391 -19.281 1 93.44 107 ILE B O 1
ATOM 2799 N N . SER B 1 108 ? 2.277 -18.906 -20.109 1 95 108 SER B N 1
ATOM 2800 C CA . SER B 1 108 ? 1.427 -17.891 -20.734 1 95 108 SER B CA 1
ATOM 2801 C C . SER B 1 108 ? -0.049 -18.266 -20.594 1 95 108 SER B C 1
ATOM 2803 O O . SER B 1 108 ? -0.399 -19.438 -20.547 1 95 108 SER B O 1
ATOM 2805 N N . LYS B 1 109 ? -0.877 -17.25 -20.531 1 95.06 109 LYS B N 1
ATOM 2806 C CA . LYS B 1 109 ? -2.33 -17.375 -20.625 1 95.06 109 LYS B CA 1
ATOM 2807 C C . LYS B 1 109 ? -2.881 -18.281 -19.531 1 95.06 109 LYS B C 1
ATOM 2809 O O . LYS B 1 109 ? -3.613 -19.234 -19.812 1 95.06 109 LYS B O 1
ATOM 2814 N N . VAL B 1 110 ? -2.559 -17.953 -18.312 1 96.38 110 VAL B N 1
ATOM 2815 C CA . VAL B 1 110 ? -3.053 -18.703 -17.156 1 96.38 110 VAL B CA 1
ATOM 2816 C C . VAL B 1 110 ? -3.709 -17.75 -16.156 1 96.38 110 VAL B C 1
ATOM 2818 O O . VAL B 1 110 ? -3.193 -16.656 -15.914 1 96.38 110 VAL B O 1
ATOM 2821 N N . ALA B 1 111 ? -4.832 -18.109 -15.672 1 97.06 111 ALA B N 1
ATOM 2822 C CA . ALA B 1 111 ? -5.465 -17.406 -14.562 1 97.06 111 ALA B CA 1
ATOM 2823 C C . ALA B 1 111 ? -5.344 -18.219 -13.266 1 97.06 111 ALA B C 1
ATOM 2825 O O . ALA B 1 111 ? -5.746 -19.375 -13.211 1 97.06 111 ALA B O 1
ATOM 2826 N N . ILE B 1 112 ? -4.797 -17.641 -12.297 1 95.94 112 ILE B N 1
ATOM 2827 C CA . ILE B 1 112 ? -4.617 -18.266 -10.984 1 95.94 112 ILE B CA 1
ATOM 2828 C C . ILE B 1 112 ? -5.555 -17.609 -9.977 1 95.94 112 ILE B C 1
ATOM 2830 O O . ILE B 1 112 ? -5.328 -16.484 -9.547 1 95.94 112 ILE B O 1
ATOM 2834 N N . LYS B 1 113 ? -6.543 -18.312 -9.594 1 97.94 113 LYS B N 1
ATOM 2835 C CA . LYS B 1 113 ? -7.473 -17.844 -8.57 1 97.94 113 LYS B CA 1
ATOM 2836 C C . LYS B 1 113 ? -7.066 -18.328 -7.188 1 97.94 113 LYS B C 1
ATOM 2838 O O . LYS B 1 113 ? -6.734 -19.516 -7.008 1 97.94 113 LYS B O 1
ATOM 2843 N N . SER B 1 114 ? -7.094 -17.422 -6.211 1 96.88 114 SER B N 1
ATOM 2844 C CA . SER B 1 114 ? -6.688 -17.812 -4.863 1 96.88 114 SER B CA 1
ATOM 2845 C C . SER B 1 114 ? -7.488 -17.062 -3.805 1 96.88 114 SER B C 1
ATOM 2847 O O . SER B 1 114 ? -8.148 -16.062 -4.109 1 96.88 114 SER B O 1
ATOM 2849 N N . THR B 1 115 ? -7.551 -17.625 -2.646 1 98 115 THR B N 1
ATOM 2850 C CA . THR B 1 115 ? -8.156 -17.016 -1.466 1 98 115 THR B CA 1
ATOM 2851 C C . THR B 1 115 ? -7.199 -17.078 -0.279 1 98 115 THR B C 1
ATOM 2853 O O . THR B 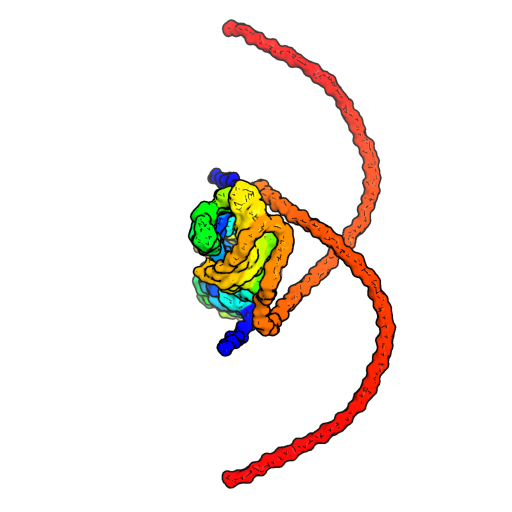1 115 ? -6.48 -18.062 -0.102 1 98 115 THR B O 1
ATOM 2856 N N . ILE B 1 116 ? -7.148 -16.031 0.439 1 96.19 116 ILE B N 1
ATOM 2857 C CA . ILE B 1 116 ? -6.355 -15.961 1.662 1 96.19 116 ILE B CA 1
ATOM 2858 C C . ILE B 1 116 ? -7.285 -15.93 2.875 1 96.19 116 ILE B C 1
ATOM 2860 O O . ILE B 1 116 ? -8.141 -15.047 2.984 1 96.19 116 ILE B O 1
ATOM 2864 N N . LYS B 1 117 ? -7.121 -16.891 3.721 1 96.69 117 LYS B N 1
ATOM 2865 C CA . LYS B 1 117 ? -7.887 -16.953 4.961 1 96.69 117 LYS B CA 1
ATOM 2866 C C . LYS B 1 117 ? -7.199 -17.844 5.988 1 96.69 117 LYS B C 1
ATOM 2868 O O . LYS B 1 117 ? -6.688 -18.922 5.645 1 96.69 117 LYS B O 1
ATOM 2873 N N . ASN B 1 118 ? -7.188 -17.438 7.266 1 93.81 118 ASN B N 1
ATOM 2874 C CA . ASN B 1 118 ? -6.672 -18.266 8.352 1 93.81 118 ASN B CA 1
ATOM 2875 C C . ASN B 1 118 ? -5.219 -18.656 8.109 1 93.81 118 ASN B C 1
ATOM 2877 O O . ASN B 1 118 ? -4.863 -19.828 8.242 1 93.81 118 ASN B O 1
ATOM 2881 N N . ASN B 1 119 ? -4.512 -17.703 7.598 1 93.69 119 ASN B N 1
ATOM 2882 C CA . ASN B 1 119 ? -3.08 -17.875 7.383 1 93.69 119 ASN B CA 1
ATOM 2883 C C . ASN B 1 119 ? -2.793 -18.812 6.219 1 93.69 119 ASN B C 1
ATOM 2885 O O . ASN B 1 119 ? -1.675 -19.312 6.082 1 93.69 119 ASN B O 1
ATOM 2889 N N . LEU B 1 120 ? -3.842 -19.047 5.43 1 94.75 120 LEU B N 1
ATOM 2890 C CA . LEU B 1 120 ? -3.668 -19.953 4.301 1 94.75 120 LEU B CA 1
ATOM 2891 C C . LEU B 1 120 ? -4.008 -19.266 2.986 1 94.75 120 LEU B C 1
ATOM 2893 O O . LEU B 1 120 ? -5.016 -18.562 2.891 1 94.75 120 LEU B O 1
ATOM 2897 N N . LEU B 1 121 ? -3.09 -19.422 2.102 1 95.56 121 LEU B N 1
ATOM 2898 C CA . LEU B 1 121 ? -3.377 -19.141 0.697 1 95.56 121 LEU B CA 1
ATOM 2899 C C . LEU B 1 121 ? -3.883 -20.406 -0.011 1 95.56 121 LEU B C 1
ATOM 2901 O O . LEU B 1 121 ? -3.168 -21.406 -0.098 1 95.56 121 LEU B O 1
ATOM 2905 N N . THR B 1 122 ? -5.117 -20.391 -0.417 1 97.38 122 THR B N 1
ATOM 2906 C CA . THR B 1 122 ? -5.691 -21.5 -1.161 1 97.38 122 THR B CA 1
ATOM 2907 C C . THR B 1 122 ? -5.715 -21.203 -2.656 1 97.38 122 THR B C 1
ATOM 2909 O O . THR B 1 122 ? -6.297 -20.203 -3.086 1 97.38 122 THR B O 1
ATOM 2912 N N . ILE B 1 123 ? -5.074 -22.031 -3.363 1 96.69 123 ILE B N 1
ATOM 2913 C CA . ILE B 1 123 ? -4.984 -21.875 -4.809 1 96.69 123 ILE B CA 1
ATOM 2914 C C . ILE B 1 123 ? -5.926 -22.859 -5.5 1 96.69 123 ILE B C 1
ATOM 2916 O O . ILE B 1 123 ? -5.805 -24.062 -5.32 1 96.69 123 ILE B O 1
ATOM 2920 N N . GLU B 1 124 ? -6.797 -22.344 -6.293 1 97.81 124 GLU B N 1
ATOM 2921 C CA . GLU B 1 124 ? -7.691 -23.188 -7.074 1 97.81 124 GLU B CA 1
ATOM 2922 C C . GLU B 1 124 ? -6.941 -23.906 -8.195 1 97.81 124 GLU B C 1
ATOM 2924 O O . GLU B 1 124 ? -5.898 -23.422 -8.648 1 97.81 124 GLU B O 1
ATOM 2929 N N . ARG B 1 125 ? -7.527 -24.984 -8.586 1 97.69 125 ARG B N 1
ATOM 2930 C CA . ARG B 1 125 ? -6.883 -25.766 -9.633 1 97.69 125 ARG B CA 1
ATOM 2931 C C . ARG B 1 125 ? -6.777 -24.969 -10.93 1 97.69 125 ARG B C 1
ATOM 2933 O O . ARG B 1 125 ? -7.723 -24.281 -11.32 1 97.69 125 ARG B O 1
ATOM 2940 N N . PHE B 1 126 ? -5.582 -25.062 -11.492 1 96.25 126 PHE B N 1
ATOM 2941 C CA . PHE B 1 126 ? -5.391 -24.484 -12.812 1 96.25 126 PHE B CA 1
ATOM 2942 C C . PHE B 1 126 ? -4.441 -25.328 -13.648 1 96.25 126 PHE B C 1
ATOM 2944 O O . PHE B 1 126 ? -3.715 -26.172 -13.109 1 96.25 126 PHE B O 1
ATOM 2951 N N . LYS B 1 127 ? -4.539 -25.141 -14.93 1 95.62 127 LYS B N 1
ATOM 2952 C CA . LYS B 1 127 ? -3.713 -25.875 -15.883 1 95.62 127 LYS B CA 1
ATOM 2953 C C . LYS B 1 127 ? -2.865 -24.922 -16.719 1 95.62 127 LYS B C 1
ATOM 2955 O O . LYS B 1 127 ? -3.258 -23.781 -16.953 1 95.62 127 LYS B O 1
ATOM 2960 N N . PHE B 1 128 ? -1.717 -25.422 -17.062 1 94 128 PHE B N 1
ATOM 2961 C CA . PHE B 1 128 ? -0.88 -24.625 -17.969 1 94 128 PHE B CA 1
ATOM 2962 C C . PHE B 1 128 ? 0.052 -25.531 -18.766 1 94 128 PHE B C 1
ATOM 2964 O O . PHE B 1 128 ? 0.228 -26.703 -18.438 1 94 128 PHE B O 1
ATOM 2971 N N . LYS B 1 129 ? 0.5 -24.969 -19.812 1 93.56 129 LYS B N 1
ATOM 2972 C CA . LYS B 1 129 ? 1.36 -25.734 -20.703 1 93.56 129 LYS B CA 1
ATOM 2973 C C . LYS B 1 129 ? 2.799 -25.234 -20.656 1 93.56 129 LYS B C 1
ATOM 2975 O O . LYS B 1 129 ? 3.037 -24.031 -20.609 1 93.56 129 LYS B O 1
ATOM 2980 N N . VAL B 1 130 ? 3.725 -26.141 -20.578 1 92.69 130 VAL B N 1
ATOM 2981 C CA . VAL B 1 130 ? 5.148 -25.828 -20.609 1 92.69 130 VAL B CA 1
ATOM 2982 C C . VAL B 1 130 ? 5.871 -26.812 -21.531 1 92.69 130 VAL B C 1
ATOM 2984 O O . VAL B 1 130 ? 5.98 -28 -21.219 1 92.69 130 VAL B O 1
ATOM 2987 N N . SER B 1 131 ? 6.406 -26.281 -22.641 1 92.19 131 SER B N 1
ATOM 2988 C CA . SER B 1 131 ? 7.238 -27.094 -23.516 1 92.19 131 SER B CA 1
ATOM 2989 C C . SER B 1 131 ? 6.551 -28.422 -23.859 1 92.19 131 SER B C 1
ATOM 2991 O O . SER B 1 131 ? 7.156 -29.484 -23.766 1 92.19 131 SER B O 1
ATOM 2993 N N . GLY B 1 132 ? 5.301 -28.406 -24.141 1 91.5 132 GLY B N 1
ATOM 2994 C CA . GLY B 1 132 ? 4.539 -29.562 -24.578 1 91.5 132 GLY B CA 1
ATOM 2995 C C . GLY B 1 132 ? 3.91 -30.328 -23.438 1 91.5 132 GLY B C 1
ATOM 2996 O O . GLY B 1 132 ? 3.021 -31.156 -23.641 1 91.5 132 GLY B O 1
ATOM 2997 N N . PHE B 1 133 ? 4.367 -30.109 -22.219 1 94.69 133 PHE B N 1
ATOM 2998 C CA . PHE B 1 133 ? 3.789 -30.75 -21.047 1 94.69 133 PHE B CA 1
ATOM 2999 C C . PHE B 1 133 ? 2.535 -30.016 -20.578 1 94.69 133 PHE B C 1
ATOM 3001 O O . PHE B 1 133 ? 2.461 -28.797 -20.656 1 94.69 133 PHE B O 1
ATOM 3008 N N . ARG B 1 134 ? 1.609 -30.719 -20.094 1 95.31 134 ARG B N 1
ATOM 3009 C CA . ARG B 1 134 ? 0.397 -30.156 -19.516 1 95.31 134 ARG B CA 1
ATOM 3010 C C . ARG B 1 134 ? 0.4 -30.312 -17.984 1 95.31 134 ARG B C 1
ATOM 3012 O O . ARG B 1 134 ? 0.245 -31.422 -17.469 1 95.31 134 ARG B O 1
ATOM 3019 N N . LEU B 1 135 ? 0.536 -29.203 -17.391 1 95.5 135 LEU B N 1
ATOM 3020 C CA . LEU B 1 135 ? 0.656 -29.25 -15.938 1 95.5 135 LEU B CA 1
ATOM 3021 C C . LEU B 1 135 ? -0.629 -28.781 -15.266 1 95.5 135 LEU B C 1
ATOM 3023 O O . LEU B 1 135 ? -1.32 -27.906 -15.797 1 95.5 135 LEU B O 1
ATOM 3027 N N . ARG B 1 136 ? -0.942 -29.359 -14.219 1 96.12 136 ARG B N 1
ATOM 3028 C CA . ARG B 1 136 ? -2.047 -28.969 -13.352 1 96.12 136 ARG B CA 1
ATOM 3029 C C . ARG B 1 136 ? -1.566 -28.75 -11.922 1 96.12 136 ARG B C 1
ATOM 3031 O O . ARG B 1 136 ? -0.723 -29.484 -11.422 1 96.12 136 ARG B O 1
ATOM 3038 N N . PHE B 1 137 ? -2.123 -27.609 -11.375 1 94.19 137 PHE B N 1
ATOM 3039 C CA . PHE B 1 137 ? -1.677 -27.203 -10.047 1 94.19 137 PHE B CA 1
ATOM 3040 C C . PHE B 1 137 ? -2.865 -26.828 -9.164 1 94.19 137 PHE B C 1
ATOM 3042 O O . PHE B 1 137 ? -3.818 -26.203 -9.633 1 94.19 137 PHE B O 1
ATOM 3049 N N . GLU B 1 138 ? -2.832 -27.297 -7.867 1 97.25 138 GLU B N 1
ATOM 3050 C CA . GLU B 1 138 ? -3.779 -26.859 -6.852 1 97.25 138 GLU B CA 1
ATOM 3051 C C . GLU B 1 138 ? -3.23 -27.094 -5.445 1 97.25 138 GLU B C 1
ATOM 3053 O O . GLU B 1 138 ? -2.283 -27.859 -5.266 1 97.25 138 GLU B O 1
ATOM 3058 N N . GLY B 1 139 ? -3.809 -26.344 -4.492 1 96.69 139 GLY B N 1
ATOM 3059 C CA . GLY B 1 139 ? -3.436 -26.656 -3.121 1 96.69 139 GLY B CA 1
ATOM 3060 C C . GLY B 1 139 ? -3.359 -25.422 -2.23 1 96.69 139 GLY B C 1
ATOM 3061 O O . GLY B 1 139 ? -4.102 -24.453 -2.43 1 96.69 139 GLY B O 1
ATOM 3062 N N . GLN B 1 140 ? -2.512 -25.609 -1.184 1 95.88 140 GLN B N 1
ATOM 3063 C CA . GLN B 1 140 ? -2.451 -24.547 -0.188 1 95.88 140 GLN B CA 1
ATOM 3064 C C . GLN B 1 140 ? -1.009 -24.25 0.204 1 95.88 140 GLN B C 1
ATOM 3066 O O . GLN B 1 140 ? -0.146 -25.125 0.151 1 95.88 140 GLN B O 1
ATOM 3071 N N . SER B 1 141 ? -0.877 -23 0.483 1 93.5 141 SER B N 1
ATOM 3072 C CA . SER B 1 141 ? 0.354 -22.547 1.119 1 93.5 141 SER B CA 1
ATOM 3073 C C . SER B 1 141 ? 0.059 -21.688 2.348 1 93.5 141 SER B C 1
ATOM 3075 O O . SER B 1 141 ? -0.843 -20.859 2.324 1 93.5 141 SER B O 1
ATOM 3077 N N . SER B 1 142 ? 0.74 -22.047 3.447 1 92.75 142 SER B N 1
ATOM 3078 C CA . SER B 1 142 ? 0.668 -21.078 4.531 1 92.75 142 SER B CA 1
ATOM 3079 C C . SER B 1 142 ? 1.376 -19.781 4.156 1 92.75 142 SER B C 1
ATOM 3081 O O . SER B 1 142 ? 2.24 -19.766 3.275 1 92.75 142 SER B O 1
ATOM 3083 N N . LEU B 1 143 ? 1.042 -18.719 4.773 1 90.5 143 LEU B N 1
ATOM 3084 C CA . LEU B 1 143 ? 1.619 -17.438 4.422 1 90.5 143 LEU B CA 1
ATOM 3085 C C . LEU B 1 143 ? 3.086 -17.359 4.836 1 90.5 143 LEU B C 1
ATOM 3087 O O . LEU B 1 143 ? 3.828 -16.5 4.355 1 90.5 143 LEU B O 1
ATOM 3091 N N . ASP B 1 144 ? 3.498 -18.297 5.73 1 85.25 144 ASP B N 1
ATOM 3092 C CA . ASP B 1 144 ? 4.91 -18.375 6.098 1 85.25 144 ASP B CA 1
ATOM 3093 C C . ASP B 1 144 ? 5.668 -19.328 5.191 1 85.25 144 ASP B C 1
ATOM 3095 O O . ASP B 1 144 ? 6.875 -19.531 5.355 1 85.25 144 ASP B O 1
ATOM 3099 N N . GLY B 1 145 ? 4.977 -19.969 4.316 1 88.44 145 GLY B N 1
ATOM 3100 C CA . GLY B 1 145 ? 5.715 -20.594 3.232 1 88.44 145 GLY B CA 1
ATOM 3101 C C . GLY B 1 145 ? 5.633 -22.109 3.252 1 88.44 145 GLY B C 1
ATOM 3102 O O . GLY B 1 145 ? 6.258 -22.781 2.43 1 88.44 145 GLY B O 1
ATOM 3103 N N . LYS B 1 146 ? 4.891 -22.703 4.137 1 92.19 146 LYS B N 1
ATOM 3104 C CA . LYS B 1 146 ? 4.699 -24.141 4.098 1 92.19 146 LYS B CA 1
ATOM 3105 C C . LYS B 1 146 ? 3.758 -24.547 2.967 1 92.19 146 LYS B C 1
ATOM 3107 O O . LYS B 1 146 ? 2.725 -23.906 2.756 1 92.19 146 LYS B O 1
ATOM 3112 N N . LEU B 1 147 ? 4.156 -25.641 2.352 1 94.5 147 LEU B N 1
ATOM 3113 C CA . LEU B 1 147 ? 3.439 -26 1.136 1 94.5 147 LEU B CA 1
ATOM 3114 C C . LEU B 1 147 ? 2.652 -27.297 1.339 1 94.5 147 LEU B C 1
ATOM 3116 O O . LEU B 1 147 ? 3.107 -28.203 2.041 1 94.5 147 LEU B O 1
ATOM 3120 N N . ASN B 1 148 ? 1.469 -27.375 0.823 1 96.44 148 ASN B N 1
ATOM 3121 C CA . ASN B 1 148 ? 0.637 -28.547 0.585 1 96.44 148 ASN B CA 1
ATOM 3122 C C . ASN B 1 148 ? -0.061 -28.484 -0.77 1 96.44 148 ASN B C 1
ATOM 3124 O O . ASN B 1 148 ? -1.21 -28.047 -0.859 1 96.44 148 ASN B O 1
ATOM 3128 N N . LEU B 1 149 ? 0.659 -28.969 -1.732 1 96.25 149 LEU B N 1
ATOM 3129 C CA . LEU B 1 149 ? 0.218 -28.797 -3.111 1 96.25 149 LEU B CA 1
ATOM 3130 C C . LEU B 1 149 ? 0.062 -30.141 -3.816 1 96.25 149 LEU B C 1
ATOM 3132 O O . LEU B 1 149 ? 0.742 -31.109 -3.473 1 96.25 149 LEU B O 1
ATOM 3136 N N . LYS B 1 150 ? -0.836 -30.141 -4.75 1 96.81 150 LYS B N 1
ATOM 3137 C CA . LYS B 1 150 ? -1.023 -31.234 -5.691 1 96.81 150 LYS B CA 1
ATOM 3138 C C . LYS B 1 150 ? -0.767 -30.781 -7.125 1 96.81 150 LYS B C 1
ATOM 3140 O O . LYS B 1 150 ? -1.251 -29.734 -7.543 1 96.81 150 LYS B O 1
ATOM 3145 N N . MET B 1 151 ? 0.043 -31.609 -7.727 1 95.75 151 MET B N 1
ATOM 3146 C CA . MET B 1 151 ? 0.383 -31.312 -9.109 1 95.75 151 MET B CA 1
ATOM 3147 C C . MET B 1 151 ? 0.256 -32.562 -9.992 1 95.75 151 MET B C 1
ATOM 3149 O O . MET B 1 151 ? 0.28 -33.688 -9.484 1 95.75 151 MET B O 1
ATOM 3153 N N . ARG B 1 152 ? 0.059 -32.344 -11.273 1 96.06 152 ARG B N 1
ATOM 3154 C CA . ARG B 1 152 ? 0.119 -33.375 -12.281 1 96.06 152 ARG B CA 1
ATOM 3155 C C . ARG B 1 152 ? 0.929 -32.938 -13.492 1 96.06 152 ARG B C 1
ATOM 3157 O O . ARG B 1 152 ? 0.705 -31.859 -14.031 1 96.06 152 ARG B O 1
ATOM 3164 N N . VAL B 1 153 ? 1.842 -33.812 -13.82 1 95.88 153 VAL B N 1
ATOM 3165 C CA . VAL B 1 153 ? 2.629 -33.562 -15.023 1 95.88 153 VAL B CA 1
ATOM 3166 C C . VAL B 1 153 ? 2.16 -34.469 -16.156 1 95.88 153 VAL B C 1
ATOM 3168 O O . VAL B 1 153 ? 2.545 -35.656 -16.203 1 95.88 153 VAL B O 1
ATOM 3171 N N . GLY B 1 154 ? 1.339 -33.906 -17.031 1 94.56 154 GLY B N 1
ATOM 3172 C CA . GLY B 1 154 ? 0.958 -34.656 -18.219 1 94.56 154 GLY B CA 1
ATOM 3173 C C . GLY B 1 154 ? 2.053 -34.719 -19.266 1 94.56 154 GLY B C 1
ATOM 3174 O O . GLY B 1 154 ? 2.619 -33.688 -19.625 1 94.56 154 GLY B O 1
ATOM 3175 N N . LEU B 1 155 ? 2.371 -35.875 -19.734 1 93.12 155 LEU B N 1
ATOM 3176 C CA . LEU B 1 155 ? 3.469 -36.094 -20.672 1 93.12 155 LEU B CA 1
ATOM 3177 C C . LEU B 1 155 ? 3.029 -35.75 -22.094 1 93.12 155 LEU B C 1
ATOM 3179 O O . LEU B 1 155 ? 1.881 -36.031 -22.469 1 93.12 155 LEU B O 1
ATOM 3183 N N . PRO B 1 156 ? 3.932 -35.062 -22.812 1 89.5 156 PRO B N 1
ATOM 3184 C CA . PRO B 1 156 ? 3.596 -34.812 -24.219 1 89.5 156 PRO B CA 1
ATOM 3185 C C . PRO B 1 156 ? 3.299 -36.125 -24.984 1 89.5 156 PRO B C 1
ATOM 3187 O O . PRO B 1 156 ? 3.846 -37.188 -24.656 1 89.5 156 PRO B O 1
ATOM 3190 N N . PRO B 1 157 ? 2.377 -35.812 -26.297 1 81.81 157 PRO B N 1
ATOM 3191 C CA . PRO B 1 157 ? 1.821 -34.562 -26.828 1 81.81 157 PRO B CA 1
ATOM 3192 C C . PRO B 1 157 ? 0.48 -34.188 -26.188 1 81.81 157 PRO B C 1
ATOM 3194 O O . PRO B 1 157 ? 0.151 -33 -26.062 1 81.81 157 PRO B O 1
ATOM 3197 N N . LEU B 1 158 ? -0.24 -35.188 -25.5 1 84.81 158 LEU B N 1
ATOM 3198 C CA . LEU B 1 158 ? -1.634 -34.969 -25.125 1 84.81 158 LEU B CA 1
ATOM 3199 C C . LEU B 1 158 ? -1.787 -34.906 -23.609 1 84.81 158 LEU B C 1
ATOM 3201 O O . LEU B 1 158 ? -2.795 -34.406 -23.109 1 84.81 158 LEU B O 1
ATOM 3205 N N . GLY B 1 159 ? -0.786 -35.188 -22.938 1 85.31 159 GLY B N 1
ATOM 3206 C CA . GLY B 1 159 ? -0.847 -35.156 -21.484 1 85.31 159 GLY B CA 1
ATOM 3207 C C . GLY B 1 159 ? -1.815 -36.156 -20.891 1 85.31 159 GLY B C 1
ATOM 3208 O O . GLY B 1 159 ? -2.293 -36 -19.766 1 85.31 159 GLY B O 1
ATOM 3209 N N . LEU B 1 160 ? -2.312 -37.188 -21.672 1 86.75 160 LEU B N 1
ATOM 3210 C CA . LEU B 1 160 ? -3.26 -38.188 -21.203 1 86.75 160 LEU B CA 1
ATOM 3211 C C . LEU B 1 160 ? -2.654 -39 -20.062 1 86.75 160 LEU B C 1
ATOM 3213 O O . LEU B 1 160 ? -3.352 -39.375 -19.109 1 86.75 160 LEU B O 1
ATOM 3217 N N . ILE B 1 161 ? -1.349 -39.375 -20.375 1 90.81 161 ILE B N 1
ATOM 3218 C CA . ILE B 1 161 ? -0.604 -40.031 -19.297 1 90.81 161 ILE B CA 1
ATOM 3219 C C . ILE B 1 161 ? 0.156 -39 -18.484 1 90.81 161 ILE B C 1
ATOM 3221 O O . ILE B 1 161 ? 0.777 -38.094 -19.047 1 90.81 161 ILE B O 1
ATOM 3225 N N . GLY B 1 162 ? -0.001 -39.031 -17.156 1 93.12 162 GLY B N 1
ATOM 3226 C CA . GLY B 1 162 ? 0.672 -38.031 -16.344 1 93.12 162 GLY B CA 1
ATOM 3227 C C . GLY B 1 162 ? 1.181 -38.594 -15.023 1 93.12 162 GLY B C 1
ATOM 3228 O O . GLY B 1 162 ? 0.881 -39.719 -14.672 1 93.12 162 GLY B O 1
ATOM 3229 N N . ILE B 1 163 ? 2 -37.875 -14.461 1 95.12 163 ILE B N 1
ATOM 3230 C CA . ILE B 1 163 ? 2.598 -38.219 -13.18 1 95.12 163 ILE B CA 1
ATOM 3231 C C . ILE B 1 163 ? 2.02 -37.312 -12.078 1 95.12 163 ILE B C 1
ATOM 3233 O O . ILE B 1 163 ? 2.242 -36.094 -12.078 1 95.12 163 ILE B O 1
ATOM 3237 N N . PRO B 1 164 ? 1.218 -37.875 -11.148 1 96.06 164 PRO B N 1
ATOM 3238 C CA . PRO B 1 164 ? 0.774 -37.062 -10.008 1 96.06 164 PRO B CA 1
ATOM 3239 C C . PRO B 1 164 ? 1.896 -36.781 -9.008 1 96.06 164 PRO B C 1
ATOM 3241 O O . PRO B 1 164 ? 2.732 -37.656 -8.758 1 96.06 164 PRO B O 1
ATOM 3244 N N . ILE B 1 165 ? 1.874 -35.594 -8.516 1 96.56 165 ILE B N 1
ATOM 3245 C CA . ILE B 1 165 ? 2.938 -35.188 -7.602 1 96.56 165 ILE B CA 1
ATOM 3246 C C . ILE B 1 165 ? 2.332 -34.5 -6.375 1 96.56 165 ILE B C 1
ATOM 3248 O O . ILE B 1 165 ? 1.464 -33.625 -6.504 1 96.56 165 ILE B O 1
ATOM 3252 N N . LYS B 1 166 ? 2.705 -34.938 -5.203 1 96.44 166 LYS B N 1
ATOM 3253 C CA . LYS B 1 166 ? 2.406 -34.219 -3.961 1 96.44 166 LYS B CA 1
ATOM 3254 C C . LYS B 1 166 ? 3.605 -33.406 -3.49 1 96.44 166 LYS B C 1
ATOM 3256 O O . LYS B 1 166 ? 4.727 -33.906 -3.428 1 96.44 166 LYS B O 1
ATOM 3261 N N . VAL B 1 167 ? 3.32 -32.188 -3.26 1 95.75 167 VAL B N 1
ATOM 3262 C CA . VAL B 1 167 ? 4.402 -31.297 -2.838 1 95.75 167 VAL B CA 1
ATOM 3263 C C . VAL B 1 167 ? 4.145 -30.812 -1.414 1 95.75 167 VAL B C 1
ATOM 3265 O O . VAL B 1 167 ? 3.084 -30.25 -1.127 1 95.75 167 VAL B O 1
ATOM 3268 N N . THR B 1 168 ? 5.082 -31.031 -0.496 1 96.69 168 THR B N 1
ATOM 3269 C CA . THR B 1 168 ? 5.09 -30.5 0.861 1 96.69 168 THR B CA 1
ATOM 3270 C C . THR B 1 168 ? 6.387 -29.75 1.142 1 96.69 168 THR B C 1
ATOM 3272 O O . THR B 1 168 ? 7.094 -29.344 0.212 1 96.69 168 THR B O 1
ATOM 3275 N N . GLY B 1 169 ? 6.66 -29.375 2.336 1 95.12 169 GLY B N 1
ATOM 3276 C CA . GLY B 1 169 ? 7.852 -28.609 2.656 1 95.12 169 GLY B CA 1
ATOM 3277 C C . GLY B 1 169 ? 7.668 -27.109 2.471 1 95.12 169 GLY B C 1
ATOM 3278 O O . GLY B 1 169 ? 6.605 -26.562 2.773 1 95.12 169 GLY B O 1
ATOM 3279 N N . THR B 1 170 ? 8.781 -26.422 2.059 1 92.38 170 THR B N 1
ATOM 3280 C CA . THR B 1 170 ? 8.742 -24.969 1.894 1 92.38 170 THR B CA 1
ATOM 3281 C C . THR B 1 170 ? 9.188 -24.578 0.49 1 92.38 170 THR B C 1
ATOM 3283 O O . THR B 1 170 ? 9.688 -25.406 -0.267 1 92.38 170 THR B O 1
ATOM 3286 N N . LYS B 1 171 ? 8.938 -23.281 0.2 1 86.81 171 LYS B N 1
ATOM 3287 C CA . LYS B 1 171 ? 9.32 -22.766 -1.11 1 86.81 171 LYS B CA 1
ATOM 3288 C C . LYS B 1 171 ? 10.805 -23 -1.385 1 86.81 171 LYS B C 1
ATOM 3290 O O . LYS B 1 171 ? 11.195 -23.281 -2.52 1 86.81 171 LYS B O 1
ATOM 3295 N N . ASP B 1 172 ? 11.625 -22.875 -0.323 1 85.81 172 ASP B N 1
ATOM 3296 C CA . ASP B 1 172 ? 13.07 -22.984 -0.478 1 85.81 172 ASP B CA 1
ATOM 3297 C C . ASP B 1 172 ? 13.523 -24.438 -0.412 1 85.81 172 ASP B C 1
ATOM 3299 O O . ASP B 1 172 ? 14.617 -24.766 -0.87 1 85.81 172 ASP B O 1
ATOM 3303 N N . ASN B 1 173 ? 12.688 -25.25 0.19 1 91.25 173 ASN B N 1
ATOM 3304 C CA . ASN B 1 173 ? 12.977 -26.672 0.323 1 91.25 173 ASN B CA 1
ATOM 3305 C C . ASN B 1 173 ? 11.742 -27.531 0.062 1 91.25 173 ASN B C 1
ATOM 3307 O O . ASN B 1 173 ? 11.219 -28.172 0.977 1 91.25 173 ASN B O 1
ATOM 3311 N N . PRO B 1 174 ? 11.367 -27.594 -1.17 1 93.19 174 PRO B N 1
ATOM 3312 C CA . PRO B 1 174 ? 10.172 -28.391 -1.476 1 93.19 174 PRO B CA 1
ATOM 3313 C C . PRO B 1 174 ? 10.438 -29.891 -1.414 1 93.19 174 PRO B C 1
ATOM 3315 O O . PRO B 1 174 ? 11.508 -30.359 -1.816 1 93.19 174 PRO B O 1
ATOM 3318 N N . ASN B 1 175 ? 9.523 -30.656 -0.779 1 95.69 175 ASN B N 1
ATOM 3319 C CA . ASN B 1 175 ? 9.508 -32.094 -0.777 1 95.69 175 ASN B CA 1
ATOM 3320 C C . ASN B 1 175 ? 8.586 -32.656 -1.868 1 95.69 175 ASN B C 1
ATOM 3322 O O . ASN B 1 175 ? 7.371 -32.469 -1.81 1 95.69 175 ASN B O 1
ATOM 3326 N N . ILE B 1 176 ? 9.211 -33.375 -2.783 1 96.06 176 ILE B N 1
ATOM 3327 C CA . ILE B 1 176 ? 8.484 -33.844 -3.961 1 96.06 176 ILE B CA 1
ATOM 3328 C C . ILE B 1 176 ? 8.219 -35.344 -3.854 1 96.06 176 ILE B C 1
ATOM 3330 O O . ILE B 1 176 ? 9.156 -36.125 -3.803 1 96.06 176 ILE B O 1
ATOM 3334 N N . ASN B 1 177 ? 6.988 -35.719 -3.881 1 95.75 177 ASN B N 1
ATOM 3335 C CA . ASN B 1 177 ? 6.594 -37.125 -3.893 1 95.75 177 ASN B CA 1
ATOM 3336 C C . ASN B 1 177 ? 5.879 -37.5 -5.191 1 95.75 177 ASN B C 1
ATOM 3338 O O . ASN B 1 177 ? 4.797 -37 -5.477 1 95.75 177 ASN B O 1
ATOM 3342 N N . LEU B 1 178 ? 6.488 -38.406 -5.898 1 94.06 178 LEU B N 1
ATOM 3343 C CA . LEU B 1 178 ? 5.926 -38.844 -7.176 1 94.06 178 LEU B CA 1
ATOM 3344 C C . LEU B 1 178 ? 4.965 -40 -6.992 1 94.06 178 LEU B C 1
ATOM 3346 O O . LEU B 1 178 ? 5.246 -40.938 -6.227 1 94.06 178 LEU B O 1
ATOM 3350 N N . GLY B 1 179 ? 3.869 -39.781 -7.609 1 90.44 179 GLY B N 1
ATOM 3351 C CA . GLY B 1 179 ? 2.971 -40.938 -7.695 1 90.44 179 GLY B CA 1
ATOM 3352 C C . GLY B 1 179 ? 3.188 -41.781 -8.938 1 90.44 179 GLY B C 1
ATOM 3353 O O . GLY B 1 179 ? 4.102 -41.5 -9.719 1 90.44 179 GLY B O 1
ATOM 3354 N N . LYS B 1 180 ? 2.408 -42.875 -9.023 1 85.75 180 LYS B N 1
ATOM 3355 C CA . LYS B 1 180 ? 2.473 -43.75 -10.195 1 85.75 180 LYS B CA 1
ATOM 3356 C C . LYS B 1 180 ? 1.805 -43.094 -11.398 1 85.75 180 LYS B C 1
ATOM 3358 O O . LYS B 1 180 ? 0.75 -42.469 -11.273 1 85.75 180 LYS B O 1
ATOM 3363 N N . LYS B 1 181 ? 2.555 -43.344 -12.516 1 85.62 181 LYS B N 1
ATOM 3364 C CA . LYS B 1 181 ? 1.987 -42.844 -13.773 1 85.62 181 LYS B CA 1
ATOM 3365 C C . LYS B 1 181 ? 0.567 -43.375 -13.969 1 85.62 181 LYS B C 1
ATOM 3367 O O . LYS B 1 181 ? 0.284 -44.531 -13.711 1 85.62 181 LYS B O 1
ATOM 3372 N N . SER B 1 182 ? -0.347 -42.406 -14.258 1 80.75 182 SER B N 1
ATOM 3373 C CA . SER B 1 182 ? -1.741 -42.781 -14.445 1 80.75 182 SER B CA 1
ATOM 3374 C C . SER B 1 182 ? -2.408 -41.969 -15.539 1 80.75 182 SER B C 1
ATOM 3376 O O . SER B 1 182 ? -1.897 -40.906 -15.93 1 80.75 182 SER B O 1
ATOM 3378 N N . ASP B 1 183 ? -3.436 -42.594 -16.234 1 74.81 183 ASP B N 1
ATOM 3379 C CA . ASP B 1 183 ? -4.238 -41.875 -17.203 1 74.81 183 ASP B CA 1
ATOM 3380 C C . ASP B 1 183 ? -4.961 -40.688 -16.547 1 74.81 183 ASP B C 1
ATOM 3382 O O . ASP B 1 183 ? -5.148 -40.688 -15.328 1 74.81 183 ASP B O 1
ATOM 3386 N N . ASP B 1 184 ? -4.887 -39.656 -17.219 1 62.72 184 ASP B N 1
ATOM 3387 C CA . ASP B 1 184 ? -5.566 -38.469 -16.719 1 62.72 184 ASP B CA 1
ATOM 3388 C C . ASP B 1 184 ? -6.941 -38.812 -16.156 1 62.72 1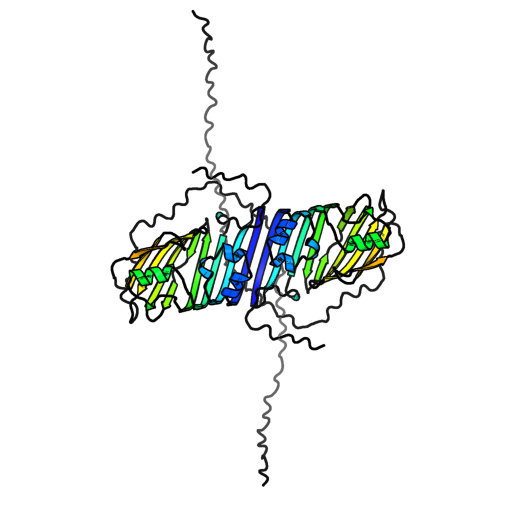84 ASP B C 1
ATOM 3390 O O . ASP B 1 184 ? -7.93 -38.844 -16.875 1 62.72 184 ASP B O 1
ATOM 3394 N N . LEU B 1 185 ? -7.066 -39.875 -15.406 1 51.28 185 LEU B N 1
ATOM 3395 C CA . LEU B 1 185 ? -8.406 -40.125 -14.875 1 51.28 185 LEU B CA 1
ATOM 3396 C C . LEU B 1 185 ? -8.891 -38.938 -14.062 1 51.28 185 LEU B C 1
ATOM 3398 O O . LEU B 1 185 ? -8.086 -38.188 -13.516 1 51.28 185 LEU B O 1
ATOM 3402 N N . GLU B 1 186 ? -10.164 -38.375 -14.242 1 47 186 GLU B N 1
ATOM 3403 C CA . GLU B 1 186 ? -10.719 -37.375 -13.336 1 47 186 GLU B CA 1
ATOM 3404 C C . GLU B 1 186 ? -10.094 -37.5 -11.945 1 47 186 GLU B C 1
ATOM 3406 O O . GLU B 1 186 ? -9.336 -38.438 -11.672 1 47 186 GLU B O 1
ATOM 3411 N N . GLU B 1 187 ? -10.977 -37.438 -10.828 1 39.12 187 GLU B N 1
ATOM 3412 C CA . GLU B 1 187 ? -10.773 -37.094 -9.422 1 39.12 187 GLU B CA 1
ATOM 3413 C C . GLU B 1 187 ? -9.891 -38.125 -8.727 1 39.12 187 GLU B C 1
ATOM 3415 O O . GLU B 1 187 ? -10.367 -39.219 -8.328 1 39.12 187 GLU B O 1
ATOM 3420 N N . THR B 1 188 ? -8.938 -38.625 -9.281 1 37.59 188 THR B N 1
ATOM 3421 C CA . THR B 1 188 ? -8.336 -39.594 -8.344 1 37.59 188 THR B CA 1
ATOM 3422 C C . THR B 1 188 ? -7.941 -38.875 -7.047 1 37.59 188 THR B C 1
ATOM 3424 O O . THR B 1 188 ? -7.176 -37.906 -7.062 1 37.59 188 THR B O 1
ATOM 3427 N N . GLU B 1 189 ? -8.812 -39 -6.086 1 33.28 189 GLU B N 1
ATOM 3428 C CA . GLU B 1 189 ? -8.547 -38.625 -4.703 1 33.28 189 GLU B CA 1
ATOM 3429 C C . GLU B 1 189 ? -7.195 -39.156 -4.23 1 33.28 189 GLU B C 1
ATOM 3431 O O . GLU B 1 189 ? -6.949 -40.344 -4.246 1 33.28 189 GLU B O 1
ATOM 3436 N N . TYR B 1 190 ? -6.18 -38.469 -4.469 1 37.97 190 TYR B N 1
ATOM 3437 C CA . TYR B 1 190 ? -5.023 -38.844 -3.66 1 37.97 190 TYR B CA 1
ATOM 3438 C C . TYR B 1 190 ? -5.445 -39.25 -2.258 1 37.97 190 TYR B C 1
ATOM 3440 O O . TYR B 1 190 ? -6.074 -38.469 -1.533 1 37.97 190 TYR B O 1
ATOM 3448 N N . VAL B 1 191 ? -5.965 -40.406 -2.08 1 33.03 191 VAL B N 1
ATOM 3449 C CA . VAL B 1 191 ? -6.344 -40.906 -0.771 1 33.03 191 VAL B CA 1
ATOM 3450 C C . VAL B 1 191 ? -5.262 -40.594 0.253 1 33.03 191 VAL B C 1
ATOM 3452 O O . VAL B 1 191 ? -5.32 -41.031 1.398 1 33.03 191 VAL B O 1
ATOM 3455 N N . ASP B 1 192 ? -4.125 -40.25 -0.074 1 34.75 192 ASP B N 1
ATOM 3456 C CA . ASP B 1 192 ? -3.455 -40.125 1.217 1 34.75 192 ASP B CA 1
ATOM 3457 C C . ASP B 1 192 ? -3.945 -38.875 1.965 1 34.75 192 ASP B C 1
ATOM 3459 O O . ASP B 1 192 ? -4.336 -37.906 1.346 1 34.75 192 ASP B O 1
ATOM 3463 N N . GLY B 1 193 ? -4.199 -38.906 3.428 1 29.94 193 GLY B N 1
ATOM 3464 C CA . GLY B 1 193 ? -4.684 -38 4.461 1 29.94 193 GLY B CA 1
ATOM 3465 C C . GLY B 1 193 ? -4.113 -36.594 4.344 1 29.94 193 GLY B C 1
ATOM 3466 O O . GLY B 1 193 ? -2.975 -36.344 4.746 1 29.94 193 GLY B O 1
ATOM 3467 N N . VAL B 1 194 ? -4.418 -35.906 3.268 1 36.41 194 VAL B N 1
ATOM 3468 C CA . VAL B 1 194 ? -4.059 -34.5 3.412 1 36.41 194 VAL B CA 1
ATOM 3469 C C . VAL B 1 194 ? -4.492 -34 4.785 1 36.41 194 VAL B C 1
ATOM 3471 O O . VAL B 1 194 ? -5.688 -33.906 5.074 1 36.41 194 VAL B O 1
ATOM 3474 N N . SER B 1 195 ? -3.824 -34.344 5.781 1 33.03 195 SER B N 1
ATOM 3475 C CA . SER B 1 195 ? -4.176 -33.656 7.031 1 33.03 195 SER B CA 1
ATOM 3476 C C . SER B 1 195 ? -4.156 -32.156 6.871 1 33.03 195 SER B C 1
ATOM 3478 O O . SER B 1 195 ? -3.174 -31.578 6.383 1 33.03 195 SER B O 1
ATOM 3480 N N . PRO B 1 196 ? -5.332 -31.578 6.504 1 38.03 196 PRO B N 1
ATOM 3481 C CA . PRO B 1 196 ? -5.27 -30.109 6.598 1 38.03 196 PRO B CA 1
ATOM 3482 C C . PRO B 1 196 ? -4.141 -29.625 7.504 1 38.03 196 PRO B C 1
ATOM 3484 O O . PRO B 1 196 ? -3.822 -30.281 8.5 1 38.03 196 PRO B O 1
ATOM 3487 N N . LEU B 1 197 ? -3.221 -28.969 6.84 1 43.94 197 LEU B N 1
ATOM 3488 C CA . LEU B 1 197 ? -2.279 -28.344 7.766 1 43.94 197 LEU B CA 1
ATOM 3489 C C . LEU B 1 197 ? -2.99 -27.875 9.031 1 43.94 197 LEU B C 1
ATOM 3491 O O . LEU B 1 197 ? -3.902 -27.047 8.969 1 43.94 197 LEU B O 1
ATOM 3495 N N . THR B 1 198 ? -3.391 -28.859 9.977 1 36.34 198 THR B N 1
ATOM 3496 C CA . THR B 1 198 ? -3.936 -28.406 11.25 1 36.34 198 THR B CA 1
ATOM 3497 C C . THR B 1 198 ? -3.145 -27.219 11.789 1 36.34 198 THR B C 1
ATOM 3499 O O . THR B 1 198 ? -1.923 -27.297 11.938 1 36.34 198 THR B O 1
ATOM 3502 N N . ASN B 1 199 ? -3.607 -26.203 11.453 1 36.56 199 ASN B N 1
ATOM 3503 C CA . ASN B 1 199 ? -3.111 -25 12.125 1 36.56 199 ASN B CA 1
ATOM 3504 C C . ASN B 1 199 ? -3.002 -25.203 13.633 1 36.56 199 ASN B C 1
ATOM 3506 O O . ASN B 1 199 ? -3.947 -25.672 14.266 1 36.56 199 ASN B O 1
ATOM 3510 N N . PRO B 1 200 ? -1.956 -25.469 14.258 1 31.5 200 PRO B N 1
ATOM 3511 C CA . PRO B 1 200 ? -2.166 -25.344 15.695 1 31.5 200 PRO B CA 1
ATOM 3512 C C . PRO B 1 200 ? -3.086 -24.172 16.062 1 31.5 200 PRO B C 1
ATOM 3514 O O . PRO B 1 200 ? -3.016 -23.109 15.445 1 31.5 200 PRO B O 1
ATOM 3517 N N . THR B 1 201 ? -4.352 -24.547 16.391 1 30.09 201 THR B N 1
ATOM 3518 C CA . THR B 1 201 ? -5.375 -23.609 16.828 1 30.09 201 THR B CA 1
ATOM 3519 C C . THR B 1 201 ? -4.758 -22.484 17.672 1 30.09 201 THR B C 1
ATOM 3521 O O . THR B 1 201 ? -4.395 -22.703 18.828 1 30.09 201 THR B O 1
ATOM 3524 N N . ASP B 1 202 ? -3.824 -21.844 17.219 1 29.8 202 ASP B N 1
ATOM 3525 C CA . ASP B 1 202 ? -3.533 -20.688 18.062 1 29.8 202 ASP B CA 1
ATOM 3526 C C . ASP B 1 202 ? -4.75 -19.781 18.172 1 29.8 202 ASP B C 1
ATOM 3528 O O . ASP B 1 202 ? -5.258 -19.281 17.156 1 29.8 202 ASP B O 1
ATOM 3532 N N . SER B 1 203 ? -5.668 -19.984 19.109 1 29.08 203 SER B N 1
ATOM 3533 C CA . SER B 1 203 ? -6.918 -19.344 19.531 1 29.08 203 SER B CA 1
ATOM 3534 C C . SER B 1 203 ? -6.82 -17.828 19.453 1 29.08 203 SER B C 1
ATOM 3536 O O . SER B 1 203 ? -7.719 -17.125 19.906 1 29.08 203 SER B O 1
ATOM 3538 N N . THR B 1 204 ? -5.582 -17.297 19.359 1 30.06 204 THR B N 1
ATOM 3539 C CA . THR B 1 204 ? -5.699 -15.891 19.75 1 30.06 204 THR B CA 1
ATOM 3540 C C . THR B 1 204 ? -6.32 -15.07 18.625 1 30.06 204 THR B C 1
ATOM 3542 O O . THR B 1 204 ? -5.613 -14.602 17.719 1 30.06 204 THR B O 1
ATOM 3545 N N . ALA B 1 205 ? -7.348 -15.555 18.078 1 33.66 205 ALA B N 1
ATOM 3546 C CA . ALA B 1 205 ? -8.023 -14.734 17.078 1 33.66 205 ALA B CA 1
ATOM 3547 C C . ALA B 1 205 ? -8.305 -13.336 17.625 1 33.66 205 ALA B C 1
ATOM 3549 O O . ALA B 1 205 ? -8.914 -13.18 18.672 1 33.66 205 ALA B O 1
ATOM 3550 N N . VAL B 1 206 ? -7.465 -12.359 17.391 1 33.62 206 VAL B N 1
ATOM 3551 C CA . VAL B 1 206 ? -7.809 -10.992 17.75 1 33.62 206 VAL B CA 1
ATOM 3552 C C . VAL B 1 206 ? -9.094 -10.578 17.047 1 33.62 206 VAL B C 1
ATOM 3554 O O . VAL B 1 206 ? -9.227 -10.742 15.828 1 33.62 206 VAL B O 1
ATOM 3557 N N . PRO B 1 207 ? -10.227 -10.43 17.688 1 28.39 207 PRO B N 1
ATOM 3558 C CA . PRO B 1 207 ? -11.477 -10 17.062 1 28.39 207 PRO B CA 1
ATOM 3559 C C . PRO B 1 207 ? -11.336 -8.68 16.312 1 28.39 207 PRO B C 1
ATOM 3561 O O . PRO B 1 207 ? -10.75 -7.723 16.828 1 28.39 207 PRO B O 1
ATOM 3564 N N . VAL B 1 208 ? -11.141 -8.68 15.078 1 36.12 208 VAL B N 1
ATOM 3565 C CA . VAL B 1 208 ? -11.195 -7.461 14.281 1 36.12 208 VAL B CA 1
ATOM 3566 C C . VAL B 1 208 ? -12.523 -6.746 14.523 1 36.12 208 VAL B C 1
ATOM 3568 O O . VAL B 1 208 ? -13.594 -7.344 14.367 1 36.12 208 VAL B O 1
ATOM 3571 N N . PRO B 1 209 ? -12.586 -5.758 15.375 1 28.66 209 PRO B N 1
ATOM 3572 C CA . PRO B 1 209 ? -13.891 -5.109 15.516 1 28.66 209 PRO B CA 1
ATOM 3573 C C . PRO B 1 209 ? -14.484 -4.676 14.18 1 28.66 209 PRO B C 1
ATOM 3575 O O . PRO B 1 209 ? -13.742 -4.301 13.266 1 28.66 209 PRO B O 1
ATOM 3578 N N . ALA B 1 210 ? -15.586 -5.098 13.898 1 30.94 210 ALA B N 1
ATOM 3579 C CA . ALA B 1 210 ? -16.359 -4.715 12.719 1 30.94 210 ALA B CA 1
ATOM 3580 C C . ALA B 1 210 ? -16.469 -3.197 12.602 1 30.94 210 ALA B C 1
ATOM 3582 O O . ALA B 1 210 ? -16.797 -2.514 13.57 1 30.94 210 ALA B O 1
ATOM 3583 N N . ILE B 1 211 ? -15.703 -2.5 11.812 1 31.95 211 ILE B N 1
ATOM 3584 C CA . ILE B 1 211 ? -15.953 -1.094 11.516 1 31.95 211 ILE B CA 1
ATOM 3585 C C . ILE B 1 211 ? -17.438 -0.883 11.227 1 31.95 211 ILE B C 1
ATOM 3587 O O . ILE B 1 211 ? -18.016 -1.576 10.383 1 31.95 211 ILE B O 1
ATOM 3591 N N . SER B 1 212 ? -18.234 -0.294 12.188 1 25.73 212 SER B N 1
ATOM 3592 C CA . SER B 1 212 ? -19.672 -0.008 12.055 1 25.73 212 SER B CA 1
ATOM 3593 C C . SER B 1 212 ? -19.953 0.768 10.773 1 25.73 212 SER B C 1
ATOM 3595 O O . SER B 1 212 ? -19.328 1.796 10.508 1 25.73 212 SER B O 1
ATOM 3597 N N . LYS B 1 213 ? -20.578 0.174 9.828 1 28.27 213 LYS B N 1
ATOM 3598 C CA . LYS B 1 213 ? -21.156 0.781 8.625 1 28.27 213 LYS B CA 1
ATOM 3599 C C . LYS B 1 213 ? -22.109 1.912 8.992 1 28.27 213 LYS B C 1
ATOM 3601 O O . LYS B 1 213 ? -23.141 1.68 9.625 1 28.27 213 LYS B O 1
ATOM 3606 N N . ASP B 1 214 ? -21.766 3.145 9.398 1 24.2 214 ASP B N 1
ATOM 3607 C CA . ASP B 1 214 ? -22.766 4.211 9.5 1 24.2 214 ASP B CA 1
ATOM 3608 C C . ASP B 1 214 ? -23.656 4.246 8.258 1 24.2 214 ASP B C 1
ATOM 3610 O O . ASP B 1 214 ? -23.156 4.285 7.129 1 24.2 214 ASP B O 1
ATOM 3614 N N . SER B 1 215 ? -24.891 3.799 8.391 1 24.72 215 SER B N 1
ATOM 3615 C CA . SER B 1 215 ? -25.984 3.725 7.441 1 24.72 215 SER B CA 1
ATOM 3616 C C . SER B 1 215 ? -26.344 5.105 6.902 1 24.72 215 SER B C 1
ATOM 3618 O O . SER B 1 215 ? -26.859 5.953 7.645 1 24.72 215 SER B O 1
ATOM 3620 N N . VAL B 1 216 ? -25.516 5.82 6.223 1 24.34 216 VAL B N 1
ATOM 3621 C CA . VAL B 1 216 ? -26.078 7.051 5.68 1 24.34 216 VAL B CA 1
ATOM 3622 C C . VAL B 1 216 ? -27.422 6.75 5.031 1 24.34 216 VAL B C 1
ATOM 3624 O O . VAL B 1 216 ? -27.531 5.84 4.203 1 24.34 216 VAL B O 1
ATOM 3627 N N . PRO B 1 217 ? -28.484 7.238 5.645 1 23.83 217 PRO B N 1
ATOM 3628 C CA . PRO B 1 217 ? -29.859 7.023 5.188 1 23.83 217 PRO B CA 1
ATOM 3629 C C . PRO B 1 217 ? -30.062 7.453 3.736 1 23.83 217 PRO B C 1
ATOM 3631 O O . PRO B 1 217 ? -29.641 8.539 3.342 1 23.83 217 PRO B O 1
ATOM 3634 N N . MET B 1 218 ? -29.938 6.547 2.877 1 23.66 218 MET B N 1
ATOM 3635 C CA . MET B 1 218 ? -30.156 6.812 1.458 1 23.66 218 MET B CA 1
ATOM 3636 C C . MET B 1 218 ? -31.5 7.516 1.237 1 23.66 218 MET B C 1
ATOM 3638 O O . MET B 1 218 ? -32.531 7.066 1.736 1 23.66 218 MET B O 1
ATOM 3642 N N . PRO B 1 219 ? -31.484 8.812 1.121 1 22.09 219 PRO B N 1
ATOM 3643 C CA . PRO B 1 219 ? -32.781 9.461 0.909 1 22.09 219 PRO B CA 1
ATOM 3644 C C . PRO B 1 219 ? -33.594 8.797 -0.189 1 22.09 219 PRO B C 1
ATOM 3646 O O . PRO B 1 219 ? -33.062 8.273 -1.154 1 22.09 219 PRO B O 1
ATOM 3649 N N . LYS B 1 220 ? -34.75 8.328 0.183 1 23.83 220 LYS B N 1
ATOM 3650 C CA . LYS B 1 220 ? -35.75 7.672 -0.633 1 23.83 220 LYS B CA 1
ATOM 3651 C C . LYS B 1 220 ? -36.094 8.5 -1.866 1 23.83 220 LYS B C 1
ATOM 3653 O O . LYS B 1 220 ? -36.5 9.664 -1.746 1 23.83 220 LYS B O 1
ATOM 3658 N N . THR B 1 221 ? -35.281 8.383 -2.947 1 22.95 221 THR B N 1
ATOM 3659 C CA . THR B 1 221 ? -35.562 9.094 -4.188 1 22.95 221 THR B CA 1
ATOM 3660 C C . THR B 1 221 ? -37 8.867 -4.633 1 22.95 221 THR B C 1
ATOM 3662 O O . THR B 1 221 ? -37.5 7.746 -4.582 1 22.95 221 THR B O 1
ATOM 3665 N N . ASN B 1 222 ? -37.781 9.828 -4.363 1 22.33 222 ASN B N 1
ATOM 3666 C CA . ASN B 1 222 ? -39.188 9.938 -4.73 1 22.33 222 ASN B CA 1
ATOM 3667 C C . ASN B 1 222 ? -39.438 9.555 -6.188 1 22.33 222 ASN B C 1
ATOM 3669 O O . ASN B 1 222 ? -38.562 9.75 -7.035 1 22.33 222 ASN B O 1
ATOM 3673 N N . PRO B 1 223 ? -40.5 8.867 -6.395 1 20.66 223 PRO B N 1
ATOM 3674 C CA . PRO B 1 223 ? -41 8.203 -7.594 1 20.66 223 PRO B CA 1
ATOM 3675 C C . PRO B 1 223 ? -41.031 9.117 -8.812 1 20.66 223 PRO B C 1
ATOM 3677 O O . PRO B 1 223 ? -41.094 10.344 -8.664 1 20.66 223 PRO B O 1
ATOM 3680 N N . GLU B 1 224 ? -40.625 8.625 -9.914 1 22.12 224 GLU B N 1
ATOM 3681 C CA . GLU B 1 224 ? -40.438 9.031 -11.297 1 22.12 224 GLU B CA 1
ATOM 3682 C C . GLU B 1 224 ? -41.719 9.617 -11.891 1 22.12 224 GLU B C 1
ATOM 3684 O O . GLU B 1 224 ? -42.75 8.945 -11.93 1 22.12 224 GLU B O 1
ATOM 3689 N N . GLU B 1 225 ? -42 10.773 -11.477 1 20.23 225 GLU B N 1
ATOM 3690 C CA . GLU B 1 225 ? -43.188 11.281 -12.156 1 20.23 225 GLU B CA 1
ATOM 3691 C C . GLU B 1 225 ? -43 11.25 -13.672 1 20.23 225 GLU B C 1
ATOM 3693 O O . GLU B 1 225 ? -41.969 11.641 -14.188 1 20.23 225 GLU B O 1
ATOM 3698 N N . LYS B 1 226 ? -43.844 10.508 -14.359 1 20.56 226 LYS B N 1
ATOM 3699 C CA . LYS B 1 226 ? -44.062 10.211 -15.773 1 20.56 226 LYS B CA 1
ATOM 3700 C C . LYS B 1 226 ? -44.25 11.5 -16.578 1 20.56 226 LYS B C 1
ATOM 3702 O O . LYS B 1 226 ? -45.281 12.156 -16.484 1 20.56 226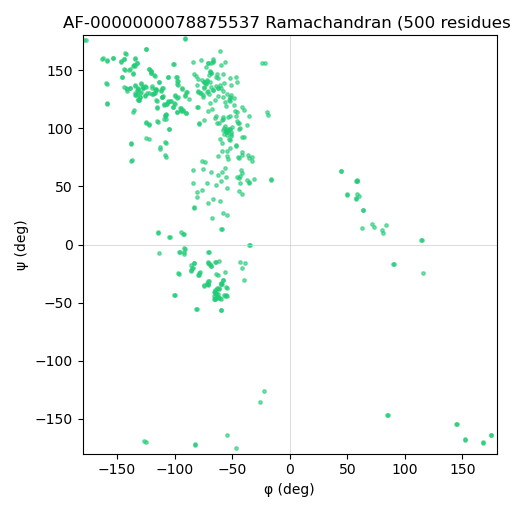 LYS B O 1
ATOM 3707 N N . VAL B 1 227 ? -43.375 12.5 -16.422 1 18.64 227 VAL B N 1
ATOM 3708 C CA . VAL B 1 227 ? -43.906 13.633 -17.156 1 18.64 227 VAL B CA 1
ATOM 3709 C C . VAL B 1 227 ? -43.938 13.305 -18.656 1 18.64 227 VAL B C 1
ATOM 3711 O O . VAL B 1 227 ? -42.906 12.914 -19.219 1 18.64 227 VAL B O 1
ATOM 3714 N N . LYS B 1 228 ? -45.125 13.117 -19.203 1 19.89 228 LYS B N 1
ATOM 3715 C CA . LYS B 1 228 ? -45.656 12.859 -20.547 1 19.89 228 LYS B CA 1
ATOM 3716 C C . LYS B 1 228 ? -45.281 13.977 -21.516 1 19.89 228 LYS B C 1
ATOM 3718 O O . LYS B 1 228 ? -45.719 13.977 -22.656 1 19.89 228 LYS B O 1
ATOM 3723 N N . ASP B 1 229 ? -44.281 14.945 -21.188 1 18.83 229 ASP B N 1
ATOM 3724 C CA . ASP B 1 229 ? -44.688 16.047 -22.062 1 18.83 229 ASP B CA 1
ATOM 3725 C C . ASP B 1 229 ? -44.406 15.711 -23.531 1 18.83 229 ASP B C 1
ATOM 3727 O O . ASP B 1 229 ? -43.344 15.227 -23.875 1 18.83 229 ASP B O 1
ATOM 3731 N N . SER B 1 230 ? -45.438 15.586 -24.328 1 19.84 230 SER B N 1
ATOM 3732 C CA . SER B 1 230 ? -45.75 15.305 -25.734 1 19.84 230 SER B CA 1
ATOM 3733 C C . SER B 1 230 ? -45.125 16.344 -26.656 1 19.84 230 SER B C 1
ATOM 3735 O O . SER B 1 230 ? -45.375 16.344 -27.859 1 19.84 230 SER B O 1
ATOM 3737 N N . VAL B 1 231 ? -44.125 17.25 -26.203 1 20.03 231 VAL B N 1
ATOM 3738 C CA . VAL B 1 231 ? -44.312 18.328 -27.172 1 20.03 231 VAL B CA 1
ATOM 3739 C C . VAL B 1 231 ? -43.875 17.859 -28.562 1 20.03 231 VAL B C 1
ATOM 3741 O O . VAL B 1 231 ? -42.875 17.172 -28.703 1 20.03 231 VAL B O 1
ATOM 3744 N N . PRO B 1 232 ? -44.656 18.156 -29.578 1 20.59 232 PRO B N 1
ATOM 3745 C CA . PRO B 1 232 ? -44.719 17.812 -30.984 1 20.59 232 PRO B CA 1
ATOM 3746 C C . PRO B 1 232 ? -43.625 18.453 -31.812 1 20.59 232 PRO B C 1
ATOM 3748 O O . PRO B 1 232 ? -43.531 19.672 -31.922 1 20.59 232 PRO B O 1
ATOM 3751 N N . MET B 1 233 ? -42.312 18.281 -31.406 1 20.27 233 MET B N 1
ATOM 3752 C CA . MET B 1 233 ? -41.5 19.203 -32.188 1 20.27 233 MET B CA 1
ATOM 3753 C C . MET B 1 233 ? -41.781 19.031 -33.688 1 20.27 233 MET B C 1
ATOM 3755 O O . MET B 1 233 ? -41.906 17.906 -34.156 1 20.27 233 MET B O 1
ATOM 3759 N N . PRO B 1 234 ? -42.094 20.203 -34.281 1 19.56 234 PRO B N 1
ATOM 3760 C CA . PRO B 1 234 ? -42.5 20.312 -35.688 1 19.56 234 PRO B CA 1
ATOM 3761 C C . PRO B 1 234 ? -41.406 19.875 -36.656 1 19.56 234 PRO B C 1
ATOM 3763 O O . PRO B 1 234 ? -40.219 19.906 -36.312 1 19.56 234 PRO B O 1
ATOM 3766 N N . LYS B 1 235 ? -41.75 19.328 -37.719 1 19.97 235 LYS B N 1
ATOM 3767 C CA . LYS B 1 235 ? -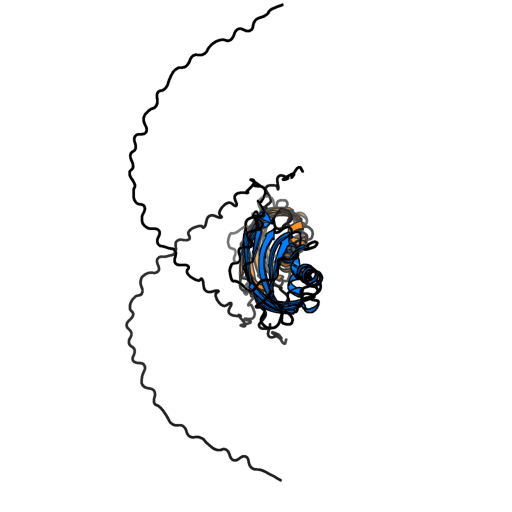41.25 18.656 -38.906 1 19.97 235 LYS B CA 1
ATOM 3768 C C . LYS B 1 235 ? -40.406 19.594 -39.75 1 19.97 235 LYS B C 1
ATOM 3770 O O . LYS B 1 235 ? -40.938 20.531 -40.344 1 19.97 235 LYS B O 1
ATOM 3775 N N . VAL B 1 236 ? -39.312 20.359 -39.156 1 20.12 236 VAL B N 1
ATOM 3776 C CA . VAL B 1 236 ? -38.906 21.344 -40.156 1 20.12 236 VAL B CA 1
ATOM 3777 C C . VAL B 1 236 ? -38.5 20.641 -41.438 1 20.12 236 VAL B C 1
ATOM 3779 O O . VAL B 1 236 ? -37.906 19.562 -41.406 1 20.12 236 VAL B O 1
ATOM 3782 N N . PRO B 1 237 ? -38.781 21.344 -42.625 1 18.42 237 PRO B N 1
ATOM 3783 C CA . PRO B 1 237 ? -38.875 20.969 -44.031 1 18.42 237 PRO B CA 1
ATOM 3784 C C . PRO B 1 237 ? -37.5 20.75 -44.688 1 18.42 237 PRO B C 1
ATOM 3786 O O . PRO B 1 237 ? -36.5 21.25 -44.188 1 18.42 237 PRO B O 1
ATOM 3789 N N . ASN B 1 238 ? -37.375 19.781 -45.531 1 18.8 238 ASN B N 1
ATOM 3790 C CA . ASN B 1 238 ? -36.469 19.047 -46.406 1 18.8 238 ASN B CA 1
ATOM 3791 C C . ASN B 1 238 ? -35.812 19.953 -47.438 1 18.8 238 ASN B C 1
ATOM 3793 O O . ASN B 1 238 ? -35.281 19.484 -48.438 1 18.8 238 ASN B O 1
ATOM 3797 N N . ASP B 1 239 ? -35.594 21.438 -47.188 1 19.36 239 ASP B N 1
ATOM 3798 C CA . ASP B 1 239 ? -35.469 22.062 -48.5 1 19.36 239 ASP B CA 1
ATOM 3799 C C . ASP B 1 239 ? -34.188 21.594 -49.219 1 19.36 239 ASP B C 1
ATOM 3801 O O . ASP B 1 239 ? -33.219 21.234 -48.594 1 19.36 239 ASP B O 1
ATOM 3805 N N . SER B 1 240 ? -34.094 21.734 -50.688 1 18.58 240 SER B N 1
ATOM 3806 C CA . SER B 1 240 ? -33.625 21.219 -51.969 1 18.58 240 SER B CA 1
ATOM 3807 C C . SER B 1 240 ? -32.281 21.844 -52.344 1 18.58 240 SER B C 1
ATOM 3809 O O . SER B 1 240 ? -31.797 21.641 -53.438 1 18.58 240 SER B O 1
ATOM 3811 N N . ILE B 1 241 ? -31.438 22.656 -51.469 1 22.08 241 ILE B N 1
ATOM 3812 C CA . ILE B 1 241 ? -30.781 23.609 -52.344 1 22.08 241 ILE B CA 1
ATOM 3813 C C . ILE B 1 241 ? -29.781 22.891 -53.25 1 22.08 241 ILE B C 1
ATOM 3815 O O . ILE B 1 241 ? -29.062 22 -52.781 1 22.08 241 ILE B O 1
ATOM 3819 N N . PRO B 1 242 ? -29.453 23.578 -54.531 1 20.08 242 PRO B N 1
ATOM 3820 C CA . PRO B 1 242 ? -28.969 23.156 -55.844 1 20.08 242 PRO B CA 1
ATOM 3821 C C . PRO B 1 242 ? -27.438 23.016 -55.875 1 20.08 242 PRO B C 1
ATOM 3823 O O . PRO B 1 242 ? -26.75 23.625 -55.062 1 20.08 242 PRO B O 1
ATOM 3826 N N . LYS B 1 243 ? -26.828 22.219 -56.812 1 20.66 243 LYS B N 1
ATOM 3827 C CA . LYS B 1 243 ? -25.594 21.562 -57.219 1 20.66 243 LYS B CA 1
ATOM 3828 C C . LYS B 1 243 ? -24.688 22.531 -57.969 1 20.66 243 LYS B C 1
ATOM 3830 O O . LYS B 1 243 ? -23.656 22.125 -58.531 1 20.66 243 LYS B O 1
ATOM 3835 N N . LYS B 1 244 ? -24.516 23.922 -57.812 1 20.14 244 LYS B N 1
ATOM 3836 C CA . LYS B 1 244 ? -23.906 24.547 -58.969 1 20.14 244 LYS B CA 1
ATOM 3837 C C . LYS B 1 244 ? -22.453 24.109 -59.125 1 20.14 244 LYS B C 1
ATOM 3839 O O . LYS B 1 244 ? -21.734 23.984 -58.125 1 20.14 244 LYS B O 1
ATOM 3844 N N . LYS B 1 245 ? -21.922 24 -60.5 1 20.41 245 LYS B N 1
ATOM 3845 C CA . LYS B 1 245 ? -20.875 23.531 -61.406 1 20.41 245 LYS B CA 1
ATOM 3846 C C . LYS B 1 245 ? -19.703 24.5 -61.469 1 20.41 245 LYS B C 1
ATOM 3848 O O . LYS B 1 245 ? -19.781 25.562 -62.062 1 20.41 245 LYS B O 1
ATOM 3853 N N . ALA B 1 246 ? -18.984 25.016 -60.438 1 20.17 246 ALA B N 1
ATOM 3854 C CA . ALA B 1 246 ? -18.062 26.094 -60.781 1 20.17 246 ALA B CA 1
ATOM 3855 C C . ALA B 1 246 ? -17 25.594 -61.75 1 20.17 246 ALA B C 1
ATOM 3857 O O . ALA B 1 246 ? -16.469 24.5 -61.625 1 20.17 246 ALA B O 1
ATOM 3858 N N . GLU B 1 247 ? -16.734 26.297 -63 1 20.08 247 GLU B N 1
ATOM 3859 C CA . GLU B 1 247 ? -16.031 26.375 -64.25 1 20.08 247 GLU B CA 1
ATOM 3860 C C . GLU B 1 247 ? -14.523 26.531 -64.062 1 20.08 247 GLU B C 1
ATOM 3862 O O . GLU B 1 247 ? -14.086 27.375 -63.281 1 20.08 247 GLU B O 1
ATOM 3867 N N . TYR B 1 248 ? -13.641 25.547 -64.375 1 22.23 248 TYR B N 1
ATOM 3868 C CA . TYR B 1 248 ? -12.203 25.312 -64.5 1 22.23 248 TYR B CA 1
ATOM 3869 C C . TYR B 1 248 ? -11.594 26.25 -65.562 1 22.23 248 TYR B C 1
ATOM 3871 O O . TYR B 1 248 ? -11.805 26.078 -66.75 1 22.23 248 TYR B O 1
ATOM 3879 N N . PHE B 1 249 ? -11.664 27.562 -65.625 1 21.36 249 PHE B N 1
ATOM 3880 C CA . PHE B 1 249 ? -11.109 28.375 -66.688 1 21.36 249 PHE B CA 1
ATOM 3881 C C . PHE B 1 249 ? -9.617 28.125 -66.875 1 21.36 249 PHE B C 1
ATOM 3883 O O . PHE B 1 249 ? -8.883 28.078 -65.875 1 21.36 249 PHE B O 1
ATOM 3890 N N . PHE B 1 250 ? -9.031 27.703 -68.125 1 23.28 250 PHE B N 1
ATOM 3891 C CA . PHE B 1 250 ? -7.891 27.359 -69 1 23.28 250 PHE B CA 1
ATOM 3892 C C . PHE B 1 250 ? -6.91 28.531 -69.062 1 23.28 250 PHE B C 1
ATOM 3894 O O . PHE B 1 250 ? -5.816 28.391 -69.625 1 23.28 250 PHE B O 1
ATOM 3901 N N . CYS B 1 251 ? -7.285 29.828 -68.812 1 21.59 251 CYS B N 1
ATOM 3902 C CA . CYS B 1 251 ? -6.727 30.859 -69.625 1 21.59 251 CYS B CA 1
ATOM 3903 C C . CYS B 1 251 ? -5.203 30.828 -69.625 1 21.59 251 CYS B C 1
ATOM 3905 O O . CYS B 1 251 ? -4.602 30.344 -68.688 1 21.59 251 CYS B O 1
ATOM 3907 N N . CYS B 1 252 ? -4.57 32.062 -70.125 1 23.2 252 CYS B N 1
ATOM 3908 C CA . CYS B 1 252 ? -3.441 32.688 -70.812 1 23.2 252 CYS B CA 1
ATOM 3909 C C . CYS B 1 252 ? -2.207 32.719 -69.938 1 23.2 252 CYS B C 1
ATOM 3911 O O . CYS B 1 252 ? -2.316 32.906 -68.75 1 23.2 252 CYS B O 1
#

Nearest PDB structures (foldseek):
  8bk2-assembly1_A  TM=1.756E-01  e=3.825E-01  Neisseria meningitidis serogroup B
  2ypv-assembly1_A  TM=2.805E-01  e=4.309E+00  Neisseria meningitidis MC58
  4ayi-assembly1_D  TM=2.942E-01  e=6.281E+00  Neisseria meningitidis MC58
  6jjt-assembly1_D  TM=1.659E-01  e=2.259E+00  Penicillium herquei
  2y7s-assembly2_B  TM=1.862E-01  e=4.309E+00  Neisseria meningitidis MC58